Protein AF-A0A8C3IL46-F1 (afdb_monomer)

Solvent-accessible surface area (backbone atoms only — not comparable to full-atom values): 24006 Å² total; per-residue (Å²): 134,81,81,81,71,77,83,77,77,83,71,60,92,87,66,52,64,90,82,43,74,43,73,40,61,67,65,78,42,60,92,63,45,81,37,46,73,45,44,93,78,60,29,40,52,40,82,42,57,35,90,50,40,28,32,31,68,77,74,66,49,78,43,56,52,63,50,75,38,73,19,42,37,32,76,78,51,59,61,86,90,47,74,26,40,36,35,42,33,66,48,94,89,48,91,44,53,34,32,36,30,53,37,80,89,78,74,43,74,44,71,77,39,47,50,44,77,63,79,84,83,85,69,84,77,81,68,80,66,80,65,82,66,57,75,65,58,57,49,42,50,73,72,34,73,66,60,34,51,54,50,51,54,51,50,52,52,49,48,62,64,43,49,64,55,52,51,50,51,52,50,56,50,57,76,66,54,61,60,63,62,55,50,50,53,50,57,46,50,53,50,52,52,52,49,52,51,49,59,48,54,55,52,52,51,53,49,28,64,75,67,74,49,96,68,91,85,75,85,86,49,75,64,57,52,50,51,51,53,52,62,72,54,46,51,49,64,48,52,56,50,50,33,47,76,70,69,72,55,84,70,42,80,43,41,25,43,71,65,81,31,48,30,55,62,48,53,49,46,52,35,59,75,70,68,47,60,67,44,83,39,54,70,85,44,50,63,55,40,48,72,73,67,68,55,72,64,46,80,39,57,48,71,33,27,26,35,52,33,16,32,32,23,58,40,58,50,36,59,51,30,54,45,28,56,75,71,73,28,36,23,29,35,21,34,48,68,89,33,47,42,70,86,41,67,49,52,86,75,60,84,68,55,70,50,67,52,56,51,69,30,30,58,98,89,43,73,75,54,71,88,91,67,88,70,87,41,59,57,39,34,64,29,57,34,90,45,43,68,57,18,40,36,35,90,91,45,76,30,48,33,88,47,40,48,62,55,53,57,36,58,76,70,75,109

Sequence (415 aa):
MGERKGVNKYYPPDFDPAKHVSLNKYRNSHPLRERARKLSQGILIIRFEMPYNIWCDGCKNHIGMGVRYNAEKKKVGNYYTTPIYRFRMKCHLCVNYIEMQTDPANCDYVIVSGAQRKEERWDMQDNEQILTTEHEEKKKLETDAMYRLEHGTVDQSKLQRAIPTLSNIQEAQSAWKDDFAINSMLRRKFREEKKILQEEEEKDLALQTKANLSIPLVQETEEDRRLAALLKYHSLDCVIRSLHALGCLEHVYCTETRPYNQGARLTAYELVYEHIPATLIADSMVSVAMKEKGVSAVIVGADRVVANGDTANKVGTYQLAIAAKHHGIPFYVAAPSTSCDLSLAEGAEIVIEERPSQELTDVNGVRIAAPGIGVWNPAFDVTPHELITGGIITELGVFRPEELREALTRAEKGE

Structure (mmCIF, N/CA/C/O backbone):
data_AF-A0A8C3IL46-F1
#
_entry.id   AF-A0A8C3IL46-F1
#
loop_
_atom_site.group_PDB
_atom_site.id
_atom_site.type_symbol
_atom_site.label_atom_id
_atom_site.label_alt_id
_atom_site.label_comp_id
_atom_site.label_asym_id
_atom_site.label_entity_id
_atom_site.label_seq_id
_atom_site.pdbx_PDB_ins_code
_atom_site.Cartn_x
_atom_site.Cartn_y
_atom_site.Cartn_z
_atom_site.occupancy
_atom_site.B_iso_or_equiv
_atom_site.auth_seq_id
_atom_site.auth_comp_id
_atom_site.auth_asym_id
_atom_site.auth_atom_id
_atom_site.pdbx_PDB_model_num
ATOM 1 N N . MET A 1 1 ? 50.243 -9.366 25.154 1.00 36.62 1 MET A N 1
ATOM 2 C CA . MET A 1 1 ? 50.012 -10.807 25.393 1.00 36.62 1 MET A CA 1
ATOM 3 C C . MET A 1 1 ? 50.858 -11.243 26.577 1.00 36.62 1 MET A C 1
ATOM 5 O O . MET A 1 1 ? 52.073 -11.313 26.454 1.00 36.62 1 MET A O 1
ATOM 9 N N . GLY A 1 2 ? 50.233 -11.404 27.744 1.00 37.56 2 GLY A N 1
ATOM 10 C CA . GLY A 1 2 ? 50.922 -11.778 28.977 1.00 37.56 2 GLY A CA 1
ATOM 11 C C . GLY A 1 2 ? 51.478 -13.195 28.896 1.00 37.56 2 GLY A C 1
ATOM 12 O O . GLY A 1 2 ? 50.775 -14.120 28.490 1.00 37.56 2 GLY A O 1
ATOM 13 N N . GLU A 1 3 ? 52.745 -13.339 29.281 1.00 39.53 3 GLU A N 1
ATOM 14 C CA . GLU A 1 3 ? 53.438 -14.610 29.464 1.00 39.53 3 GLU A CA 1
ATOM 15 C C . GLU A 1 3 ? 52.570 -15.568 30.298 1.00 39.53 3 GLU A C 1
ATOM 17 O O . GLU A 1 3 ? 52.474 -15.441 31.521 1.00 39.53 3 GLU A O 1
ATOM 22 N N . ARG A 1 4 ? 51.970 -16.577 29.657 1.00 38.94 4 ARG A N 1
ATOM 23 C CA . ARG A 1 4 ? 51.531 -17.791 30.351 1.00 38.94 4 ARG A CA 1
ATOM 24 C C . ARG A 1 4 ? 52.788 -18.522 30.827 1.00 38.94 4 ARG A C 1
ATOM 26 O O . ARG A 1 4 ? 53.271 -19.443 30.177 1.00 38.94 4 ARG A O 1
ATOM 33 N N . LYS A 1 5 ? 53.355 -18.087 31.954 1.00 45.53 5 LYS A N 1
ATOM 34 C CA . LYS A 1 5 ? 54.352 -18.868 32.691 1.00 45.53 5 LYS A CA 1
ATOM 35 C C . LYS A 1 5 ? 53.656 -20.138 33.162 1.00 45.53 5 LYS A C 1
ATOM 37 O O . LYS A 1 5 ? 52.774 -20.078 34.013 1.00 45.53 5 LYS A O 1
ATOM 42 N N . GLY A 1 6 ? 54.013 -21.260 32.540 1.00 42.97 6 GLY A N 1
ATOM 43 C CA . GLY A 1 6 ? 53.435 -22.569 32.814 1.00 42.97 6 GLY A CA 1
ATOM 44 C C . GLY A 1 6 ? 53.390 -22.860 34.312 1.00 42.97 6 GLY A C 1
ATOM 45 O O . GLY A 1 6 ? 54.407 -22.828 35.002 1.00 42.97 6 GLY A O 1
ATOM 46 N N . VAL A 1 7 ? 52.191 -23.159 34.802 1.00 49.72 7 VAL A N 1
ATOM 47 C CA . VAL A 1 7 ? 51.884 -23.547 36.187 1.00 49.72 7 VAL A CA 1
ATOM 48 C C . VAL A 1 7 ? 52.268 -24.998 36.503 1.00 49.72 7 VAL A C 1
ATOM 50 O O . VAL A 1 7 ? 51.846 -25.536 37.522 1.00 49.72 7 VAL A O 1
ATOM 53 N N . ASN A 1 8 ? 53.112 -25.634 35.685 1.00 51.38 8 ASN A N 1
ATOM 54 C CA . ASN A 1 8 ? 53.623 -26.974 35.964 1.00 51.38 8 ASN A CA 1
ATOM 55 C C . ASN A 1 8 ? 54.713 -26.902 37.037 1.00 51.38 8 ASN A C 1
ATOM 57 O O . ASN A 1 8 ? 55.913 -26.955 36.765 1.00 51.38 8 ASN A O 1
ATOM 61 N N . LYS A 1 9 ? 54.285 -26.760 38.293 1.00 60.31 9 LYS A N 1
ATOM 62 C CA . LYS A 1 9 ? 55.141 -26.975 39.457 1.00 60.31 9 LYS A CA 1
ATOM 63 C C . LYS A 1 9 ? 55.337 -28.483 39.608 1.00 60.31 9 LYS A C 1
ATOM 65 O O . LYS A 1 9 ? 54.533 -29.157 40.236 1.00 60.31 9 LYS A O 1
ATOM 70 N N . TYR A 1 10 ? 56.392 -29.011 38.993 1.00 68.31 10 TYR A N 1
ATOM 71 C CA . TYR A 1 10 ? 56.849 -30.372 39.259 1.00 68.31 10 TYR A CA 1
ATOM 72 C C . TYR A 1 10 ? 57.355 -30.451 40.705 1.00 68.31 10 TYR A C 1
ATOM 74 O O . TYR A 1 10 ? 58.375 -29.840 41.050 1.00 68.31 10 TYR A O 1
ATOM 82 N N . TYR A 1 11 ? 56.625 -31.178 41.546 1.00 71.31 11 TYR A N 1
ATOM 83 C CA . TYR A 1 11 ? 57.067 -31.555 42.881 1.00 71.31 11 TYR A CA 1
ATOM 84 C C . TYR A 1 11 ? 57.743 -32.927 42.773 1.00 71.31 11 TYR A C 1
ATOM 86 O O . TYR A 1 11 ? 57.111 -33.857 42.274 1.00 71.31 11 TYR A O 1
ATOM 94 N N . PRO A 1 12 ? 59.023 -33.060 43.169 1.00 73.81 12 PRO A N 1
ATOM 95 C CA . PRO A 1 12 ? 59.682 -34.359 43.216 1.00 73.81 12 PRO A CA 1
ATOM 96 C C . PRO A 1 12 ? 58.872 -35.338 44.083 1.00 73.81 12 PRO A C 1
ATOM 98 O O . PRO A 1 12 ? 58.338 -34.893 45.099 1.00 73.81 12 PRO A O 1
ATOM 101 N N . PRO A 1 13 ? 58.800 -36.634 43.734 1.00 77.31 13 PRO A N 1
ATOM 102 C CA . PRO A 1 13 ? 58.027 -37.627 44.490 1.00 77.31 13 PRO A CA 1
ATOM 103 C C . PRO A 1 13 ? 58.381 -37.694 45.984 1.00 77.31 13 PRO A C 1
ATOM 105 O O . PRO A 1 13 ? 57.510 -37.951 46.805 1.00 77.31 13 PRO A O 1
ATOM 108 N N . ASP A 1 14 ? 59.631 -37.383 46.340 1.00 80.56 14 ASP A N 1
ATOM 109 C CA . ASP A 1 14 ? 60.131 -37.403 47.722 1.00 80.56 14 ASP A CA 1
ATOM 110 C C . ASP A 1 14 ? 59.809 -36.121 48.521 1.00 80.56 14 ASP A C 1
ATOM 112 O O . ASP A 1 14 ? 60.221 -35.970 49.673 1.00 80.56 14 ASP A O 1
ATOM 116 N N . PHE A 1 15 ? 59.135 -35.137 47.912 1.00 77.94 15 PHE A N 1
ATOM 117 C CA . PHE A 1 15 ? 58.811 -33.872 48.567 1.00 77.94 15 PHE A CA 1
ATOM 118 C C . PHE A 1 15 ? 57.530 -33.993 49.403 1.00 77.94 15 PHE A C 1
ATOM 120 O O . PHE A 1 15 ? 56.426 -33.833 48.890 1.00 77.94 15 PHE A O 1
ATOM 127 N N . ASP A 1 16 ? 57.693 -34.167 50.716 1.00 76.25 16 ASP A N 1
ATOM 128 C CA . ASP A 1 16 ? 56.608 -34.054 51.699 1.00 76.25 16 ASP A CA 1
ATOM 129 C C . ASP A 1 16 ? 56.337 -32.578 52.079 1.00 76.25 16 ASP A C 1
ATOM 131 O O . ASP A 1 16 ? 57.178 -31.949 52.744 1.00 76.25 16 ASP A O 1
ATOM 135 N N . PRO A 1 17 ? 55.152 -32.005 51.768 1.00 74.88 17 PRO A N 1
ATOM 136 C CA . PRO A 1 17 ? 54.828 -30.613 52.101 1.00 74.88 17 PRO A CA 1
ATOM 137 C C . PRO A 1 17 ? 54.842 -30.324 53.609 1.00 74.88 17 PRO A C 1
ATOM 139 O O . PRO A 1 17 ? 55.243 -29.234 54.021 1.00 74.88 17 PRO A O 1
ATOM 142 N N . ALA A 1 18 ? 54.464 -31.308 54.434 1.00 75.25 18 ALA A N 1
ATOM 143 C CA . ALA A 1 18 ? 54.386 -31.176 55.890 1.00 75.25 18 ALA A CA 1
ATOM 144 C C . ALA A 1 18 ? 55.765 -31.100 56.573 1.00 75.25 18 ALA A C 1
ATOM 146 O O . ALA A 1 18 ? 55.910 -30.421 57.586 1.00 75.25 18 ALA A O 1
ATOM 147 N N . LYS A 1 19 ? 56.794 -31.755 56.012 1.00 75.00 19 LYS A N 1
ATOM 148 C CA . LYS A 1 19 ? 58.163 -31.744 56.562 1.00 75.00 19 LYS A CA 1
ATOM 149 C C . LYS A 1 19 ? 59.012 -30.616 55.985 1.00 75.00 19 LYS A C 1
ATOM 151 O O . LYS A 1 19 ? 59.780 -29.979 56.705 1.00 75.00 19 LYS A O 1
ATOM 156 N N . HIS A 1 20 ? 58.893 -30.357 54.683 1.00 68.69 20 HIS A N 1
ATOM 157 C CA . HIS A 1 20 ? 59.810 -29.457 53.984 1.00 68.69 20 HIS A CA 1
ATOM 158 C C . HIS A 1 20 ? 59.307 -28.016 53.852 1.00 68.69 20 HIS A C 1
ATOM 160 O O . HIS A 1 20 ? 60.130 -27.131 53.618 1.00 68.69 20 HIS A O 1
ATOM 166 N N . VAL A 1 21 ? 58.009 -27.751 54.061 1.00 71.19 21 VAL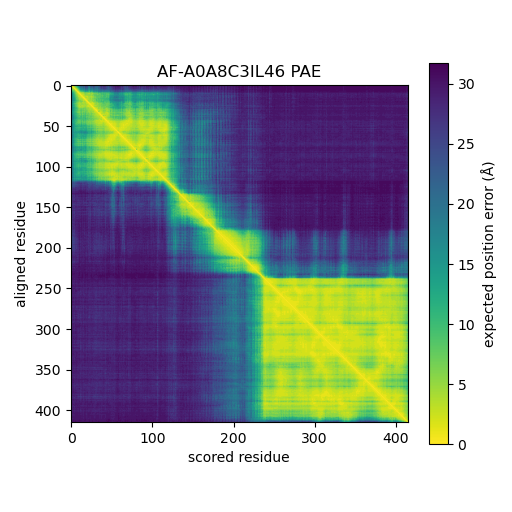 A N 1
ATOM 167 C CA . VAL A 1 21 ? 57.327 -26.435 54.034 1.00 71.19 21 VAL A CA 1
ATOM 168 C C . VAL A 1 21 ? 57.394 -25.698 52.682 1.00 71.19 21 VAL A C 1
ATOM 170 O O . VAL A 1 21 ? 56.387 -25.186 52.206 1.00 71.19 21 VAL A O 1
ATOM 173 N N . SER A 1 22 ? 58.549 -25.642 52.012 1.00 73.06 22 SER A N 1
ATOM 174 C CA . SER A 1 22 ? 58.715 -25.084 50.668 1.00 73.06 22 SER A CA 1
ATOM 175 C C . SER A 1 22 ? 59.772 -25.836 49.854 1.00 73.06 22 SER A C 1
ATOM 177 O O . SER A 1 22 ? 60.758 -26.347 50.389 1.00 73.06 22 SER A O 1
ATOM 179 N N . LEU A 1 23 ? 59.611 -25.832 48.528 1.00 73.00 23 LEU A N 1
ATOM 180 C CA . LEU A 1 23 ? 60.546 -26.471 47.593 1.00 73.00 23 LEU A CA 1
ATOM 181 C C . LEU A 1 23 ? 61.968 -25.883 47.683 1.00 73.00 23 LEU A C 1
ATOM 183 O O . LEU A 1 23 ? 62.956 -26.582 47.480 1.00 73.00 23 LEU A O 1
ATOM 187 N N . ASN A 1 24 ? 62.076 -24.592 48.009 1.00 72.88 24 ASN A N 1
ATOM 188 C CA . ASN A 1 24 ? 63.358 -23.909 48.179 1.00 72.88 24 ASN A CA 1
ATOM 189 C C . ASN A 1 24 ? 64.125 -24.448 49.394 1.00 72.88 24 ASN A C 1
ATOM 191 O O . ASN A 1 24 ? 65.330 -24.666 49.292 1.00 72.88 24 ASN A O 1
ATOM 195 N N . LYS A 1 25 ? 63.416 -24.726 50.500 1.00 73.69 25 LYS A N 1
ATOM 196 C CA . LYS A 1 25 ? 63.976 -25.323 51.720 1.00 73.69 25 LYS A CA 1
ATOM 197 C C . LYS A 1 25 ? 64.367 -26.788 51.504 1.00 73.69 25 LYS A C 1
ATOM 199 O O . LYS A 1 25 ? 65.435 -27.183 51.942 1.00 73.69 25 LYS A O 1
ATOM 204 N N . TYR A 1 26 ? 63.569 -27.549 50.749 1.00 78.06 26 TYR A N 1
ATOM 205 C CA . TYR A 1 26 ? 63.935 -28.904 50.304 1.00 78.06 26 TYR A CA 1
ATOM 206 C C . TYR A 1 26 ? 65.228 -28.920 49.468 1.00 78.06 26 TYR A C 1
ATOM 208 O O . TYR A 1 26 ? 66.063 -29.799 49.631 1.00 78.06 26 TYR A O 1
ATOM 216 N N . ARG A 1 27 ? 65.433 -27.912 48.608 1.00 75.19 27 ARG A N 1
ATOM 217 C CA . ARG A 1 27 ? 66.620 -27.788 47.741 1.00 75.19 27 ARG A CA 1
ATOM 218 C C . ARG A 1 27 ? 67.785 -27.000 48.359 1.00 75.19 27 ARG A C 1
ATOM 220 O O . ARG A 1 27 ? 68.710 -26.659 47.629 1.00 75.19 27 ARG A O 1
ATOM 227 N N . ASN A 1 28 ? 67.729 -26.646 49.649 1.00 74.69 28 ASN A N 1
ATOM 228 C CA . ASN A 1 28 ? 68.712 -25.779 50.326 1.00 74.69 28 ASN A CA 1
ATOM 229 C C . ASN A 1 28 ? 69.074 -24.508 49.529 1.00 74.69 28 ASN A C 1
ATOM 231 O O . ASN A 1 28 ? 70.222 -24.070 49.486 1.00 74.69 28 ASN A O 1
ATOM 235 N N . SER A 1 29 ? 68.083 -23.910 48.869 1.00 75.56 29 SER A N 1
ATOM 236 C CA . SER A 1 29 ? 68.267 -22.755 47.990 1.00 75.56 29 SER A CA 1
ATOM 237 C C . SER A 1 29 ? 67.532 -21.540 48.544 1.00 75.56 29 SER A C 1
ATOM 239 O O . SER A 1 29 ? 66.395 -21.638 49.005 1.00 75.56 29 SER A O 1
ATOM 241 N N . HIS A 1 30 ? 68.168 -20.367 48.502 1.00 76.00 30 HIS A N 1
ATOM 242 C CA . HIS A 1 30 ? 67.502 -19.132 48.908 1.00 76.00 30 HIS A CA 1
ATOM 243 C C . HIS A 1 30 ? 66.380 -18.790 47.905 1.00 76.00 30 HIS A C 1
ATOM 245 O O . HIS A 1 30 ? 66.598 -18.936 46.699 1.00 76.00 30 HIS A O 1
ATOM 251 N N . PRO A 1 31 ? 65.212 -18.271 48.336 1.00 76.06 31 PRO A N 1
ATOM 252 C CA . PRO A 1 31 ? 64.118 -17.921 47.422 1.00 76.06 31 PRO A CA 1
ATOM 253 C C . PRO A 1 31 ? 64.513 -16.958 46.293 1.00 76.06 31 PRO A C 1
ATOM 255 O O . PRO A 1 31 ? 64.021 -17.066 45.175 1.00 76.06 31 PRO A O 1
ATOM 258 N N . LEU A 1 32 ? 65.452 -16.051 46.569 1.00 73.25 32 LEU A N 1
ATOM 259 C CA . LEU A 1 32 ? 66.004 -15.099 45.591 1.00 73.25 32 LEU A CA 1
ATOM 260 C C . LEU A 1 32 ? 67.199 -15.655 44.782 1.00 73.25 32 LEU A C 1
ATOM 262 O O . LEU A 1 32 ? 67.762 -14.938 43.955 1.00 73.25 32 LEU A O 1
ATOM 266 N N . ARG A 1 33 ? 67.580 -16.922 45.003 1.00 80.06 33 ARG A N 1
ATOM 267 C CA . ARG A 1 33 ? 68.678 -17.651 44.339 1.00 80.06 33 ARG A CA 1
ATOM 268 C C . ARG A 1 33 ? 69.957 -16.806 44.228 1.00 80.06 33 ARG A C 1
ATOM 270 O O . ARG A 1 33 ? 70.396 -16.224 45.218 1.00 80.06 33 ARG A O 1
ATOM 277 N N . GLU A 1 34 ? 70.537 -16.704 43.032 1.00 75.94 34 GLU A N 1
ATOM 278 C CA . GLU A 1 34 ? 71.796 -15.999 42.751 1.00 75.94 34 GLU A CA 1
ATOM 279 C C . GLU A 1 34 ? 71.785 -14.520 43.159 1.00 75.94 34 GLU A C 1
ATOM 281 O O . GLU A 1 34 ? 72.829 -13.968 43.511 1.00 75.94 34 GLU A O 1
ATOM 286 N N . ARG A 1 35 ? 70.611 -13.875 43.192 1.00 78.12 35 ARG A N 1
ATOM 287 C CA . ARG A 1 35 ? 70.491 -12.463 43.587 1.00 78.12 35 ARG A CA 1
ATOM 288 C C . ARG A 1 35 ? 70.805 -12.221 45.062 1.00 78.12 35 ARG A C 1
ATOM 290 O O . ARG A 1 35 ? 71.209 -11.119 45.423 1.00 78.12 35 ARG A O 1
ATOM 297 N N . ALA A 1 36 ? 70.649 -13.250 45.895 1.00 79.12 36 ALA A N 1
ATOM 298 C CA . ALA A 1 36 ? 70.969 -13.220 47.320 1.00 79.12 36 ALA A CA 1
ATOM 299 C C . ALA A 1 36 ? 72.384 -13.733 47.640 1.00 79.12 36 ALA A C 1
ATOM 301 O O . ALA A 1 36 ? 72.733 -13.856 48.810 1.00 79.12 36 ALA A O 1
ATOM 302 N N . ARG A 1 37 ? 73.236 -13.996 46.638 1.00 81.00 37 ARG A N 1
ATOM 303 C CA . ARG A 1 37 ? 74.594 -14.522 46.872 1.00 81.00 37 ARG A CA 1
ATOM 304 C C . ARG A 1 37 ? 75.450 -13.622 47.777 1.00 81.00 37 ARG A C 1
ATOM 306 O O . ARG A 1 37 ? 76.288 -14.129 48.509 1.00 81.00 37 ARG A O 1
ATOM 313 N N . LYS A 1 38 ? 75.238 -12.301 47.737 1.00 82.31 38 LYS A N 1
ATOM 314 C CA . LYS A 1 38 ? 75.950 -11.307 48.566 1.00 82.31 38 LYS A CA 1
ATOM 315 C C . LYS A 1 38 ? 75.130 -10.806 49.767 1.00 82.31 38 LYS A C 1
ATOM 317 O O . LYS A 1 38 ? 75.478 -9.792 50.369 1.00 82.31 38 LYS A O 1
ATOM 322 N N . LEU A 1 39 ? 74.058 -11.511 50.141 1.00 79.69 39 LEU A N 1
ATOM 323 C CA . LEU A 1 39 ? 73.146 -11.061 51.197 1.00 79.69 39 LEU A CA 1
ATOM 324 C C . LEU A 1 39 ? 73.830 -10.969 52.571 1.00 79.69 39 LEU A C 1
ATOM 326 O O . LEU A 1 39 ? 73.503 -10.075 53.344 1.00 79.69 39 LEU A O 1
ATOM 330 N N . SER A 1 40 ? 74.833 -11.814 52.842 1.00 78.94 40 SER A N 1
ATOM 331 C CA . SER A 1 40 ? 75.661 -11.741 54.059 1.00 78.94 40 SER A CA 1
ATOM 332 C C . SER A 1 40 ? 76.432 -10.422 54.199 1.00 78.94 40 SER A C 1
ATOM 334 O O . SER A 1 40 ? 76.748 -10.015 55.310 1.00 78.94 40 SER A O 1
ATOM 336 N N . GLN A 1 41 ? 76.693 -9.723 53.089 1.00 80.88 41 GLN A N 1
ATOM 337 C CA . GLN A 1 41 ? 77.339 -8.405 53.053 1.00 80.88 41 GLN A CA 1
ATOM 338 C C . GLN A 1 41 ? 76.317 -7.250 53.052 1.00 80.88 41 GLN A C 1
ATOM 340 O O . GLN A 1 41 ? 76.689 -6.091 52.867 1.00 80.88 41 GLN A O 1
ATOM 345 N N . GLY A 1 42 ? 75.020 -7.549 53.206 1.00 80.62 42 GLY A N 1
ATOM 346 C CA . GLY A 1 42 ? 73.931 -6.570 53.131 1.00 80.62 42 GLY A CA 1
ATOM 347 C C . GLY A 1 42 ? 73.669 -6.029 51.720 1.00 80.62 42 GLY A C 1
ATOM 348 O O . GLY A 1 42 ? 72.986 -5.013 51.575 1.00 80.62 42 GLY A O 1
ATOM 349 N N . ILE A 1 43 ? 74.214 -6.680 50.684 1.00 86.38 43 ILE A N 1
ATOM 350 C CA . ILE A 1 43 ? 74.069 -6.283 49.279 1.00 86.38 43 ILE A CA 1
ATOM 351 C C . ILE A 1 43 ? 73.078 -7.224 48.595 1.00 86.38 43 ILE A C 1
ATOM 353 O O . ILE A 1 43 ? 73.272 -8.441 48.569 1.00 86.38 43 ILE A O 1
ATOM 357 N N . LEU A 1 44 ? 72.035 -6.653 47.993 1.00 87.31 44 LEU A N 1
ATOM 358 C CA . LEU A 1 44 ? 71.061 -7.395 47.197 1.00 87.31 44 LEU A CA 1
ATOM 359 C C . LEU A 1 44 ? 71.195 -7.019 45.721 1.00 87.31 44 LEU A C 1
ATOM 361 O O . LEU A 1 44 ? 71.130 -5.843 45.373 1.00 87.31 44 LEU A O 1
ATOM 365 N N . ILE A 1 45 ? 71.345 -8.011 44.844 1.00 88.81 45 ILE A N 1
ATOM 366 C CA . ILE A 1 45 ? 71.400 -7.762 43.400 1.00 88.81 45 ILE A CA 1
ATOM 367 C C . ILE A 1 45 ? 69.968 -7.656 42.874 1.00 88.81 45 ILE A C 1
ATOM 369 O O . ILE A 1 45 ? 69.204 -8.622 42.918 1.00 88.81 45 ILE A O 1
ATOM 373 N N . ILE A 1 46 ? 69.592 -6.490 42.362 1.00 89.38 46 ILE A N 1
ATOM 374 C CA . ILE A 1 46 ? 68.264 -6.238 41.796 1.00 89.38 46 ILE A CA 1
ATOM 375 C C . ILE A 1 46 ? 68.368 -5.840 40.326 1.00 89.38 46 ILE A C 1
ATOM 377 O O . ILE A 1 46 ? 69.436 -5.452 39.859 1.00 89.38 46 ILE A O 1
ATOM 381 N N . ARG A 1 47 ? 67.253 -5.917 39.593 1.00 89.25 47 ARG A N 1
ATOM 382 C CA . ARG A 1 47 ? 67.166 -5.236 38.300 1.00 89.25 47 ARG A CA 1
ATOM 383 C C . ARG A 1 47 ? 66.722 -3.802 38.535 1.00 89.25 47 ARG A C 1
ATOM 385 O O . ARG A 1 47 ? 65.640 -3.599 39.074 1.00 89.25 47 ARG A O 1
ATOM 392 N N . PHE A 1 48 ? 67.574 -2.860 38.167 1.00 90.00 48 PHE A N 1
ATOM 393 C CA . PHE A 1 48 ? 67.325 -1.430 38.258 1.00 90.00 48 PHE A CA 1
ATOM 394 C C . PHE A 1 48 ? 67.122 -0.881 36.848 1.00 90.00 48 PHE A C 1
ATOM 396 O O . PHE A 1 48 ? 67.915 -1.184 35.956 1.00 90.00 48 PHE A O 1
ATOM 403 N N . GLU A 1 49 ? 66.043 -0.137 36.638 1.00 90.81 49 GLU A N 1
ATOM 404 C CA . GLU A 1 49 ? 65.756 0.532 35.368 1.00 90.81 49 GLU A CA 1
ATOM 405 C C . GLU A 1 49 ? 66.236 1.978 35.467 1.00 90.81 49 GLU A C 1
ATOM 407 O O . GLU A 1 49 ? 66.012 2.623 36.491 1.00 90.81 49 GLU A O 1
ATOM 412 N N . MET A 1 50 ? 66.918 2.479 34.435 1.00 90.06 50 MET A N 1
ATOM 413 C CA . MET A 1 50 ? 67.438 3.847 34.455 1.00 90.06 50 MET A CA 1
ATOM 414 C C . MET A 1 50 ? 66.286 4.865 34.508 1.00 90.06 50 MET A C 1
ATOM 416 O O . MET A 1 50 ? 65.437 4.840 33.615 1.00 90.06 50 MET A O 1
ATOM 420 N N . PRO A 1 51 ? 66.237 5.759 35.515 1.00 87.69 51 PRO A N 1
ATOM 421 C CA . PRO A 1 51 ? 65.097 6.654 35.728 1.00 87.69 51 PRO A CA 1
ATOM 422 C C . PRO A 1 51 ? 65.031 7.807 34.723 1.00 87.69 51 PRO A C 1
ATOM 424 O O . PRO A 1 51 ? 63.965 8.359 34.495 1.00 87.69 51 PRO A O 1
ATOM 427 N N . TYR A 1 52 ? 66.159 8.171 34.119 1.00 89.31 52 TYR A N 1
ATOM 428 C CA . TYR A 1 52 ? 66.257 9.226 33.118 1.00 89.31 52 TYR A CA 1
ATOM 429 C C . TYR A 1 52 ? 67.454 8.965 32.202 1.00 89.31 52 TYR A C 1
ATOM 431 O O . TYR A 1 52 ? 68.289 8.097 32.472 1.00 89.31 52 TYR A O 1
ATOM 439 N N . ASN A 1 53 ? 67.526 9.719 31.108 1.00 89.81 53 ASN A N 1
ATOM 440 C CA . ASN A 1 53 ? 68.624 9.651 30.153 1.00 89.81 53 ASN A CA 1
ATOM 441 C C . ASN A 1 53 ? 69.931 10.128 30.802 1.00 89.81 53 ASN A C 1
ATOM 443 O O . ASN A 1 53 ? 69.992 11.216 31.382 1.00 89.81 53 ASN A O 1
ATOM 447 N N . ILE A 1 54 ? 70.986 9.323 30.691 1.00 89.69 54 ILE A N 1
ATOM 448 C CA . ILE A 1 54 ? 72.309 9.643 31.236 1.00 89.69 54 ILE A CA 1
ATOM 449 C C . ILE A 1 54 ? 73.401 9.414 30.196 1.00 89.69 54 ILE A C 1
ATOM 451 O O . ILE A 1 54 ? 73.291 8.551 29.326 1.00 89.69 54 ILE A O 1
ATOM 455 N N . TRP A 1 55 ? 74.494 10.152 30.324 1.00 90.31 55 TRP A N 1
ATOM 456 C CA . TRP A 1 55 ? 75.735 9.919 29.600 1.00 90.31 55 TRP A CA 1
ATOM 457 C C . TRP A 1 55 ? 76.730 9.246 30.535 1.00 90.31 55 TRP A C 1
ATOM 459 O O . TRP A 1 55 ? 76.955 9.717 31.646 1.00 90.31 55 TRP A O 1
ATOM 469 N N . CYS A 1 56 ? 77.315 8.124 30.118 1.00 89.88 56 CYS A N 1
ATOM 470 C CA . CYS A 1 56 ? 78.348 7.478 30.923 1.00 89.88 56 CYS A CA 1
ATOM 471 C C . CYS A 1 56 ? 79.679 8.226 30.780 1.00 89.88 56 CYS A C 1
ATOM 473 O O . CYS A 1 56 ? 80.173 8.356 29.663 1.00 89.88 56 CYS A O 1
ATOM 475 N N . ASP A 1 57 ? 80.319 8.613 31.885 1.00 87.19 57 ASP A N 1
ATOM 476 C CA . ASP A 1 57 ? 81.577 9.381 31.834 1.00 87.19 57 ASP A CA 1
ATOM 477 C C . ASP A 1 57 ? 82.724 8.608 31.165 1.00 87.19 57 ASP A C 1
ATOM 479 O O . ASP A 1 57 ? 83.597 9.194 30.529 1.00 87.19 57 ASP A O 1
ATOM 483 N N . GLY A 1 58 ? 82.715 7.275 31.273 1.00 85.50 58 GLY A N 1
ATOM 484 C CA . GLY A 1 58 ? 83.784 6.428 30.745 1.00 85.50 58 GLY A CA 1
ATOM 485 C C . GLY A 1 58 ? 83.773 6.283 29.221 1.00 85.50 58 GLY A C 1
ATOM 486 O O . GLY A 1 58 ? 84.815 6.400 28.589 1.00 85.50 58 GLY A O 1
ATOM 487 N N . CYS A 1 59 ? 82.613 5.994 28.620 1.00 86.06 59 CYS A N 1
ATOM 488 C CA . CYS A 1 59 ? 82.501 5.761 27.170 1.00 86.06 59 CYS A CA 1
ATOM 489 C C . CYS A 1 59 ? 81.739 6.854 26.414 1.00 86.06 59 CYS A C 1
ATOM 491 O O . CYS A 1 59 ? 81.613 6.749 25.199 1.00 86.06 59 CYS A O 1
ATOM 493 N N . LYS A 1 60 ? 81.207 7.864 27.114 1.00 84.00 60 LYS A N 1
ATOM 494 C CA . LYS A 1 60 ? 80.376 8.953 26.572 1.00 84.00 60 LYS A CA 1
ATOM 495 C C . LYS A 1 60 ? 79.196 8.488 25.716 1.00 84.00 60 LYS A C 1
ATOM 497 O O . LYS A 1 60 ? 78.649 9.266 24.947 1.00 84.00 60 LYS A O 1
ATOM 502 N N . ASN A 1 61 ? 78.775 7.236 25.871 1.00 85.38 61 ASN A N 1
ATOM 503 C CA . ASN A 1 61 ? 77.587 6.728 25.208 1.00 85.38 61 ASN A CA 1
ATOM 504 C C . ASN A 1 61 ? 76.343 7.068 26.022 1.00 85.38 61 ASN A C 1
ATOM 506 O O . ASN A 1 61 ? 76.350 7.027 27.258 1.00 85.38 61 ASN A O 1
ATOM 510 N N . HIS A 1 62 ? 75.279 7.381 25.291 1.00 87.69 62 HIS A N 1
ATOM 511 C CA . HIS A 1 62 ? 73.965 7.644 25.843 1.00 87.69 62 HIS A CA 1
ATOM 512 C C . HIS A 1 62 ? 73.343 6.347 26.360 1.00 87.69 62 HIS A C 1
ATOM 514 O O . HIS A 1 62 ? 73.240 5.356 25.634 1.00 87.69 62 HIS A O 1
ATOM 520 N N . ILE A 1 63 ? 72.897 6.368 27.610 1.00 88.19 63 ILE A N 1
ATOM 521 C CA . ILE A 1 63 ? 72.076 5.323 28.206 1.00 88.19 63 ILE A CA 1
ATOM 522 C C . ILE A 1 63 ? 70.678 5.910 28.362 1.00 88.19 63 ILE A C 1
ATOM 524 O O . ILE A 1 63 ? 70.465 6.854 29.124 1.00 88.19 63 ILE A O 1
ATOM 528 N N . GLY A 1 64 ? 69.734 5.344 27.615 1.00 87.06 64 GLY A N 1
ATOM 529 C CA . GLY A 1 64 ? 68.346 5.778 27.647 1.00 87.06 64 GLY A CA 1
ATOM 530 C C . GLY A 1 64 ? 67.639 5.424 28.955 1.00 87.06 64 GLY A C 1
ATOM 531 O O . GLY A 1 64 ? 67.969 4.443 29.629 1.00 87.06 64 GLY A O 1
ATOM 532 N N . MET A 1 65 ? 66.613 6.205 29.274 1.00 88.81 65 MET A N 1
ATOM 533 C CA . MET A 1 65 ? 65.631 5.894 30.304 1.00 88.81 65 MET A CA 1
ATOM 534 C C . MET A 1 65 ? 65.002 4.512 30.047 1.00 88.81 65 MET A C 1
ATOM 536 O O . MET A 1 65 ? 64.721 4.140 28.908 1.00 88.81 65 MET A O 1
ATOM 540 N N . GLY A 1 66 ? 64.803 3.729 31.108 1.00 87.00 66 GLY A N 1
ATOM 541 C CA . GLY A 1 66 ? 64.215 2.386 31.058 1.00 87.00 66 GLY A CA 1
ATOM 542 C C . GLY A 1 66 ? 65.199 1.241 30.781 1.00 87.00 66 GLY A C 1
ATOM 543 O O . GLY A 1 66 ? 64.829 0.071 30.915 1.00 87.00 66 GLY A O 1
ATOM 544 N N . VAL A 1 67 ? 66.467 1.523 30.451 1.00 88.50 67 VAL A N 1
ATOM 545 C CA . VAL A 1 67 ? 67.482 0.468 30.273 1.00 88.50 67 VAL A CA 1
ATOM 546 C C . VAL A 1 67 ? 67.727 -0.257 31.602 1.00 88.50 67 VAL A C 1
ATOM 548 O O . VAL A 1 67 ? 67.887 0.366 32.652 1.00 88.50 67 VAL A O 1
ATOM 551 N N . ARG A 1 68 ? 67.743 -1.596 31.562 1.00 90.50 68 ARG A N 1
ATOM 552 C CA . ARG A 1 68 ? 67.752 -2.463 32.751 1.00 90.50 68 ARG A CA 1
ATOM 553 C C . ARG A 1 68 ? 69.149 -2.979 33.086 1.00 90.50 68 ARG A C 1
ATOM 555 O O . ARG A 1 68 ? 69.714 -3.762 32.327 1.00 90.50 68 ARG A O 1
ATOM 562 N N . TYR A 1 69 ? 69.630 -2.688 34.291 1.00 89.75 69 TYR A N 1
ATOM 563 C CA . TYR A 1 69 ? 70.905 -3.177 34.816 1.00 89.75 69 TYR A CA 1
ATOM 564 C C . TYR A 1 69 ? 70.720 -4.135 35.988 1.00 89.75 69 TYR A C 1
ATOM 566 O O . TYR A 1 69 ? 69.795 -3.997 36.785 1.00 89.75 69 TYR A O 1
ATOM 574 N N . ASN A 1 70 ? 71.642 -5.088 36.140 1.00 89.31 70 ASN A N 1
ATOM 575 C CA . ASN A 1 70 ? 71.810 -5.787 37.412 1.00 89.31 70 ASN A CA 1
ATOM 576 C C . ASN A 1 70 ? 72.611 -4.867 38.343 1.00 89.31 70 ASN A C 1
ATOM 578 O O . ASN A 1 70 ? 73.818 -4.710 38.164 1.00 89.31 70 ASN A O 1
ATOM 582 N N . ALA A 1 71 ? 71.930 -4.244 39.301 1.00 91.44 71 ALA A N 1
ATOM 583 C CA . ALA A 1 71 ? 72.513 -3.291 40.233 1.00 91.44 71 ALA A CA 1
ATOM 584 C C . ALA A 1 71 ? 72.659 -3.900 41.629 1.00 91.44 71 ALA A C 1
ATOM 586 O O . ALA A 1 71 ? 71.770 -4.593 42.131 1.00 91.44 71 ALA A O 1
ATOM 587 N N . GLU A 1 72 ? 73.780 -3.606 42.273 1.00 92.44 72 GLU A N 1
ATOM 588 C CA . GLU A 1 72 ? 74.027 -3.925 43.671 1.00 92.44 72 GLU A CA 1
ATOM 589 C C . GLU A 1 72 ? 73.358 -2.862 44.547 1.00 92.44 72 GLU A C 1
ATOM 591 O O . GLU A 1 72 ? 73.806 -1.716 44.600 1.00 92.44 72 GLU A O 1
ATOM 596 N N . LYS A 1 73 ? 72.259 -3.237 45.213 1.00 92.62 73 LYS A N 1
ATOM 597 C CA . LYS A 1 73 ? 71.530 -2.391 46.162 1.00 92.62 73 LYS A CA 1
ATOM 598 C C . LYS A 1 73 ? 72.144 -2.537 47.548 1.00 92.62 73 LYS A C 1
ATOM 600 O O . LYS A 1 73 ? 72.119 -3.628 48.121 1.00 92.62 73 LYS A O 1
ATOM 605 N N . LYS A 1 74 ? 72.618 -1.426 48.111 1.00 92.19 74 LYS A N 1
ATOM 606 C CA . LYS A 1 74 ? 73.106 -1.325 49.492 1.00 92.19 74 LYS A CA 1
ATOM 607 C C . LYS A 1 74 ? 72.360 -0.213 50.227 1.00 92.19 74 LYS A C 1
ATOM 609 O O . LYS A 1 74 ? 72.150 0.865 49.676 1.00 92.19 74 LYS A O 1
ATOM 614 N N . LYS A 1 75 ? 71.952 -0.457 51.474 1.00 91.50 75 LYS A N 1
ATOM 615 C CA . LYS A 1 75 ? 71.401 0.589 52.350 1.00 91.50 75 LYS A CA 1
ATOM 616 C C . LYS A 1 75 ? 72.559 1.392 52.945 1.00 91.50 75 LYS A C 1
ATOM 618 O O . LYS A 1 75 ? 73.434 0.796 53.565 1.00 91.50 75 LYS A O 1
ATOM 623 N N . VAL A 1 76 ? 72.583 2.705 52.721 1.00 89.12 76 VAL A N 1
ATOM 624 C CA . VAL A 1 76 ? 73.692 3.581 53.156 1.00 89.12 76 VAL A CA 1
ATOM 625 C C . VAL A 1 76 ? 73.282 4.484 54.318 1.00 89.12 76 VAL A C 1
ATOM 627 O O . VAL A 1 76 ? 74.108 4.776 55.174 1.00 89.12 76 VAL A O 1
ATOM 630 N N . GLY A 1 77 ? 72.006 4.861 54.408 1.00 89.62 77 GLY A N 1
ATOM 631 C CA . GLY A 1 77 ? 71.492 5.686 55.501 1.00 89.62 77 GLY A CA 1
ATOM 632 C C . GLY A 1 77 ? 69.969 5.688 55.553 1.00 89.62 77 GLY A C 1
ATOM 633 O O . GLY A 1 77 ? 69.322 4.893 54.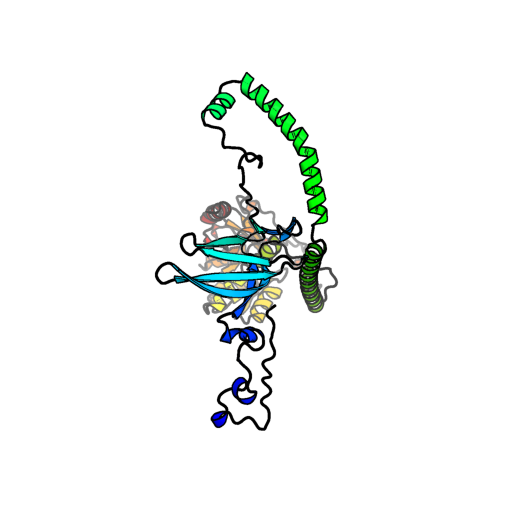868 1.00 89.62 77 GLY A O 1
ATOM 634 N N . ASN A 1 78 ? 69.402 6.591 56.351 1.00 89.81 78 ASN A N 1
ATOM 635 C CA . ASN A 1 78 ? 67.974 6.902 56.362 1.00 89.81 78 ASN A CA 1
ATOM 636 C C . ASN A 1 78 ? 67.791 8.422 56.248 1.00 89.81 78 ASN A C 1
ATOM 638 O O . ASN A 1 78 ? 68.537 9.176 56.867 1.00 89.81 78 ASN A O 1
ATOM 642 N N . TYR A 1 79 ? 66.779 8.849 55.499 1.00 86.88 79 TYR A N 1
ATOM 643 C CA . TYR A 1 79 ? 66.207 10.188 55.562 1.00 86.88 79 TYR A CA 1
ATOM 644 C C . TYR A 1 79 ? 64.962 10.119 56.454 1.00 86.88 79 TYR A C 1
ATOM 646 O O . TYR A 1 79 ? 63.953 9.526 56.063 1.00 86.88 79 TYR A O 1
ATOM 654 N N . TYR A 1 80 ? 65.060 10.635 57.682 1.00 88.75 80 TYR A N 1
ATOM 655 C CA . TYR A 1 80 ? 64.098 10.374 58.762 1.00 88.75 80 TYR A CA 1
ATOM 656 C C . TYR A 1 80 ? 63.813 8.865 58.913 1.00 88.75 80 TYR A C 1
ATOM 658 O O . TYR A 1 80 ? 64.694 8.105 59.317 1.00 88.75 80 TYR A O 1
ATOM 666 N N . THR A 1 81 ? 62.611 8.405 58.558 1.00 87.50 81 THR A N 1
ATOM 667 C CA . THR A 1 81 ? 62.203 6.991 58.595 1.00 87.50 81 THR A CA 1
ATOM 668 C C . THR A 1 81 ? 62.473 6.235 57.287 1.00 87.50 81 THR A C 1
ATOM 670 O O . THR A 1 81 ? 62.500 5.003 57.288 1.00 87.50 81 THR A O 1
ATOM 673 N N . THR A 1 82 ? 62.715 6.934 56.172 1.00 87.88 82 THR A N 1
ATOM 674 C CA . THR A 1 82 ? 62.834 6.329 54.835 1.00 87.88 82 THR A CA 1
ATOM 675 C C . THR A 1 82 ? 64.280 5.918 54.535 1.00 87.88 82 THR A C 1
ATOM 677 O O . THR A 1 82 ? 65.182 6.752 54.608 1.00 87.88 82 THR A O 1
ATOM 680 N N . PRO A 1 83 ? 64.560 4.651 54.178 1.00 89.62 83 PRO A N 1
ATOM 681 C CA . PRO A 1 83 ? 65.917 4.197 53.891 1.00 89.62 83 PRO A CA 1
ATOM 682 C C . PRO A 1 83 ? 66.459 4.775 52.580 1.00 89.62 83 PRO A C 1
ATOM 684 O O . PRO A 1 83 ? 65.836 4.651 51.529 1.00 89.62 83 PRO A O 1
ATOM 687 N N . ILE A 1 84 ? 67.674 5.317 52.635 1.00 91.69 84 ILE A N 1
ATOM 688 C CA . ILE A 1 84 ? 68.430 5.743 51.460 1.00 91.69 84 ILE A CA 1
ATOM 689 C C . ILE A 1 84 ? 69.214 4.547 50.919 1.00 91.69 84 ILE A C 1
ATOM 691 O O . ILE A 1 84 ? 70.063 3.957 51.607 1.00 91.69 84 ILE A O 1
ATOM 695 N N . TYR A 1 85 ? 68.949 4.209 49.661 1.00 93.38 85 TYR A N 1
ATOM 696 C CA . TYR A 1 85 ? 69.629 3.135 48.955 1.00 93.38 85 TYR A CA 1
ATOM 697 C C . TYR A 1 85 ? 70.619 3.686 47.937 1.00 93.38 85 TYR A C 1
ATOM 699 O O . TYR A 1 85 ? 70.324 4.624 47.199 1.00 93.38 85 TYR A O 1
ATOM 707 N N . ARG A 1 86 ? 71.788 3.049 47.885 1.00 93.94 86 ARG A N 1
ATOM 708 C CA . ARG A 1 86 ? 72.790 3.241 46.842 1.00 93.94 86 ARG A CA 1
ATOM 709 C C . ARG A 1 86 ? 72.769 2.045 45.903 1.00 93.94 86 ARG A C 1
ATOM 711 O O . ARG A 1 86 ? 72.781 0.897 46.357 1.00 93.94 86 ARG A O 1
ATOM 718 N N . PHE A 1 87 ? 72.748 2.334 44.611 1.00 94.25 87 PHE A N 1
ATOM 719 C CA . PHE A 1 87 ? 72.768 1.368 43.525 1.00 94.25 87 PHE A CA 1
ATOM 720 C C . PHE A 1 87 ? 74.070 1.516 42.762 1.00 94.25 87 PHE A C 1
ATOM 722 O O . PHE A 1 87 ? 74.347 2.574 42.203 1.00 94.25 87 PHE A O 1
ATOM 729 N N . ARG A 1 88 ? 74.858 0.443 42.732 1.00 93.19 88 ARG A N 1
ATOM 730 C CA . ARG A 1 88 ? 76.087 0.373 41.945 1.00 93.19 88 ARG A CA 1
ATOM 731 C C . ARG A 1 88 ? 75.897 -0.601 40.794 1.00 93.19 88 ARG A C 1
ATOM 733 O O . ARG A 1 88 ? 75.515 -1.750 41.013 1.00 93.19 88 ARG A O 1
ATOM 740 N N . MET A 1 89 ? 76.177 -0.161 39.574 1.00 91.75 89 MET A N 1
ATOM 741 C CA . MET A 1 89 ? 76.041 -0.989 38.374 1.00 91.75 89 MET A CA 1
ATOM 742 C C . MET A 1 89 ? 77.161 -0.721 37.373 1.00 91.75 89 MET A C 1
ATOM 744 O O . MET A 1 89 ? 77.775 0.340 37.388 1.00 91.75 89 MET A O 1
ATOM 748 N N . LYS A 1 90 ? 77.454 -1.701 36.518 1.00 91.44 90 LYS A N 1
ATOM 749 C CA . LYS A 1 90 ? 78.492 -1.591 35.488 1.00 91.44 90 LYS A CA 1
ATOM 750 C C . LYS A 1 90 ? 77.863 -1.161 34.166 1.00 91.44 90 LYS A C 1
ATOM 752 O O . LYS A 1 90 ? 76.829 -1.709 33.787 1.00 91.44 90 LYS A O 1
ATOM 757 N N . CYS A 1 91 ? 78.498 -0.235 33.453 1.00 87.25 91 CYS A N 1
ATOM 758 C CA . CYS A 1 91 ? 78.082 0.108 32.096 1.00 87.25 91 CYS A CA 1
ATOM 759 C C . CYS A 1 91 ? 78.168 -1.124 31.170 1.00 87.25 91 CYS A C 1
ATOM 761 O O . CYS A 1 91 ? 79.045 -1.974 31.325 1.00 87.25 91 CYS A O 1
ATOM 763 N N . HIS A 1 92 ? 77.259 -1.238 30.196 1.00 82.81 92 HIS A N 1
ATOM 764 C CA . HIS A 1 92 ? 77.243 -2.369 29.258 1.00 82.81 92 HIS A CA 1
ATOM 765 C C . HIS A 1 92 ? 78.433 -2.354 28.294 1.00 82.81 92 HIS A C 1
ATOM 767 O O . HIS A 1 92 ? 78.886 -3.411 27.868 1.00 82.81 92 HIS A O 1
ATOM 773 N N . LEU A 1 93 ? 78.930 -1.161 27.962 1.00 84.38 93 LEU A N 1
ATOM 774 C CA . LEU A 1 93 ? 79.933 -0.962 26.916 1.00 84.38 93 LEU A CA 1
ATOM 775 C C . LEU A 1 93 ? 81.341 -0.708 27.466 1.00 84.38 93 LEU A C 1
ATOM 777 O O . LEU A 1 93 ? 82.304 -0.771 26.712 1.00 84.38 93 LEU A O 1
ATOM 781 N N . CYS A 1 94 ? 81.493 -0.418 28.762 1.00 84.69 94 CYS A N 1
ATOM 782 C CA . CYS A 1 94 ? 82.802 -0.138 29.352 1.00 84.69 94 CYS A CA 1
ATOM 783 C C . CYS A 1 94 ? 82.951 -0.714 30.764 1.00 84.69 94 CYS A C 1
ATOM 785 O O . CYS A 1 94 ? 82.018 -1.251 31.359 1.00 84.69 94 CYS A O 1
ATOM 787 N N . VAL A 1 95 ? 84.165 -0.623 31.310 1.00 87.50 95 VAL A N 1
ATOM 788 C CA . VAL A 1 95 ? 84.488 -1.140 32.650 1.00 87.50 95 VAL A CA 1
ATOM 789 C C . VAL A 1 95 ? 84.031 -0.186 33.768 1.00 87.50 95 VAL A C 1
ATOM 791 O O . VAL A 1 95 ? 84.095 -0.545 34.942 1.00 87.50 95 VAL A O 1
ATOM 794 N N . ASN A 1 96 ? 83.521 0.999 33.413 1.00 89.06 96 ASN A N 1
ATOM 795 C CA . ASN A 1 96 ? 83.107 2.026 34.363 1.00 89.06 96 ASN A CA 1
ATOM 796 C C . ASN A 1 96 ? 81.893 1.596 35.207 1.00 89.06 96 ASN A C 1
ATOM 798 O O . ASN A 1 96 ? 80.969 0.938 34.710 1.00 89.06 96 ASN A O 1
ATOM 802 N N . TYR A 1 97 ? 81.889 2.013 36.474 1.00 90.94 97 TYR A N 1
ATOM 803 C CA . TYR A 1 97 ? 80.771 1.817 37.394 1.00 90.94 97 TYR A CA 1
ATOM 804 C C . TYR A 1 97 ? 79.987 3.115 37.551 1.00 90.94 97 TYR A C 1
ATOM 806 O O . TYR A 1 97 ? 80.567 4.175 37.750 1.00 90.94 97 TYR A O 1
ATOM 814 N N . ILE A 1 98 ? 78.666 3.000 37.482 1.00 91.81 98 ILE A N 1
ATOM 815 C CA . ILE A 1 98 ? 77.721 4.085 37.718 1.00 91.81 98 ILE A CA 1
ATOM 816 C C . ILE A 1 98 ? 77.136 3.872 39.112 1.00 91.81 98 ILE A C 1
ATOM 818 O O . ILE A 1 98 ? 76.627 2.784 39.417 1.00 91.81 98 ILE A O 1
ATOM 822 N N . GLU A 1 99 ? 77.226 4.898 39.955 1.00 92.50 99 GLU A N 1
ATOM 823 C CA . GLU A 1 99 ? 76.635 4.910 41.291 1.00 92.50 99 GLU A CA 1
ATOM 824 C C . GLU A 1 99 ? 75.526 5.956 41.382 1.00 92.50 99 GLU A C 1
ATOM 826 O O . GLU A 1 99 ? 75.746 7.146 41.162 1.00 92.50 99 GLU A O 1
ATOM 831 N N . MET A 1 100 ? 74.332 5.500 41.754 1.00 92.06 100 MET A N 1
ATOM 832 C CA . MET A 1 100 ? 73.149 6.334 41.958 1.00 92.06 100 MET A CA 1
ATOM 833 C C . MET A 1 100 ? 72.601 6.143 43.368 1.00 92.06 100 MET A C 1
ATOM 835 O O . MET A 1 100 ? 72.669 5.050 43.936 1.00 92.06 100 MET A O 1
ATOM 839 N N . GLN A 1 101 ? 72.036 7.201 43.935 1.00 92.88 101 GLN A N 1
ATOM 840 C CA . GLN A 1 101 ? 71.464 7.212 45.274 1.00 92.88 101 GLN A CA 1
ATOM 841 C C . GLN A 1 101 ? 70.035 7.751 45.228 1.00 92.88 101 GLN A C 1
ATOM 843 O O . GLN A 1 101 ? 69.751 8.696 44.501 1.00 92.88 101 GLN A O 1
ATOM 848 N N . THR A 1 102 ? 69.129 7.152 45.999 1.00 92.19 102 THR A N 1
ATOM 849 C CA . THR A 1 102 ? 67.782 7.713 46.192 1.00 92.19 102 THR A CA 1
ATOM 850 C C . THR A 1 102 ? 67.868 9.000 47.000 1.00 92.19 102 THR A C 1
ATOM 852 O O . THR A 1 102 ? 68.464 8.975 48.081 1.00 92.19 102 THR A O 1
ATOM 855 N N . ASP A 1 103 ? 67.212 10.058 46.544 1.00 89.19 103 ASP A N 1
ATOM 856 C CA . ASP A 1 103 ? 66.950 11.265 47.321 1.00 89.19 103 ASP A CA 1
ATOM 857 C C . ASP A 1 103 ? 65.445 11.359 47.641 1.00 89.19 103 ASP A C 1
ATOM 859 O O . ASP A 1 103 ? 64.652 11.812 46.809 1.00 89.19 103 ASP A O 1
ATOM 863 N N . PRO A 1 104 ? 65.016 10.898 48.836 1.00 89.12 104 PRO A N 1
ATOM 864 C CA . PRO A 1 104 ? 63.608 10.918 49.215 1.00 89.12 104 PRO A CA 1
ATOM 865 C C . PRO A 1 104 ? 62.997 12.321 49.310 1.00 89.12 104 PRO A C 1
ATOM 867 O O . PRO A 1 104 ? 61.779 12.423 49.220 1.00 89.12 104 PRO A O 1
ATOM 870 N N . ALA A 1 105 ? 63.793 13.384 49.489 1.00 87.81 105 ALA A N 1
ATOM 871 C CA . ALA A 1 105 ? 63.262 14.740 49.643 1.00 87.81 105 ALA A CA 1
ATOM 872 C C . ALA A 1 105 ? 62.647 15.268 48.337 1.00 87.81 105 ALA A C 1
ATOM 874 O O . ALA A 1 105 ? 61.553 15.824 48.348 1.00 87.81 105 ALA A O 1
ATOM 875 N N . ASN A 1 106 ? 63.323 15.030 47.210 1.00 83.62 106 ASN A N 1
ATOM 876 C CA . ASN A 1 106 ? 62.892 15.474 45.881 1.00 83.62 106 ASN A CA 1
ATOM 877 C C . ASN A 1 106 ? 62.189 14.371 45.075 1.00 83.62 106 ASN A C 1
ATOM 879 O O . ASN A 1 106 ? 61.855 14.575 43.911 1.00 83.62 106 ASN A O 1
ATOM 883 N N . CYS A 1 107 ? 61.981 13.195 45.683 1.00 83.19 107 CYS A N 1
ATOM 884 C CA . CYS A 1 107 ? 61.470 11.997 45.011 1.00 83.19 107 CYS A CA 1
ATOM 885 C C . CYS A 1 107 ? 62.266 11.630 43.741 1.00 83.19 107 CYS A C 1
ATOM 887 O O . CYS A 1 107 ? 61.694 11.120 42.778 1.00 83.19 107 CYS A O 1
ATOM 889 N N . ASP A 1 108 ? 63.581 11.867 43.747 1.00 86.25 108 ASP A N 1
ATOM 890 C CA . ASP A 1 108 ? 64.451 11.681 42.582 1.00 86.25 108 ASP A CA 1
ATOM 891 C C . ASP A 1 108 ? 65.634 10.748 42.900 1.00 86.25 108 ASP A C 1
ATOM 893 O O . ASP A 1 108 ? 65.910 10.388 44.050 1.00 86.25 108 ASP A O 1
ATOM 897 N N . TYR A 1 109 ? 66.343 10.324 41.861 1.00 90.12 109 TYR A N 1
ATOM 898 C CA . TYR A 1 109 ? 67.621 9.640 41.968 1.00 90.12 109 TYR A CA 1
ATOM 899 C C . TYR A 1 109 ? 68.737 10.620 41.637 1.00 90.12 109 TYR A C 1
ATOM 901 O O . TYR A 1 109 ? 68.724 11.256 40.588 1.00 90.12 109 TYR A O 1
ATOM 909 N N . VAL A 1 110 ? 69.746 10.695 42.496 1.00 90.75 110 VAL A N 1
ATOM 910 C CA . VAL A 1 110 ? 70.926 11.535 42.287 1.00 90.75 110 VAL A CA 1
ATOM 911 C C . VAL A 1 110 ? 72.086 10.653 41.844 1.00 90.75 110 VAL A C 1
ATOM 913 O O . VAL A 1 110 ? 72.369 9.620 42.460 1.00 90.75 110 VAL A O 1
ATOM 916 N N . ILE A 1 111 ? 72.768 11.047 40.768 1.00 90.00 111 ILE A N 1
ATOM 917 C CA . ILE A 1 111 ? 74.009 10.389 40.357 1.00 90.00 111 ILE A CA 1
ATOM 918 C C . ILE A 1 111 ? 75.118 10.835 41.306 1.00 90.00 111 ILE A C 1
ATOM 920 O O . ILE A 1 111 ? 75.403 12.022 41.423 1.00 90.00 111 ILE A O 1
ATOM 924 N N . VAL A 1 112 ? 75.743 9.873 41.981 1.00 89.81 112 VAL A N 1
ATOM 925 C CA . VAL A 1 112 ? 76.880 10.127 42.873 1.00 89.81 112 VAL A CA 1
ATOM 926 C C . VAL A 1 112 ? 78.183 10.111 42.078 1.00 89.81 112 VAL A C 1
ATOM 928 O O . VAL A 1 112 ? 79.060 10.931 42.325 1.00 89.81 112 VAL A O 1
ATOM 931 N N . SER A 1 113 ? 78.331 9.172 41.137 1.00 90.19 113 SER A N 1
ATOM 932 C CA . SER A 1 113 ? 79.517 9.092 40.277 1.00 90.19 113 SER A CA 1
ATOM 933 C C . SER A 1 113 ? 79.294 8.249 39.017 1.00 90.19 113 SER A C 1
ATOM 935 O O . SER A 1 113 ? 78.430 7.367 38.980 1.00 90.19 113 SER A O 1
ATOM 937 N N . GLY A 1 114 ? 80.115 8.501 37.993 1.00 84.94 114 GLY A N 1
ATOM 938 C CA . GLY A 1 114 ? 80.263 7.647 36.811 1.00 84.94 114 GLY A CA 1
ATOM 939 C C . GLY A 1 114 ? 79.288 7.923 35.664 1.00 84.94 114 GLY A C 1
ATOM 940 O O . GLY A 1 114 ? 79.348 7.227 34.641 1.00 84.94 114 GLY A O 1
ATOM 941 N N . ALA A 1 115 ? 78.408 8.912 35.815 1.00 88.19 115 ALA A N 1
ATOM 942 C CA . ALA A 1 115 ? 77.527 9.383 34.760 1.00 88.19 115 ALA A CA 1
ATOM 943 C C . ALA A 1 115 ? 77.106 10.844 34.977 1.00 88.19 115 ALA A C 1
ATOM 945 O O . ALA A 1 115 ? 77.111 11.354 36.097 1.00 88.19 115 ALA A O 1
ATOM 946 N N . GLN A 1 116 ? 76.645 11.474 33.902 1.00 88.75 116 GLN A N 1
ATOM 947 C CA . GLN A 1 116 ? 76.025 12.795 33.908 1.00 88.75 116 GLN A CA 1
ATOM 948 C C . GLN A 1 116 ? 74.584 12.700 33.407 1.00 88.75 116 GLN A C 1
ATOM 950 O O . GLN A 1 116 ? 74.293 11.987 32.444 1.00 88.75 116 GLN A O 1
ATOM 955 N N . ARG A 1 117 ? 73.661 13.408 34.065 1.00 86.81 117 ARG A N 1
ATOM 956 C CA . ARG A 1 117 ? 72.255 13.464 33.648 1.00 86.81 117 ARG A CA 1
ATOM 957 C C . ARG A 1 117 ? 72.135 14.299 32.377 1.00 86.81 117 ARG A C 1
ATOM 959 O O . ARG A 1 117 ? 72.695 15.387 32.301 1.00 86.81 117 ARG A O 1
ATOM 966 N N . LYS A 1 118 ? 71.390 13.799 31.390 1.00 80.00 118 LYS A N 1
ATOM 967 C CA . LYS A 1 118 ? 70.976 14.602 30.238 1.00 80.00 118 LYS A CA 1
ATOM 968 C C . LYS A 1 118 ? 69.780 15.450 30.675 1.00 80.00 118 LYS A C 1
ATOM 970 O O . LYS A 1 118 ? 68.717 14.903 30.955 1.00 80.00 118 LYS A O 1
ATOM 975 N N . GLU A 1 119 ? 69.968 16.758 30.781 1.00 72.38 119 GLU A N 1
ATOM 976 C CA . GLU A 1 119 ? 68.901 17.702 31.113 1.00 72.38 119 GLU A CA 1
ATOM 977 C C . GLU A 1 119 ? 68.395 18.332 29.807 1.00 72.38 119 GLU A C 1
ATOM 979 O O . GLU A 1 119 ? 69.138 19.029 29.123 1.00 72.38 119 GLU A O 1
ATOM 984 N N . GLU A 1 120 ? 67.160 18.024 29.407 1.00 59.19 120 GLU A N 1
ATOM 985 C CA . GLU A 1 120 ? 66.490 18.690 28.283 1.00 59.19 120 GLU A CA 1
ATOM 986 C C . GLU A 1 120 ? 65.589 19.781 28.872 1.00 59.19 120 GLU A C 1
ATOM 988 O O . GLU A 1 120 ? 64.516 19.488 29.397 1.00 59.19 120 GLU A O 1
ATOM 993 N N . ARG A 1 121 ? 66.044 21.041 28.847 1.00 46.12 121 ARG A N 1
ATOM 994 C CA . ARG A 1 121 ? 65.159 22.189 29.084 1.00 46.12 121 ARG A CA 1
ATOM 995 C C . ARG A 1 121 ? 64.462 22.523 27.774 1.00 46.12 121 ARG A C 1
ATOM 997 O O . ARG A 1 121 ? 65.117 22.692 26.752 1.00 46.12 121 ARG A O 1
ATOM 1004 N N . TRP A 1 122 ? 63.140 22.556 27.821 1.00 51.25 122 TRP A N 1
ATOM 1005 C CA . TRP A 1 122 ? 62.285 22.787 26.666 1.00 51.25 122 TRP A CA 1
ATOM 1006 C C . TRP A 1 122 ? 61.968 24.282 26.581 1.00 51.25 122 TRP A C 1
ATOM 1008 O O . TRP A 1 122 ? 61.364 24.815 27.512 1.00 51.25 122 TRP A O 1
ATOM 1018 N N . ASP A 1 123 ? 62.396 24.953 25.509 1.00 49.44 123 ASP A N 1
ATOM 1019 C CA . ASP A 1 123 ? 62.082 26.363 25.262 1.00 49.44 123 ASP A CA 1
ATOM 1020 C C . ASP A 1 123 ? 60.870 26.475 24.330 1.00 49.44 123 ASP A C 1
ATOM 1022 O O . ASP A 1 123 ? 60.831 25.907 23.240 1.00 49.44 123 ASP A O 1
ATOM 1026 N N . MET A 1 124 ? 59.848 27.205 24.777 1.00 48.59 124 MET A N 1
ATOM 1027 C CA . MET A 1 124 ? 58.546 27.300 24.099 1.00 48.59 124 MET A CA 1
ATOM 1028 C C . MET A 1 124 ? 58.580 28.095 22.781 1.00 48.59 124 MET A C 1
ATOM 1030 O O . MET A 1 124 ? 57.585 28.109 22.061 1.00 48.59 124 MET A O 1
ATOM 1034 N N . GLN A 1 125 ? 59.691 28.758 22.455 1.00 55.09 125 GLN A N 1
ATOM 1035 C CA . GLN A 1 125 ? 59.820 29.604 21.261 1.00 55.09 125 GLN A CA 1
ATOM 1036 C C . GLN A 1 125 ? 60.112 28.809 19.978 1.00 55.09 125 GLN A C 1
ATOM 1038 O O . GLN A 1 125 ? 59.769 29.273 18.894 1.00 55.09 125 GLN A O 1
ATOM 1043 N N . ASP A 1 126 ? 60.658 27.596 20.088 1.00 51.69 126 ASP A N 1
ATOM 1044 C CA . ASP A 1 126 ? 61.111 26.810 18.930 1.00 51.69 126 ASP A CA 1
ATOM 1045 C C . ASP A 1 126 ? 59.990 26.050 18.201 1.00 51.69 126 ASP A C 1
ATOM 1047 O O . ASP A 1 126 ? 60.230 25.446 17.159 1.00 51.69 126 ASP A O 1
ATOM 1051 N N . ASN A 1 127 ? 58.757 26.066 18.721 1.00 49.66 127 ASN A N 1
ATOM 1052 C CA . ASN A 1 127 ? 57.667 25.225 18.213 1.00 49.66 127 ASN A CA 1
ATOM 1053 C C . ASN A 1 127 ? 56.640 25.948 17.329 1.00 49.66 127 ASN A C 1
ATOM 1055 O O . ASN A 1 127 ? 55.572 25.392 17.082 1.00 49.66 127 ASN A O 1
ATOM 1059 N N . GLU A 1 128 ? 56.937 27.173 16.872 1.00 52.66 128 GLU A N 1
ATOM 1060 C CA . GLU A 1 128 ? 56.112 27.938 15.912 1.00 52.66 128 GLU A CA 1
ATOM 1061 C C . GLU A 1 128 ? 54.608 27.990 16.260 1.00 52.66 128 GLU A C 1
ATOM 1063 O O . GLU A 1 128 ? 53.744 28.185 15.402 1.00 52.66 128 GLU A O 1
ATOM 1068 N N . GLN A 1 129 ? 54.264 27.828 17.539 1.00 43.44 129 GLN A N 1
ATOM 1069 C CA . GLN A 1 129 ? 52.893 27.933 17.992 1.00 43.44 129 GLN A CA 1
ATOM 1070 C C . GLN A 1 129 ? 52.571 29.418 18.089 1.00 43.44 129 GLN A C 1
ATOM 1072 O O . GLN A 1 129 ? 53.229 30.159 18.820 1.00 43.44 129 GLN A O 1
ATOM 1077 N N . ILE A 1 130 ? 51.583 29.854 17.308 1.00 46.75 130 ILE A N 1
ATOM 1078 C CA . ILE A 1 130 ? 51.113 31.237 17.287 1.00 46.75 130 ILE A CA 1
ATOM 1079 C C . ILE A 1 130 ? 50.700 31.595 18.715 1.00 46.75 130 ILE A C 1
ATOM 1081 O O . ILE A 1 130 ? 49.654 31.157 19.199 1.00 46.75 130 ILE A O 1
ATOM 1085 N N . LEU A 1 131 ? 51.536 32.382 19.397 1.00 48.06 131 LEU A N 1
ATOM 1086 C CA . LEU A 1 131 ? 51.115 33.129 20.571 1.00 48.06 131 LEU A CA 1
ATOM 1087 C C . LEU A 1 131 ? 49.855 33.873 20.149 1.00 48.06 131 LEU A C 1
ATOM 1089 O O . LEU A 1 131 ? 49.861 34.544 19.117 1.00 48.06 131 LEU A O 1
ATOM 1093 N N . THR A 1 132 ? 48.761 33.721 20.894 1.00 43.56 132 THR A N 1
ATOM 1094 C CA . THR A 1 132 ? 47.605 34.598 20.723 1.00 43.56 132 THR A CA 1
ATOM 1095 C C . THR A 1 132 ? 48.121 36.015 20.903 1.00 43.56 132 THR A C 1
ATOM 1097 O O . THR A 1 132 ? 48.384 36.429 22.031 1.00 43.56 132 THR A O 1
ATOM 1100 N N . THR A 1 133 ? 48.357 36.689 19.780 1.00 52.34 133 THR A N 1
ATOM 1101 C CA . THR A 1 133 ? 48.946 38.020 19.696 1.00 52.34 133 THR A CA 1
ATOM 1102 C C . THR A 1 133 ? 48.230 38.914 20.688 1.00 52.34 133 THR A C 1
ATOM 1104 O O . THR A 1 133 ? 46.990 38.899 20.737 1.00 52.34 133 THR A O 1
ATOM 1107 N N . GLU A 1 134 ? 48.999 39.633 21.502 1.00 59.88 134 GLU A N 1
ATOM 1108 C CA . GLU A 1 134 ? 48.462 40.533 22.512 1.00 59.88 134 GLU A CA 1
ATOM 1109 C C . GLU A 1 134 ? 47.386 41.431 21.888 1.00 59.88 134 GLU A C 1
ATOM 1111 O O . GLU A 1 134 ? 47.453 41.803 20.713 1.00 59.88 134 GLU A O 1
ATOM 1116 N N . HIS A 1 135 ? 46.346 41.747 22.660 1.00 56.56 135 HIS A N 1
ATOM 1117 C CA . HIS A 1 135 ? 45.120 42.401 22.185 1.00 56.56 135 HIS A CA 1
ATOM 1118 C C . HIS A 1 135 ? 45.383 43.685 21.356 1.00 56.56 135 HIS A C 1
ATOM 1120 O O . HIS A 1 135 ? 44.554 44.089 20.533 1.00 56.56 135 HIS A O 1
ATOM 1126 N N . GLU A 1 136 ? 46.540 44.317 21.547 1.00 60.97 136 GLU A N 1
ATOM 1127 C CA . GLU A 1 136 ? 47.003 45.487 20.804 1.00 60.97 136 GLU A CA 1
ATOM 1128 C C . GLU A 1 136 ? 47.340 45.206 19.332 1.00 60.97 136 GLU A C 1
ATOM 1130 O O . GLU A 1 136 ? 46.989 46.013 18.470 1.00 60.97 136 GLU A O 1
ATOM 1135 N N . GLU A 1 137 ? 47.966 44.072 19.011 1.00 60.81 137 GLU A N 1
ATOM 1136 C CA . GLU A 1 137 ? 48.337 43.724 17.630 1.00 60.81 137 GLU A CA 1
ATOM 1137 C C . GLU A 1 137 ? 47.099 43.412 16.785 1.00 60.81 137 GLU A C 1
ATOM 1139 O O . GLU A 1 137 ? 46.987 43.878 15.650 1.00 60.81 137 GLU A O 1
ATOM 1144 N N . LYS A 1 138 ? 46.105 42.731 17.372 1.00 63.78 138 LYS A N 1
ATOM 1145 C CA . LYS A 1 138 ? 44.798 42.501 16.734 1.0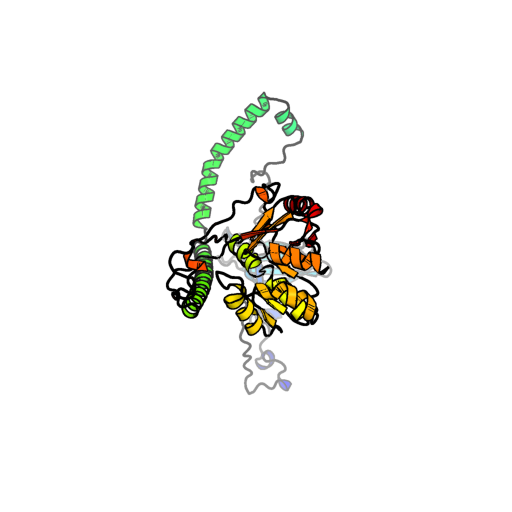0 63.78 138 LYS A CA 1
ATOM 1146 C C . LYS A 1 138 ? 44.076 43.805 16.404 1.00 63.78 138 LYS A C 1
ATOM 1148 O O . LYS A 1 138 ? 43.569 43.955 15.297 1.00 63.78 138 LYS A O 1
ATOM 1153 N N . LYS A 1 139 ? 44.077 44.769 17.335 1.00 68.06 139 LYS A N 1
ATOM 1154 C CA . LYS A 1 139 ? 43.498 46.098 17.086 1.00 68.06 139 LYS A CA 1
ATOM 1155 C C . LYS A 1 139 ? 44.200 46.802 15.927 1.00 68.06 139 LYS A C 1
ATOM 1157 O O . LYS A 1 139 ? 43.516 47.330 15.061 1.00 68.06 139 LYS A O 1
ATOM 1162 N N . LYS A 1 140 ? 45.537 46.773 15.872 1.00 70.81 140 LYS A N 1
ATOM 1163 C CA . LYS A 1 140 ? 46.313 47.409 14.789 1.00 70.81 140 LYS A CA 1
ATOM 1164 C C . LYS A 1 140 ? 46.046 46.775 13.422 1.00 70.81 140 LYS A C 1
ATOM 1166 O O . LYS A 1 140 ? 45.908 47.504 12.446 1.00 70.81 140 LYS A O 1
ATOM 1171 N N . LEU A 1 141 ? 45.907 45.450 13.365 1.00 70.06 141 LEU A N 1
ATOM 1172 C CA . LEU A 1 141 ? 45.512 44.709 12.159 1.00 70.06 141 LEU A CA 1
ATOM 1173 C C . LEU A 1 141 ? 44.113 45.088 11.645 1.00 70.06 141 LEU A C 1
ATOM 1175 O O . LEU A 1 141 ? 43.876 45.043 10.438 1.00 70.06 141 LEU A O 1
ATOM 1179 N N . GLU A 1 142 ? 43.190 45.463 12.532 1.00 70.38 142 GLU A N 1
ATOM 1180 C CA . GLU A 1 142 ? 41.835 45.888 12.161 1.00 70.38 142 GLU A CA 1
ATOM 1181 C C . GLU A 1 142 ? 41.756 47.376 11.798 1.00 70.38 142 GLU A C 1
ATOM 1183 O O . GLU A 1 142 ? 41.037 47.740 10.865 1.00 70.38 142 G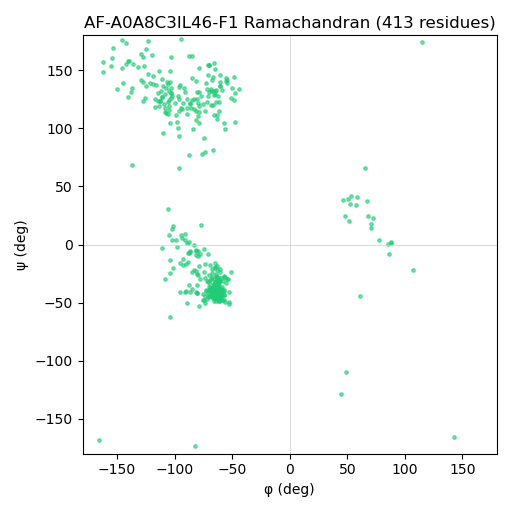LU A O 1
ATOM 1188 N N . THR A 1 143 ? 42.485 48.240 12.512 1.00 76.25 143 THR A N 1
ATOM 1189 C CA . THR A 1 143 ? 42.370 49.697 12.357 1.00 76.25 143 THR A CA 1
ATOM 1190 C C . THR A 1 143 ? 43.273 50.278 11.276 1.00 76.25 143 THR A C 1
ATOM 1192 O O . THR A 1 143 ? 42.883 51.252 10.636 1.00 76.25 143 THR A O 1
ATOM 1195 N N . ASP A 1 144 ? 44.478 49.732 11.081 1.00 77.75 144 ASP A N 1
ATOM 1196 C CA . ASP A 1 144 ? 45.462 50.291 10.152 1.00 77.75 144 ASP A CA 1
ATOM 1197 C C . ASP A 1 144 ? 45.563 49.450 8.871 1.00 77.75 144 ASP A C 1
ATOM 1199 O O . ASP A 1 144 ? 46.025 48.304 8.856 1.00 77.75 144 ASP A O 1
ATOM 1203 N N . ALA A 1 145 ? 45.118 50.045 7.762 1.00 75.88 145 ALA A N 1
ATOM 1204 C CA . ALA A 1 145 ? 45.106 49.395 6.461 1.00 75.88 145 ALA A CA 1
ATOM 1205 C C . ALA A 1 145 ? 46.519 49.090 5.934 1.00 75.88 145 ALA A C 1
ATOM 1207 O O . ALA A 1 145 ? 46.682 48.075 5.253 1.00 75.88 145 ALA A O 1
ATOM 1208 N N . MET A 1 146 ? 47.521 49.917 6.259 1.00 80.88 146 MET A N 1
ATOM 1209 C CA . MET A 1 146 ? 48.905 49.711 5.811 1.00 80.88 146 MET A CA 1
ATOM 1210 C C . MET A 1 146 ? 49.551 48.553 6.571 1.00 80.88 146 MET A C 1
ATOM 1212 O O . MET A 1 146 ? 50.124 47.653 5.960 1.00 80.88 146 MET A O 1
ATOM 1216 N N . TYR A 1 147 ? 49.359 48.509 7.891 1.00 78.50 147 TYR A N 1
ATOM 1217 C CA . TYR A 1 147 ? 49.909 47.459 8.748 1.00 78.50 147 TYR A CA 1
ATOM 1218 C C . TYR A 1 147 ? 49.383 46.063 8.384 1.00 78.50 147 TYR A C 1
ATOM 1220 O O . TYR A 1 147 ? 50.147 45.098 8.307 1.00 78.50 147 TYR A O 1
ATOM 1228 N N . ARG A 1 148 ? 48.080 45.955 8.093 1.00 77.50 148 ARG A N 1
ATOM 1229 C CA . ARG A 1 148 ? 47.454 44.710 7.627 1.00 77.50 148 ARG A CA 1
ATOM 1230 C C . ARG A 1 148 ? 47.995 44.253 6.275 1.00 77.50 148 ARG A C 1
ATOM 1232 O O . ARG A 1 148 ? 48.151 43.053 6.060 1.00 77.50 148 ARG A O 1
ATOM 1239 N N . LEU A 1 149 ? 48.260 45.188 5.364 1.00 76.56 149 LEU A N 1
ATOM 1240 C CA . LEU A 1 149 ? 48.795 44.863 4.045 1.00 76.56 149 LEU A CA 1
ATOM 1241 C C . LEU A 1 149 ? 50.235 44.344 4.160 1.00 76.56 149 LEU A C 1
ATOM 1243 O O . LEU A 1 149 ? 50.551 43.306 3.583 1.00 76.56 149 LEU A O 1
ATOM 1247 N N . GLU A 1 150 ? 51.069 44.983 4.983 1.00 76.00 150 GLU A N 1
ATOM 1248 C CA . GLU A 1 150 ? 52.431 44.515 5.265 1.00 76.00 150 GLU A CA 1
ATOM 1249 C C . GLU A 1 150 ? 52.438 43.122 5.915 1.00 76.00 150 GLU A C 1
ATOM 1251 O O . GLU A 1 150 ? 53.104 42.216 5.412 1.00 76.00 150 GLU A O 1
ATOM 1256 N N . HIS A 1 151 ? 51.627 42.890 6.953 1.00 76.75 151 HIS A N 1
ATOM 1257 C CA . HIS A 1 151 ? 51.540 41.577 7.610 1.00 76.75 151 HIS A CA 1
ATOM 1258 C C . HIS A 1 151 ? 50.968 40.497 6.688 1.00 76.75 151 HIS A C 1
ATOM 1260 O O . HIS A 1 151 ? 51.478 39.380 6.668 1.00 76.75 151 HIS A O 1
ATOM 1266 N N . GLY A 1 152 ? 49.997 40.843 5.837 1.00 74.12 152 GLY A N 1
ATOM 1267 C CA . GLY A 1 152 ? 49.463 39.929 4.830 1.00 74.12 152 GLY A CA 1
ATOM 1268 C C . GLY A 1 152 ? 50.525 39.454 3.832 1.00 74.12 152 GLY A C 1
ATOM 1269 O O . GLY A 1 152 ? 50.560 38.272 3.494 1.00 74.12 152 GLY A O 1
ATOM 1270 N N . THR A 1 153 ? 51.436 40.335 3.398 1.00 76.94 153 THR A N 1
ATOM 1271 C CA . THR A 1 153 ? 52.553 39.936 2.517 1.00 76.94 153 THR A CA 1
ATOM 1272 C C . THR A 1 153 ? 53.561 39.034 3.232 1.00 76.94 153 THR A C 1
ATOM 1274 O O . THR A 1 153 ? 54.050 38.060 2.653 1.00 76.94 153 THR A O 1
ATOM 1277 N N . VAL A 1 154 ? 53.829 39.302 4.515 1.00 75.12 154 VAL A N 1
ATOM 1278 C CA . VAL A 1 154 ? 54.704 38.472 5.351 1.00 75.12 154 VAL A CA 1
ATOM 1279 C C . VAL A 1 154 ? 54.092 37.087 5.556 1.00 75.12 154 VAL A C 1
ATOM 1281 O O . VAL A 1 154 ? 54.796 36.092 5.385 1.00 75.12 154 VAL A O 1
ATOM 1284 N N . ASP A 1 155 ? 52.794 36.992 5.827 1.00 70.44 155 ASP A N 1
ATOM 1285 C CA . ASP A 1 155 ? 52.096 35.717 6.002 1.00 70.44 155 ASP A CA 1
ATOM 1286 C C . ASP A 1 155 ? 52.019 34.916 4.698 1.00 70.44 155 ASP A C 1
ATOM 1288 O O . ASP A 1 155 ? 52.267 33.710 4.710 1.00 70.44 155 ASP A O 1
ATOM 1292 N N . GLN A 1 156 ? 51.804 35.573 3.551 1.00 75.50 156 GLN A N 1
ATOM 1293 C CA . GLN A 1 156 ? 51.920 34.921 2.240 1.00 75.50 156 GLN A CA 1
ATOM 1294 C C . GLN A 1 156 ? 53.337 34.384 1.987 1.00 75.50 156 GLN A C 1
ATOM 1296 O O . GLN A 1 156 ? 53.494 33.274 1.475 1.00 75.50 156 GLN A O 1
ATOM 1301 N N . SER A 1 157 ? 54.376 35.124 2.386 1.00 75.69 157 SER A N 1
ATOM 1302 C CA . SER A 1 157 ? 55.765 34.671 2.246 1.00 75.69 157 SER A CA 1
ATOM 1303 C C . SER A 1 157 ? 56.105 33.503 3.184 1.00 75.69 157 SER A C 1
ATOM 1305 O O . SER A 1 157 ? 56.809 32.574 2.783 1.00 75.69 157 SER A O 1
ATOM 1307 N N . LYS A 1 158 ? 55.566 33.498 4.413 1.00 74.56 158 LYS A N 1
ATOM 1308 C CA . LYS A 1 158 ? 55.678 32.375 5.358 1.00 74.56 158 LYS A CA 1
ATOM 1309 C C . LYS A 1 158 ? 54.966 31.140 4.820 1.00 74.56 158 LYS A C 1
ATOM 1311 O O . LYS A 1 158 ? 55.552 30.063 4.823 1.00 74.56 158 LYS A O 1
ATOM 1316 N N . LEU A 1 159 ? 53.755 31.307 4.285 1.00 69.19 159 LEU A N 1
ATOM 1317 C CA . LEU A 1 159 ? 53.005 30.233 3.641 1.00 69.19 159 LEU A CA 1
ATOM 1318 C C . LEU A 1 159 ? 53.813 29.632 2.484 1.00 69.19 159 LEU A C 1
ATOM 1320 O O . LEU A 1 159 ? 53.990 28.421 2.436 1.00 69.19 159 LEU A O 1
ATOM 1324 N N . GLN A 1 160 ? 54.389 30.461 1.607 1.00 75.62 160 GLN A N 1
ATOM 1325 C CA . GLN A 1 160 ? 55.240 29.982 0.511 1.00 75.62 160 GLN A CA 1
ATOM 1326 C C . GLN A 1 160 ? 56.463 29.189 0.987 1.00 75.62 160 GLN A C 1
ATOM 1328 O O . GLN A 1 160 ? 56.830 28.205 0.348 1.00 75.62 160 GLN A O 1
ATOM 1333 N N . ARG A 1 161 ? 57.074 29.570 2.116 1.00 74.75 161 ARG A N 1
ATOM 1334 C CA . ARG A 1 161 ? 58.183 28.809 2.720 1.00 74.75 161 ARG A CA 1
ATOM 1335 C C . ARG A 1 161 ? 57.724 27.510 3.389 1.00 74.75 161 ARG A C 1
ATOM 1337 O O . ARG A 1 161 ? 58.504 26.564 3.426 1.00 74.75 161 ARG A O 1
ATOM 1344 N N . ALA A 1 162 ? 56.486 27.453 3.880 1.00 68.31 162 ALA A N 1
ATOM 1345 C CA . ALA A 1 162 ? 55.913 26.291 4.563 1.00 68.31 162 ALA A CA 1
ATOM 1346 C C . ALA A 1 162 ? 55.308 25.238 3.612 1.00 68.31 162 ALA A C 1
ATOM 1348 O O . ALA A 1 162 ? 55.204 24.066 3.964 1.00 68.31 162 ALA A O 1
ATOM 1349 N N . ILE A 1 163 ? 54.917 25.621 2.394 1.00 71.81 163 ILE A N 1
ATOM 1350 C CA . ILE A 1 163 ? 54.400 24.687 1.377 1.00 71.81 163 ILE A CA 1
ATOM 1351 C C . ILE A 1 163 ? 55.345 23.490 1.121 1.00 71.81 163 ILE A C 1
ATOM 1353 O O . ILE A 1 163 ? 54.856 22.360 1.174 1.00 71.81 163 ILE A O 1
ATOM 1357 N N . PRO A 1 164 ? 56.665 23.666 0.891 1.00 77.00 164 PRO A N 1
ATOM 1358 C CA . PRO A 1 164 ? 57.563 22.534 0.646 1.00 77.00 164 PRO A CA 1
ATOM 1359 C C . PRO A 1 164 ? 57.779 21.642 1.880 1.00 77.00 164 PRO A C 1
ATOM 1361 O O . PRO A 1 164 ? 57.989 20.440 1.746 1.00 77.00 164 PRO A O 1
ATOM 1364 N N . THR A 1 165 ? 57.709 22.182 3.098 1.00 74.06 165 THR A N 1
ATOM 1365 C CA . THR A 1 165 ? 57.762 21.360 4.318 1.00 74.06 165 THR A CA 1
ATOM 1366 C C . THR A 1 165 ? 56.474 20.573 4.519 1.00 74.06 165 THR A C 1
ATOM 1368 O O . THR A 1 165 ? 56.544 19.398 4.867 1.00 74.06 165 THR A O 1
ATOM 1371 N N . LEU A 1 166 ? 55.310 21.163 4.234 1.00 66.25 166 LEU A N 1
ATOM 1372 C CA . LEU A 1 166 ? 54.029 20.456 4.279 1.00 66.25 166 LEU A CA 1
ATOM 1373 C C . LEU A 1 166 ? 53.968 19.314 3.262 1.00 66.25 166 LEU A C 1
ATOM 1375 O O . LEU A 1 166 ? 53.552 18.218 3.633 1.00 66.25 166 LEU A O 1
ATOM 1379 N N . SER A 1 167 ? 54.436 19.521 2.026 1.00 72.00 167 SER A N 1
ATOM 1380 C CA . SER A 1 167 ? 54.505 18.441 1.033 1.00 72.00 167 SER A CA 1
ATOM 1381 C C . SER A 1 167 ? 55.440 17.319 1.484 1.00 72.00 167 SER A C 1
ATOM 1383 O O . SER A 1 167 ? 55.066 16.153 1.410 1.00 72.00 167 SER A O 1
ATOM 1385 N N . ASN A 1 168 ? 56.602 17.653 2.055 1.00 74.94 168 ASN A N 1
ATOM 1386 C CA . ASN A 1 168 ? 57.550 16.660 2.570 1.00 74.94 168 ASN A CA 1
ATOM 1387 C C . ASN A 1 168 ? 56.994 15.886 3.778 1.00 74.94 168 ASN A C 1
ATOM 1389 O O . ASN A 1 168 ? 57.228 14.685 3.903 1.00 74.94 168 ASN A O 1
ATOM 1393 N N . ILE A 1 169 ? 56.235 16.544 4.663 1.00 68.81 169 ILE A N 1
ATOM 1394 C CA . ILE A 1 169 ? 55.534 15.888 5.777 1.00 68.81 169 ILE A CA 1
ATOM 1395 C C . ILE A 1 169 ? 54.458 14.951 5.232 1.00 68.81 169 ILE A C 1
ATOM 1397 O O . ILE A 1 169 ? 54.336 13.825 5.702 1.00 68.81 169 ILE A O 1
ATOM 1401 N N . GLN A 1 170 ? 53.707 15.381 4.222 1.00 67.56 170 GLN A N 1
ATOM 1402 C CA . GLN A 1 170 ? 52.647 14.590 3.609 1.00 67.56 170 GLN A CA 1
ATOM 1403 C C . GLN A 1 170 ? 53.208 13.367 2.858 1.00 67.56 170 GLN A C 1
ATOM 1405 O O . GLN A 1 170 ? 52.637 12.278 2.946 1.00 67.56 170 GLN A O 1
ATOM 1410 N N . GLU A 1 171 ? 54.364 13.508 2.202 1.00 68.06 171 GLU A N 1
ATOM 1411 C CA . GLU A 1 171 ? 55.126 12.407 1.598 1.00 68.06 171 GLU A CA 1
ATOM 1412 C C . GLU A 1 171 ? 55.692 11.450 2.661 1.00 68.06 171 GLU A C 1
ATOM 1414 O O . GLU A 1 171 ? 55.499 10.237 2.557 1.00 68.06 171 GLU A O 1
ATOM 1419 N N . ALA A 1 172 ? 56.292 11.959 3.741 1.00 68.25 172 ALA A N 1
ATOM 1420 C CA . ALA A 1 172 ? 56.776 11.133 4.853 1.00 68.25 172 ALA A CA 1
ATOM 1421 C C . ALA A 1 172 ? 55.633 10.386 5.568 1.00 68.25 172 ALA A C 1
ATOM 1423 O O . ALA A 1 172 ? 55.774 9.223 5.943 1.00 68.25 172 ALA A O 1
ATOM 1424 N N . GLN A 1 173 ? 54.470 11.024 5.702 1.00 62.22 173 GLN A N 1
ATOM 1425 C CA . GLN A 1 173 ? 53.269 10.420 6.272 1.00 62.22 173 GLN A CA 1
ATOM 1426 C C . GLN A 1 173 ? 52.669 9.366 5.332 1.00 62.22 173 GLN A C 1
ATOM 1428 O O . GLN A 1 173 ? 52.132 8.367 5.803 1.00 62.22 173 GLN A O 1
ATOM 1433 N N . SER A 1 174 ? 52.797 9.543 4.010 1.00 62.00 174 SER A N 1
ATOM 1434 C CA . SER A 1 174 ? 52.406 8.532 3.021 1.00 62.00 174 SER A CA 1
ATOM 1435 C C . SER A 1 174 ? 53.263 7.264 3.105 1.00 62.00 174 SER A C 1
ATOM 1437 O O . SER A 1 174 ? 52.720 6.171 2.982 1.00 62.00 174 SER A O 1
ATOM 1439 N N . ALA A 1 175 ? 54.552 7.391 3.439 1.00 62.72 175 ALA A N 1
ATOM 1440 C CA . ALA A 1 175 ? 55.446 6.255 3.675 1.00 62.72 175 ALA A CA 1
ATOM 1441 C C . ALA A 1 175 ? 55.114 5.468 4.961 1.00 62.72 175 ALA A C 1
ATOM 1443 O O . ALA A 1 175 ? 55.549 4.328 5.118 1.00 62.72 175 ALA A O 1
ATOM 1444 N N . TRP A 1 176 ? 54.350 6.063 5.884 1.00 59.09 176 TRP A N 1
ATOM 1445 C CA . TRP A 1 176 ? 53.865 5.436 7.123 1.00 59.09 176 TRP A CA 1
ATOM 1446 C C . TRP A 1 176 ? 52.381 5.050 7.072 1.00 59.09 176 TRP A C 1
ATOM 1448 O O . TRP A 1 176 ? 51.817 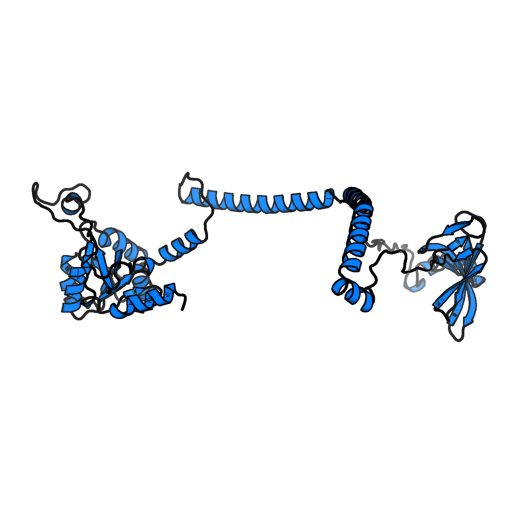4.648 8.093 1.00 59.09 176 TRP A O 1
ATOM 1458 N N . LYS A 1 177 ? 51.723 5.149 5.908 1.00 61.91 177 LYS A N 1
ATOM 1459 C CA . LYS A 1 177 ? 50.362 4.626 5.752 1.00 61.91 177 LYS A CA 1
ATOM 1460 C C . LYS A 1 177 ? 50.407 3.104 5.823 1.00 61.91 177 LYS A C 1
ATOM 1462 O O . LYS A 1 177 ? 51.063 2.442 5.026 1.00 61.91 177 LYS A O 1
ATOM 1467 N N . ASP A 1 178 ? 49.701 2.545 6.799 1.00 69.38 178 ASP A N 1
ATOM 1468 C CA . ASP A 1 178 ? 49.487 1.105 6.899 1.00 69.38 178 ASP A CA 1
ATOM 1469 C C . ASP A 1 178 ? 48.477 0.669 5.825 1.00 69.38 178 ASP A C 1
ATOM 1471 O O . ASP A 1 178 ? 47.277 0.495 6.072 1.00 69.38 178 ASP A O 1
ATOM 1475 N N . ASP A 1 179 ? 48.974 0.528 4.596 1.00 74.38 179 ASP A N 1
ATOM 1476 C CA . ASP A 1 179 ? 48.196 0.081 3.443 1.00 74.38 179 ASP A CA 1
ATOM 1477 C C . ASP A 1 179 ? 47.555 -1.288 3.697 1.00 74.38 179 ASP A C 1
ATOM 1479 O O . ASP A 1 179 ? 46.490 -1.594 3.157 1.00 74.38 179 ASP A O 1
ATOM 1483 N N . PHE A 1 180 ? 48.161 -2.124 4.546 1.00 79.62 180 PHE A N 1
ATOM 1484 C CA . PHE A 1 180 ? 47.615 -3.429 4.891 1.00 79.62 180 PHE A CA 1
ATOM 1485 C C . PHE A 1 180 ? 46.355 -3.303 5.754 1.00 79.62 180 PHE A C 1
ATOM 1487 O O . PHE A 1 180 ? 45.352 -3.957 5.457 1.00 79.62 180 PHE A O 1
ATOM 1494 N N . ALA A 1 181 ? 46.359 -2.444 6.776 1.00 80.38 181 ALA A N 1
ATOM 1495 C CA . ALA A 1 181 ? 45.181 -2.204 7.609 1.00 80.38 181 ALA A CA 1
ATOM 1496 C C . ALA A 1 181 ? 44.012 -1.610 6.805 1.00 80.38 181 ALA A C 1
ATOM 1498 O O . ALA A 1 181 ? 42.873 -2.073 6.936 1.00 80.38 181 ALA A O 1
ATOM 1499 N N . ILE A 1 182 ? 44.293 -0.645 5.922 1.00 81.50 182 ILE A N 1
ATOM 1500 C CA . ILE A 1 182 ? 43.287 -0.025 5.045 1.00 81.50 182 ILE A CA 1
ATOM 1501 C C . ILE A 1 182 ? 42.715 -1.063 4.072 1.00 81.50 182 ILE A C 1
ATOM 1503 O O . ILE A 1 182 ? 41.496 -1.226 3.985 1.00 81.50 182 ILE A O 1
ATOM 1507 N N . ASN A 1 183 ? 43.574 -1.841 3.407 1.00 85.00 183 ASN A N 1
ATOM 1508 C CA . ASN A 1 183 ? 43.145 -2.897 2.490 1.00 85.00 183 ASN A CA 1
ATOM 1509 C C . ASN A 1 183 ? 42.383 -4.025 3.200 1.00 85.00 183 ASN A C 1
ATOM 1511 O O . ASN A 1 183 ? 41.450 -4.593 2.635 1.00 85.00 183 ASN A O 1
ATOM 1515 N N . SER A 1 184 ? 42.751 -4.362 4.436 1.00 86.69 184 SER A N 1
ATOM 1516 C CA . SER A 1 184 ? 42.047 -5.357 5.249 1.00 86.69 184 SER A CA 1
ATOM 1517 C C . SER A 1 184 ? 40.635 -4.887 5.612 1.00 86.69 184 SER A C 1
ATOM 1519 O O . SER A 1 184 ? 39.674 -5.641 5.433 1.00 86.69 184 SER A O 1
ATOM 1521 N N . MET A 1 185 ? 40.481 -3.625 6.031 1.00 85.44 185 MET A N 1
ATOM 1522 C CA . MET A 1 185 ? 39.169 -3.017 6.279 1.00 85.44 185 MET A CA 1
ATOM 1523 C C . MET A 1 185 ? 38.312 -2.970 5.010 1.00 85.44 185 MET A C 1
ATOM 1525 O O . MET A 1 185 ? 37.138 -3.334 5.055 1.00 85.44 185 MET A O 1
ATOM 1529 N N . LEU A 1 186 ? 38.903 -2.610 3.869 1.00 87.75 186 LEU A N 1
ATOM 1530 C CA . LEU A 1 186 ? 38.222 -2.591 2.574 1.00 87.75 186 LEU A CA 1
ATOM 1531 C C . LEU A 1 186 ? 37.731 -3.996 2.176 1.00 87.75 186 LEU A C 1
ATOM 1533 O O . LEU A 1 186 ? 36.564 -4.193 1.855 1.00 87.75 186 LEU A O 1
ATOM 1537 N N . ARG A 1 187 ? 38.598 -5.014 2.294 1.00 88.06 187 ARG A N 1
ATOM 1538 C CA . ARG A 1 187 ? 38.258 -6.428 2.035 1.00 88.06 187 ARG A CA 1
ATOM 1539 C C . ARG A 1 187 ? 37.212 -6.980 2.996 1.00 88.06 187 ARG A C 1
ATOM 1541 O O . ARG A 1 187 ? 36.578 -7.985 2.676 1.00 88.06 187 ARG A O 1
ATOM 1548 N N . ARG A 1 188 ? 37.088 -6.415 4.198 1.00 90.25 188 ARG A N 1
ATOM 1549 C CA . ARG A 1 188 ? 36.031 -6.779 5.143 1.00 90.25 188 ARG A CA 1
ATOM 1550 C C . ARG A 1 188 ? 34.696 -6.183 4.708 1.00 90.25 188 ARG A C 1
ATOM 1552 O O . ARG A 1 188 ? 33.743 -6.945 4.605 1.00 90.25 188 ARG A O 1
ATOM 1559 N N . LYS A 1 189 ? 34.659 -4.891 4.365 1.00 92.94 189 LYS A N 1
ATOM 1560 C CA . LYS A 1 189 ? 33.454 -4.238 3.829 1.00 92.94 189 LYS A CA 1
ATOM 1561 C C . LYS A 1 189 ? 32.927 -4.947 2.585 1.00 92.94 189 LYS A C 1
ATOM 1563 O O . LYS A 1 189 ? 31.782 -5.368 2.585 1.00 92.94 189 LYS A O 1
ATOM 1568 N N . PHE A 1 190 ? 33.790 -5.233 1.608 1.00 92.75 190 PHE A N 1
ATOM 1569 C CA . PHE A 1 190 ? 33.375 -5.970 0.409 1.00 92.75 190 PHE A CA 1
ATOM 1570 C C . PHE A 1 190 ? 32.847 -7.379 0.702 1.00 92.75 190 PHE A C 1
ATOM 1572 O O . PHE A 1 190 ? 32.010 -7.889 -0.036 1.00 92.75 190 PHE A O 1
ATOM 1579 N N . ARG A 1 191 ? 33.335 -8.042 1.760 1.00 91.81 191 ARG A N 1
ATOM 1580 C CA . ARG A 1 191 ? 32.810 -9.351 2.174 1.00 91.81 191 ARG A CA 1
ATOM 1581 C C . ARG A 1 191 ? 31.430 -9.234 2.813 1.00 91.81 191 ARG A C 1
ATOM 1583 O O . ARG A 1 191 ? 30.595 -10.091 2.553 1.00 91.81 191 ARG A O 1
ATOM 1590 N N . GLU A 1 192 ? 31.210 -8.206 3.626 1.00 91.06 192 GLU A N 1
ATOM 1591 C CA . GLU A 1 192 ? 29.902 -7.905 4.216 1.00 91.06 192 GLU A CA 1
ATOM 1592 C C . GLU A 1 192 ? 28.894 -7.514 3.118 1.00 91.06 192 GLU A C 1
ATOM 1594 O O . GLU A 1 192 ? 27.840 -8.132 3.027 1.00 91.06 192 GLU A O 1
ATOM 1599 N N . GLU A 1 193 ? 29.261 -6.607 2.209 1.00 90.75 193 GLU A N 1
ATOM 1600 C CA . GLU A 1 193 ? 28.437 -6.194 1.059 1.00 90.75 193 GLU A CA 1
ATOM 1601 C C . GLU A 1 193 ? 28.108 -7.366 0.128 1.00 90.75 193 GLU A C 1
ATOM 1603 O O . GLU A 1 193 ? 26.952 -7.564 -0.233 1.00 90.75 193 GLU A O 1
ATOM 1608 N N . LYS A 1 194 ? 29.099 -8.204 -0.213 1.00 93.00 194 LYS A N 1
ATOM 1609 C CA . LYS A 1 194 ? 28.866 -9.399 -1.037 1.00 93.00 194 LYS A CA 1
ATOM 1610 C C . LYS A 1 194 ? 27.899 -10.374 -0.369 1.00 93.00 194 LYS A C 1
ATOM 1612 O O . LYS A 1 194 ? 27.111 -11.006 -1.062 1.00 93.00 194 LYS A O 1
ATOM 1617 N N . LYS A 1 195 ? 27.969 -10.520 0.957 1.00 93.62 195 LYS A N 1
ATOM 1618 C CA . LYS A 1 195 ? 27.057 -11.398 1.693 1.00 93.62 195 LYS A CA 1
ATOM 1619 C C . LYS A 1 195 ? 25.622 -10.872 1.637 1.00 93.62 195 LYS A C 1
ATOM 1621 O O . LYS A 1 195 ? 24.718 -11.662 1.413 1.00 93.62 195 LYS A O 1
ATOM 1626 N N . ILE A 1 196 ? 25.434 -9.560 1.796 1.00 91.38 196 ILE A N 1
ATOM 1627 C CA . ILE A 1 196 ? 24.117 -8.913 1.688 1.00 91.38 196 ILE A CA 1
ATOM 1628 C C . ILE A 1 196 ? 23.539 -9.118 0.282 1.00 91.38 196 ILE A C 1
ATOM 1630 O O . ILE A 1 196 ? 22.424 -9.610 0.163 1.00 91.38 196 ILE A O 1
ATOM 1634 N N . LEU A 1 197 ? 24.331 -8.857 -0.765 1.00 86.50 197 LEU A N 1
ATOM 1635 C CA . LEU A 1 197 ? 23.931 -9.084 -2.161 1.00 86.50 197 LEU A CA 1
ATOM 1636 C C . LEU A 1 197 ? 23.527 -10.542 -2.428 1.00 86.50 197 LEU A C 1
ATOM 1638 O O . LEU A 1 197 ? 22.511 -10.786 -3.063 1.00 86.50 197 LEU A O 1
ATOM 1642 N N . GLN A 1 198 ? 24.283 -11.515 -1.909 1.00 88.50 198 GLN A N 1
ATOM 1643 C CA . GLN A 1 198 ? 23.934 -12.935 -2.049 1.00 88.50 198 GLN A CA 1
ATOM 1644 C C . GLN A 1 198 ? 22.638 -13.298 -1.310 1.00 88.50 198 GLN A C 1
ATOM 1646 O O . GLN A 1 198 ? 21.821 -14.044 -1.841 1.00 88.50 198 GLN A O 1
ATOM 1651 N N . GLU A 1 199 ? 22.434 -12.770 -0.099 1.00 90.19 199 GLU A N 1
ATOM 1652 C CA . GLU A 1 199 ? 21.196 -12.978 0.663 1.00 90.19 199 GLU A CA 1
ATOM 1653 C C . GLU A 1 199 ? 19.974 -12.329 -0.021 1.00 90.19 199 GLU A C 1
ATOM 1655 O O . GLU A 1 199 ? 18.856 -12.814 0.150 1.00 90.19 199 GLU A O 1
ATOM 1660 N N . GLU A 1 200 ? 20.159 -11.241 -0.776 1.00 85.38 200 GLU A N 1
ATOM 1661 C CA . GLU A 1 200 ? 19.122 -10.619 -1.613 1.00 85.38 200 GLU A CA 1
ATOM 1662 C C . GLU A 1 200 ? 18.831 -11.457 -2.868 1.00 85.38 200 GLU A C 1
ATOM 1664 O O . GLU A 1 200 ? 17.681 -11.835 -3.084 1.00 85.38 200 GLU A O 1
ATOM 1669 N N . GLU A 1 201 ? 19.860 -11.858 -3.623 1.00 84.56 201 GLU A N 1
ATOM 1670 C CA . GLU A 1 201 ? 19.719 -12.714 -4.814 1.00 84.56 201 GLU A CA 1
ATOM 1671 C C . GLU A 1 201 ? 19.017 -14.050 -4.498 1.00 84.56 201 GLU A C 1
ATOM 1673 O O . GLU A 1 201 ? 18.175 -14.514 -5.270 1.00 84.56 201 GLU A O 1
ATOM 1678 N N . GLU A 1 202 ? 19.320 -14.674 -3.352 1.00 87.94 202 GLU A N 1
ATOM 1679 C CA . GLU A 1 202 ? 18.656 -15.910 -2.914 1.00 87.94 202 GLU A CA 1
ATOM 1680 C C . GLU A 1 202 ? 17.158 -15.706 -2.637 1.00 87.94 202 GLU A C 1
ATOM 1682 O O . GLU A 1 202 ? 16.339 -16.564 -2.988 1.00 87.94 202 GLU A O 1
ATOM 1687 N N . LYS A 1 203 ? 16.778 -14.574 -2.028 1.00 85.50 203 LYS A N 1
ATOM 1688 C CA . LYS A 1 203 ? 15.366 -14.231 -1.784 1.00 85.50 203 LYS A CA 1
ATOM 1689 C C . LYS A 1 203 ? 14.631 -13.983 -3.096 1.00 85.50 203 LYS A C 1
ATOM 1691 O O . LYS A 1 203 ? 13.528 -14.505 -3.272 1.00 85.50 203 LYS A O 1
ATOM 1696 N N . ASP A 1 204 ? 15.254 -13.254 -4.013 1.00 84.38 204 ASP A N 1
ATOM 1697 C CA . ASP A 1 204 ? 14.690 -12.941 -5.324 1.00 84.38 204 ASP A CA 1
ATOM 1698 C C . ASP A 1 204 ? 14.460 -14.211 -6.148 1.00 84.38 204 ASP A C 1
ATOM 1700 O O . ASP A 1 204 ? 13.376 -14.414 -6.703 1.00 84.38 204 ASP A O 1
ATOM 1704 N N . LEU A 1 205 ? 15.432 -15.128 -6.154 1.00 85.25 205 LEU A N 1
ATOM 1705 C CA . LEU A 1 205 ? 15.318 -16.414 -6.842 1.00 85.25 205 LEU A CA 1
ATOM 1706 C C . LEU A 1 205 ? 14.202 -17.288 -6.248 1.00 85.25 205 LEU A C 1
ATOM 1708 O O . LEU A 1 205 ? 13.440 -17.927 -6.984 1.00 85.25 205 LEU A O 1
ATOM 1712 N N . ALA A 1 206 ? 14.070 -17.313 -4.919 1.00 87.12 206 ALA A N 1
ATOM 1713 C CA . ALA A 1 206 ? 12.994 -18.039 -4.247 1.00 87.12 206 ALA A CA 1
ATOM 1714 C C . ALA A 1 206 ? 11.610 -17.483 -4.628 1.00 87.12 206 ALA A C 1
ATOM 1716 O O . ALA A 1 206 ? 10.664 -18.248 -4.843 1.00 87.12 206 ALA A O 1
ATOM 1717 N N . LEU A 1 207 ? 11.495 -16.160 -4.761 1.00 81.31 207 LEU A N 1
ATOM 1718 C CA . LEU A 1 207 ? 10.261 -15.481 -5.146 1.00 81.31 207 LEU A CA 1
ATOM 1719 C C . LEU A 1 207 ? 9.913 -15.738 -6.620 1.00 81.31 207 LEU A C 1
ATOM 1721 O O . LEU A 1 207 ? 8.778 -16.118 -6.911 1.00 81.31 207 LEU A O 1
ATOM 1725 N N . GLN A 1 208 ? 10.893 -15.655 -7.527 1.00 83.38 208 GLN A N 1
ATOM 1726 C CA . GLN A 1 208 ? 10.740 -16.025 -8.942 1.00 83.38 208 GLN A CA 1
ATOM 1727 C C . GLN A 1 208 ? 10.275 -17.473 -9.109 1.00 83.38 208 GLN A C 1
ATOM 1729 O O . GLN A 1 208 ? 9.356 -17.742 -9.880 1.00 83.38 208 GLN A O 1
ATOM 1734 N N . THR A 1 209 ? 10.856 -18.399 -8.339 1.00 85.50 209 THR A N 1
ATOM 1735 C CA . THR A 1 209 ? 10.484 -19.821 -8.372 1.00 85.50 209 THR A CA 1
ATOM 1736 C C . THR A 1 209 ? 9.042 -20.027 -7.910 1.00 85.50 209 THR A C 1
ATOM 1738 O O . THR A 1 209 ? 8.288 -20.769 -8.535 1.00 85.50 209 THR A O 1
ATOM 1741 N N . LYS A 1 210 ? 8.626 -19.342 -6.837 1.00 85.31 210 LYS A N 1
ATOM 1742 C CA . LYS A 1 210 ? 7.253 -19.417 -6.319 1.00 85.31 210 LYS A CA 1
ATOM 1743 C C . LYS A 1 210 ? 6.231 -18.809 -7.285 1.00 85.31 210 LYS A C 1
ATOM 1745 O O . LYS A 1 210 ? 5.128 -19.334 -7.404 1.00 85.31 210 LYS A O 1
ATOM 1750 N N . ALA A 1 211 ? 6.586 -17.707 -7.942 1.00 80.25 211 ALA A N 1
ATOM 1751 C CA . ALA A 1 211 ? 5.715 -16.988 -8.868 1.00 80.25 211 ALA A CA 1
ATOM 1752 C C . ALA A 1 211 ? 5.782 -17.515 -10.314 1.00 80.25 211 ALA A C 1
ATOM 1754 O O . ALA A 1 211 ? 4.984 -17.096 -11.148 1.00 80.25 211 ALA A O 1
ATOM 1755 N N . ASN A 1 212 ? 6.709 -18.434 -10.608 1.00 84.69 212 ASN A N 1
ATOM 1756 C CA . ASN A 1 212 ? 7.000 -18.950 -11.946 1.00 84.69 212 ASN A CA 1
ATOM 1757 C C . ASN A 1 212 ? 7.282 -17.826 -12.970 1.00 84.69 212 ASN A C 1
ATOM 1759 O O . ASN A 1 212 ? 6.797 -17.852 -14.101 1.00 84.69 212 ASN A O 1
ATOM 1763 N N . LEU A 1 213 ? 8.037 -16.809 -12.541 1.00 79.88 213 LEU A N 1
ATOM 1764 C CA . LEU A 1 213 ? 8.381 -15.623 -13.330 1.00 79.88 213 LEU A CA 1
ATOM 1765 C C . LEU A 1 213 ? 9.851 -15.671 -13.752 1.00 79.88 213 LEU A C 1
ATOM 1767 O O . LEU A 1 213 ? 10.728 -15.928 -12.934 1.00 79.88 213 LEU A O 1
ATOM 1771 N N . SER A 1 214 ? 10.128 -15.360 -15.019 1.00 80.31 214 SER A N 1
ATOM 1772 C CA . SER A 1 214 ? 11.482 -15.326 -15.597 1.00 80.31 214 SER A CA 1
ATOM 1773 C C . SER A 1 214 ? 12.001 -13.898 -15.825 1.00 80.31 214 SER A C 1
ATOM 1775 O O . SER A 1 214 ? 12.716 -13.644 -16.793 1.00 80.31 214 SER A O 1
ATOM 1777 N N . ILE A 1 215 ? 11.578 -12.946 -14.990 1.00 83.12 215 ILE A N 1
ATOM 1778 C CA . ILE A 1 215 ? 11.871 -11.512 -15.135 1.00 83.12 215 ILE A CA 1
ATOM 1779 C C . ILE A 1 215 ? 12.842 -11.092 -14.017 1.00 83.12 215 ILE A C 1
ATOM 1781 O O . ILE A 1 215 ? 12.627 -11.496 -12.871 1.00 83.12 215 ILE A O 1
ATOM 1785 N N . PRO A 1 216 ? 13.891 -10.294 -14.306 1.00 79.12 216 PRO A N 1
ATOM 1786 C CA . PRO A 1 216 ? 14.774 -9.756 -13.272 1.00 79.12 216 PRO A CA 1
ATOM 1787 C C . PRO A 1 216 ? 13.990 -8.845 -12.318 1.00 79.12 216 PRO A C 1
ATOM 1789 O O . PRO A 1 216 ? 13.281 -7.942 -12.764 1.00 79.12 216 PRO A O 1
ATOM 1792 N N . LEU A 1 217 ? 14.107 -9.098 -11.012 1.00 78.56 217 LEU A N 1
ATOM 1793 C CA . LEU A 1 217 ? 13.458 -8.292 -9.979 1.00 78.56 217 LEU A CA 1
ATOM 1794 C C . LEU A 1 217 ? 14.299 -7.039 -9.701 1.00 78.56 217 LEU A C 1
ATOM 1796 O O . LEU A 1 217 ? 15.528 -7.083 -9.728 1.00 78.56 217 LEU A O 1
ATOM 1800 N N . VAL A 1 218 ? 13.622 -5.910 -9.499 1.00 84.00 218 VAL A N 1
ATOM 1801 C CA . VAL A 1 218 ? 14.236 -4.610 -9.193 1.00 84.00 218 VAL A CA 1
ATOM 1802 C C . VAL A 1 218 ? 14.043 -4.329 -7.705 1.00 84.00 218 VAL A C 1
ATOM 1804 O O . VAL A 1 218 ? 13.054 -4.767 -7.119 1.00 84.00 218 VAL A O 1
ATOM 1807 N N . GLN A 1 219 ? 14.982 -3.606 -7.094 1.00 78.12 219 GLN A N 1
ATOM 1808 C CA . GLN A 1 219 ? 14.876 -3.203 -5.692 1.00 78.12 219 GLN A CA 1
ATOM 1809 C C . GLN A 1 219 ? 13.639 -2.323 -5.459 1.00 78.12 219 GLN A C 1
ATOM 1811 O O . GLN A 1 219 ? 13.365 -1.408 -6.235 1.00 78.12 219 GLN A O 1
ATOM 1816 N N . GLU A 1 220 ? 12.916 -2.600 -4.374 1.00 80.44 220 GLU A N 1
ATOM 1817 C CA . GLU A 1 220 ? 11.718 -1.856 -3.977 1.00 80.44 220 GLU A CA 1
ATOM 1818 C C . GLU A 1 220 ? 12.069 -0.404 -3.611 1.00 80.44 220 GLU A C 1
ATOM 1820 O O . GLU A 1 220 ? 12.948 -0.162 -2.777 1.00 80.44 220 GLU A O 1
ATOM 1825 N N . THR A 1 221 ? 11.361 0.572 -4.185 1.00 87.31 221 THR A N 1
ATOM 1826 C CA . THR A 1 221 ? 11.470 1.976 -3.761 1.00 87.31 221 THR A CA 1
ATOM 1827 C C . THR A 1 221 ? 10.506 2.297 -2.610 1.00 87.31 221 THR A C 1
ATOM 1829 O O . THR A 1 221 ? 9.534 1.581 -2.353 1.00 87.31 221 THR A O 1
ATOM 1832 N N . GLU A 1 222 ? 10.745 3.397 -1.883 1.00 78.44 222 GLU A N 1
ATOM 1833 C CA . GLU A 1 222 ? 9.812 3.848 -0.835 1.00 78.44 222 GLU A CA 1
ATOM 1834 C C . GLU A 1 222 ? 8.424 4.195 -1.394 1.00 78.44 222 GLU A C 1
ATOM 1836 O O . GLU A 1 222 ? 7.417 3.998 -0.709 1.00 78.44 222 GLU A O 1
ATOM 1841 N N . GLU A 1 223 ? 8.360 4.674 -2.638 1.00 77.31 223 GLU A N 1
ATOM 1842 C CA . GLU A 1 223 ? 7.112 4.960 -3.347 1.00 77.31 223 GLU A CA 1
ATOM 1843 C C . GLU A 1 223 ? 6.340 3.670 -3.642 1.00 77.31 223 GLU A C 1
ATOM 1845 O O . GLU A 1 223 ? 5.153 3.595 -3.323 1.00 77.31 223 GLU A O 1
ATOM 1850 N N . ASP A 1 224 ? 7.021 2.621 -4.119 1.00 75.62 224 ASP A N 1
ATOM 1851 C CA . ASP A 1 224 ? 6.414 1.301 -4.343 1.00 75.62 224 ASP A CA 1
ATOM 1852 C C . ASP A 1 224 ? 5.854 0.719 -3.044 1.00 75.62 224 ASP A C 1
ATOM 1854 O O . ASP A 1 224 ? 4.762 0.151 -3.021 1.00 75.62 224 ASP A O 1
ATOM 1858 N N . ARG A 1 225 ? 6.565 0.907 -1.925 1.00 73.81 225 ARG A N 1
ATOM 1859 C CA . ARG A 1 225 ? 6.116 0.447 -0.606 1.00 73.81 225 ARG A CA 1
ATOM 1860 C C . ARG A 1 225 ? 4.863 1.180 -0.137 1.00 73.81 225 ARG A C 1
ATOM 1862 O O . ARG A 1 225 ? 3.975 0.552 0.442 1.00 73.81 225 ARG A O 1
ATOM 1869 N N . ARG A 1 226 ? 4.781 2.492 -0.381 1.00 68.94 226 ARG A N 1
ATOM 1870 C CA . ARG A 1 226 ? 3.583 3.296 -0.090 1.00 68.94 226 ARG A CA 1
ATOM 1871 C C . ARG A 1 226 ? 2.416 2.874 -0.975 1.00 68.94 226 ARG A C 1
ATOM 1873 O O . ARG A 1 226 ? 1.332 2.632 -0.452 1.00 68.94 226 ARG A O 1
ATOM 1880 N N . LEU A 1 227 ? 2.644 2.706 -2.276 1.00 67.88 227 LEU A N 1
ATOM 1881 C CA . LEU A 1 227 ? 1.623 2.259 -3.222 1.00 67.88 227 LEU A CA 1
ATOM 1882 C C . LEU A 1 227 ? 1.113 0.853 -2.870 1.00 67.88 227 LEU A C 1
ATOM 1884 O O . LEU A 1 227 ? -0.090 0.627 -2.812 1.00 67.88 227 LEU A O 1
ATOM 1888 N N . ALA A 1 228 ? 2.009 -0.081 -2.542 1.00 64.75 228 ALA A N 1
ATOM 1889 C CA . ALA A 1 228 ? 1.657 -1.433 -2.113 1.00 64.75 228 ALA A CA 1
ATOM 1890 C C . ALA A 1 228 ? 0.897 -1.451 -0.776 1.00 64.75 228 ALA A C 1
ATOM 1892 O O . ALA A 1 228 ? 0.009 -2.284 -0.581 1.00 64.75 228 ALA A O 1
ATOM 1893 N N . ALA A 1 229 ? 1.222 -0.540 0.147 1.00 61.59 229 ALA A N 1
ATOM 1894 C CA . ALA A 1 229 ? 0.467 -0.371 1.383 1.00 61.59 229 ALA A CA 1
ATOM 1895 C C . ALA A 1 229 ? -0.954 0.132 1.098 1.00 61.59 229 ALA A C 1
ATOM 1897 O O . ALA A 1 229 ? -1.900 -0.450 1.617 1.00 61.59 229 ALA A O 1
ATOM 1898 N N . LEU A 1 230 ? -1.117 1.129 0.223 1.00 57.19 230 LEU A N 1
ATOM 1899 C CA . LEU A 1 230 ? -2.432 1.616 -0.208 1.00 57.19 230 LEU A CA 1
ATOM 1900 C C . LEU A 1 230 ? -3.235 0.528 -0.939 1.00 57.19 230 LEU A C 1
ATOM 1902 O O . LEU A 1 230 ? -4.412 0.342 -0.657 1.00 57.19 230 LEU A O 1
ATOM 1906 N N . LEU A 1 231 ? -2.589 -0.267 -1.799 1.00 54.91 231 LEU A N 1
ATOM 1907 C CA . LEU A 1 231 ? -3.222 -1.384 -2.511 1.00 54.91 231 LEU A CA 1
ATOM 1908 C C . LEU A 1 231 ? -3.684 -2.512 -1.576 1.00 54.91 231 LEU A C 1
ATOM 1910 O O . LEU A 1 231 ? -4.702 -3.147 -1.857 1.00 54.91 231 LEU A O 1
ATOM 1914 N N . LYS A 1 232 ? -2.970 -2.751 -0.463 1.00 50.62 232 LYS A N 1
ATOM 1915 C CA . LYS A 1 232 ? -3.396 -3.692 0.590 1.00 50.62 232 LYS A CA 1
ATOM 1916 C C . LYS A 1 232 ? -4.698 -3.261 1.268 1.00 50.62 232 LYS A C 1
ATOM 1918 O O . LYS A 1 232 ? -5.442 -4.128 1.720 1.00 50.62 232 LYS A O 1
ATOM 1923 N N . TYR A 1 233 ? -4.984 -1.961 1.316 1.00 48.88 233 TYR A N 1
ATOM 1924 C CA . TYR A 1 233 ? -6.241 -1.402 1.810 1.00 48.88 233 TYR A CA 1
ATOM 1925 C C . TYR A 1 233 ? -7.197 -1.125 0.638 1.00 48.88 233 TYR A C 1
ATOM 1927 O O . TYR A 1 233 ? -7.533 0.018 0.348 1.00 48.88 233 TYR A O 1
ATOM 1935 N N . HIS A 1 234 ? -7.653 -2.173 -0.056 1.00 52.38 234 HIS A N 1
ATOM 1936 C CA . HIS A 1 234 ? -8.760 -2.031 -1.011 1.00 52.38 234 HIS A CA 1
ATOM 1937 C C . HIS A 1 234 ? -10.021 -1.561 -0.262 1.00 52.38 234 HIS A C 1
ATOM 1939 O O . HIS A 1 234 ? -10.528 -2.258 0.618 1.00 52.38 234 HIS A O 1
ATOM 1945 N N . SER A 1 235 ? -10.490 -0.350 -0.575 1.00 54.78 235 SER A N 1
ATOM 1946 C CA . SER A 1 235 ? -11.376 0.473 0.268 1.00 54.78 235 SER A CA 1
ATOM 1947 C C . SER A 1 235 ? -12.744 -0.144 0.586 1.00 54.78 235 SER A C 1
ATOM 1949 O O . SER A 1 235 ? -13.299 0.124 1.648 1.00 54.78 235 SER A O 1
ATOM 1951 N N . LEU A 1 236 ? -13.278 -0.997 -0.288 1.00 53.75 236 LEU A N 1
ATOM 1952 C CA . LEU A 1 236 ? -14.620 -1.574 -0.152 1.00 53.75 236 LEU A CA 1
ATOM 1953 C C . LEU A 1 236 ? -14.607 -2.882 0.661 1.00 53.75 236 LEU A C 1
ATOM 1955 O O . LEU A 1 236 ? -15.318 -3.006 1.663 1.00 53.75 236 LEU A O 1
ATOM 1959 N N . ASP A 1 237 ? -13.725 -3.819 0.300 1.00 58.03 237 ASP A N 1
ATOM 1960 C CA . ASP A 1 237 ? -13.563 -5.085 1.027 1.00 58.03 237 ASP A CA 1
ATOM 1961 C C . ASP A 1 237 ? -12.973 -4.853 2.418 1.00 58.03 237 ASP A C 1
ATOM 1963 O O . ASP A 1 237 ? -13.284 -5.586 3.351 1.00 58.03 237 ASP A O 1
ATOM 1967 N N . CYS A 1 238 ? -12.191 -3.785 2.611 1.00 67.25 238 CYS A N 1
ATOM 1968 C CA . CYS A 1 238 ? -11.649 -3.420 3.917 1.00 67.25 238 CYS A CA 1
ATOM 1969 C C . CYS A 1 238 ? -12.747 -3.118 4.949 1.00 67.25 238 CYS A C 1
ATOM 1971 O O . CYS A 1 238 ? -12.605 -3.512 6.109 1.00 67.25 238 CYS A O 1
ATOM 1973 N N . VAL A 1 239 ? -13.854 -2.469 4.562 1.00 84.50 239 VAL A N 1
ATOM 1974 C CA . VAL A 1 239 ? -14.947 -2.163 5.505 1.00 84.50 239 VAL A CA 1
ATOM 1975 C C . VAL A 1 239 ? -15.705 -3.434 5.877 1.00 84.50 239 VAL A C 1
ATOM 1977 O O . VAL A 1 239 ? -15.901 -3.707 7.061 1.00 84.50 239 VAL A O 1
ATOM 1980 N N . ILE A 1 240 ? -16.067 -4.256 4.889 1.00 89.56 240 ILE A N 1
ATOM 1981 C CA . ILE A 1 240 ? -16.786 -5.519 5.114 1.00 89.56 240 ILE A CA 1
ATOM 1982 C C . ILE A 1 240 ? -15.927 -6.491 5.938 1.00 89.56 240 ILE A C 1
ATOM 1984 O O . ILE A 1 240 ? -16.403 -7.040 6.933 1.00 89.56 240 ILE A O 1
ATOM 1988 N N . ARG A 1 241 ? -14.640 -6.642 5.598 1.00 88.25 241 ARG A N 1
ATOM 1989 C CA . ARG A 1 241 ? -13.668 -7.444 6.363 1.00 88.25 241 ARG A CA 1
ATOM 1990 C C . ARG A 1 241 ? -13.523 -6.948 7.795 1.00 88.25 241 ARG A C 1
ATOM 1992 O O . ARG A 1 241 ? -13.491 -7.760 8.716 1.00 88.25 241 ARG A O 1
ATOM 1999 N N . SER A 1 242 ? -13.472 -5.631 8.001 1.00 89.00 242 SER A N 1
ATOM 2000 C CA . SER A 1 242 ? -13.380 -5.044 9.343 1.00 89.00 242 SER A CA 1
ATOM 2001 C C . SER A 1 242 ? -14.636 -5.328 10.167 1.00 89.00 242 SER A C 1
ATOM 2003 O O . SER A 1 242 ? -14.528 -5.741 11.319 1.00 89.00 242 SER A O 1
ATOM 2005 N N . LEU A 1 243 ? -15.829 -5.184 9.580 1.00 90.56 243 LEU A N 1
ATOM 2006 C CA . LEU A 1 243 ? -17.091 -5.521 10.248 1.00 90.56 243 LEU A CA 1
ATOM 2007 C C . LEU A 1 243 ? -17.174 -7.014 10.594 1.00 90.56 243 LEU A C 1
ATOM 2009 O O . LEU A 1 243 ? -17.628 -7.362 11.685 1.00 90.56 243 LEU A O 1
ATOM 2013 N N . HIS A 1 244 ? -16.697 -7.887 9.703 1.00 91.75 244 HIS A N 1
ATOM 2014 C CA . HIS A 1 244 ? -16.620 -9.326 9.949 1.00 91.75 244 HIS A CA 1
ATOM 2015 C C . HIS A 1 244 ? -15.642 -9.663 11.082 1.00 91.75 244 HIS A C 1
ATOM 2017 O O . HIS A 1 244 ? -15.994 -10.399 12.000 1.00 91.75 244 HIS A O 1
ATOM 2023 N N . ALA A 1 245 ? -14.444 -9.072 11.073 1.00 90.19 245 ALA A N 1
ATOM 2024 C CA . ALA A 1 245 ? -13.432 -9.270 12.111 1.00 90.19 245 ALA A CA 1
ATOM 2025 C C . ALA A 1 245 ? -13.900 -8.788 13.496 1.00 90.19 245 ALA A C 1
ATOM 2027 O O . ALA A 1 245 ? -13.538 -9.379 14.512 1.00 90.19 245 ALA A O 1
ATOM 2028 N N . LEU A 1 246 ? -14.726 -7.739 13.538 1.00 92.62 246 LEU A N 1
ATOM 2029 C CA . LEU A 1 246 ? -15.358 -7.237 14.760 1.00 92.62 246 LEU A CA 1
ATOM 2030 C C . LEU A 1 246 ? -16.572 -8.071 15.210 1.00 92.62 246 LEU A C 1
ATOM 2032 O O . LEU A 1 246 ? -17.093 -7.834 16.297 1.00 92.62 246 LEU A O 1
ATOM 2036 N N . GLY A 1 247 ? -17.030 -9.034 14.402 1.00 91.81 247 GLY A N 1
ATOM 2037 C CA . GLY A 1 247 ? -18.228 -9.831 14.683 1.00 91.81 247 GLY A CA 1
ATOM 2038 C C . GLY A 1 247 ? -19.539 -9.045 14.564 1.00 91.81 247 GLY A C 1
ATOM 2039 O O . GLY A 1 247 ? -20.559 -9.476 15.094 1.00 91.81 247 GLY A O 1
ATOM 2040 N N . CYS A 1 248 ? -19.516 -7.893 13.888 1.00 92.62 248 CYS A N 1
ATOM 2041 C CA . CYS A 1 248 ? -20.664 -6.995 13.720 1.00 92.62 248 CYS A CA 1
ATOM 2042 C C . CYS A 1 248 ? -21.385 -7.180 12.375 1.00 92.62 248 CYS A C 1
ATOM 2044 O O . CYS A 1 248 ? -22.365 -6.487 12.104 1.00 92.62 248 CYS A O 1
ATOM 2046 N N . LEU A 1 249 ? -20.885 -8.066 11.512 1.00 94.19 249 LEU A N 1
ATOM 2047 C CA . LEU A 1 249 ? -21.454 -8.336 10.197 1.00 94.19 249 LEU A CA 1
ATOM 2048 C C . LEU A 1 249 ? -22.379 -9.553 10.254 1.00 94.19 249 LEU A C 1
ATOM 2050 O O . LEU A 1 249 ? -21.914 -10.668 10.475 1.00 94.19 249 LEU A O 1
ATOM 2054 N N . GLU A 1 250 ? -23.673 -9.340 10.019 1.00 94.62 250 GLU A N 1
ATOM 2055 C CA . GLU A 1 250 ? -24.648 -10.433 9.941 1.00 94.62 250 GLU A CA 1
ATOM 2056 C C . GLU A 1 250 ? -24.585 -11.145 8.585 1.00 94.62 250 GLU A C 1
ATOM 2058 O O . GLU A 1 250 ? -24.446 -12.365 8.533 1.00 94.62 250 GLU A O 1
ATOM 2063 N N . HIS A 1 251 ? -24.676 -10.388 7.484 1.00 95.56 251 HIS A N 1
ATOM 2064 C CA . HIS A 1 251 ? -24.711 -10.950 6.133 1.00 95.56 251 HIS A CA 1
ATOM 2065 C C . HIS A 1 251 ? -24.391 -9.901 5.059 1.00 95.56 251 HIS A C 1
ATOM 2067 O O . HIS A 1 251 ? -24.744 -8.731 5.208 1.00 95.56 251 HIS A O 1
ATOM 2073 N N . VAL A 1 252 ? -23.776 -10.320 3.951 1.00 96.38 252 VAL A N 1
ATOM 2074 C CA . VAL A 1 252 ? -23.446 -9.462 2.797 1.00 96.38 252 VAL A CA 1
ATOM 2075 C C . VAL A 1 252 ? -24.285 -9.848 1.584 1.00 96.38 252 VAL A C 1
ATOM 2077 O O . VAL A 1 252 ? -24.338 -11.013 1.199 1.00 96.38 252 VAL A O 1
ATOM 2080 N N . TYR A 1 253 ? -24.893 -8.867 0.923 1.00 96.88 253 TYR A N 1
ATOM 2081 C CA . TYR A 1 253 ? -25.513 -9.058 -0.389 1.00 96.88 253 TYR A CA 1
ATOM 2082 C C . TYR A 1 253 ? -24.648 -8.381 -1.452 1.00 96.88 253 TYR A C 1
ATOM 2084 O O . TYR A 1 253 ? -24.533 -7.158 -1.452 1.00 96.88 253 TYR A O 1
ATOM 2092 N N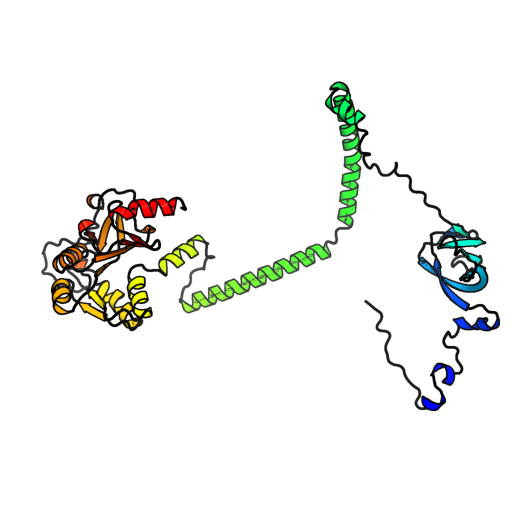 . CYS A 1 254 ? -24.036 -9.161 -2.346 1.00 96.12 254 CYS A N 1
ATOM 2093 C CA . CYS A 1 254 ? -23.270 -8.635 -3.478 1.00 96.12 254 CYS A CA 1
ATOM 2094 C C . CYS A 1 254 ? -24.075 -8.781 -4.771 1.00 96.12 254 CYS A C 1
ATOM 2096 O O . CYS A 1 254 ? -24.753 -9.790 -4.975 1.00 96.12 254 CYS A O 1
ATOM 2098 N N . THR A 1 255 ? -24.032 -7.771 -5.642 1.00 97.12 255 THR A N 1
ATOM 2099 C CA . THR A 1 255 ? -24.695 -7.859 -6.948 1.00 97.12 255 THR A CA 1
ATOM 2100 C C . THR A 1 255 ? -23.796 -8.552 -7.968 1.00 97.12 255 THR A C 1
ATOM 2102 O O . THR A 1 255 ? -22.592 -8.680 -7.760 1.00 97.12 255 THR A O 1
ATOM 2105 N N . GLU A 1 256 ? -24.357 -9.038 -9.072 1.00 96.00 256 GLU A N 1
ATOM 2106 C CA . GLU A 1 256 ? -23.553 -9.632 -10.142 1.00 96.00 256 GLU A CA 1
ATOM 2107 C C . GLU A 1 256 ? -22.703 -8.594 -10.886 1.00 96.00 256 GLU A C 1
ATOM 2109 O O . GLU A 1 256 ? -21.565 -8.903 -11.247 1.00 96.00 256 GLU A O 1
ATOM 2114 N N . THR A 1 257 ? -23.213 -7.364 -11.038 1.00 95.44 257 THR A N 1
ATOM 2115 C CA . THR A 1 257 ? -22.562 -6.234 -11.711 1.00 95.44 257 THR A CA 1
ATOM 2116 C C . THR A 1 257 ? -22.360 -6.478 -13.210 1.00 95.44 257 THR A C 1
ATOM 2118 O O . THR A 1 257 ? -21.234 -6.612 -13.714 1.00 95.44 257 THR A O 1
ATOM 2121 N N . ARG A 1 258 ? -23.470 -6.568 -13.950 1.00 94.75 258 ARG A N 1
ATOM 2122 C CA . ARG A 1 258 ? -23.461 -6.643 -15.418 1.00 94.75 258 ARG A CA 1
ATOM 2123 C C . ARG A 1 258 ? -22.904 -5.344 -16.029 1.00 94.75 258 ARG A C 1
ATOM 2125 O O . ARG A 1 258 ? -23.048 -4.277 -15.444 1.00 94.75 258 ARG A O 1
ATOM 2132 N N . PRO A 1 259 ? -22.280 -5.411 -17.221 1.00 91.88 259 PRO A N 1
ATOM 2133 C CA . PRO A 1 259 ? -22.111 -6.590 -18.077 1.00 91.88 259 PRO A CA 1
ATOM 2134 C C . PRO A 1 259 ? -20.926 -7.500 -17.718 1.00 91.88 259 PRO A C 1
ATOM 2136 O O . PRO A 1 259 ? -20.941 -8.673 -18.090 1.00 91.88 259 PRO A O 1
ATOM 2139 N N . TYR A 1 260 ? -19.918 -6.983 -17.009 1.00 91.38 260 TYR A N 1
ATOM 2140 C CA . TYR A 1 260 ? -18.627 -7.661 -16.809 1.00 91.38 260 TYR A CA 1
ATOM 2141 C C . TYR A 1 260 ? -18.638 -8.718 -15.689 1.00 91.38 260 TYR A C 1
ATOM 2143 O O . TYR A 1 260 ? -17.689 -9.496 -15.544 1.00 91.38 260 TYR A O 1
ATOM 2151 N N . ASN A 1 261 ? -19.727 -8.770 -14.919 1.00 93.75 261 ASN A N 1
ATOM 2152 C CA . ASN A 1 261 ? -19.979 -9.724 -13.843 1.00 93.75 261 ASN A CA 1
ATOM 2153 C C . ASN A 1 261 ? -18.910 -9.676 -12.743 1.00 93.75 261 ASN A C 1
ATOM 2155 O O . ASN A 1 261 ? -18.433 -10.712 -12.276 1.00 93.75 261 ASN A O 1
ATOM 2159 N N . GLN A 1 262 ? -18.475 -8.470 -12.375 1.00 93.38 262 GLN A N 1
ATOM 2160 C CA . GLN A 1 262 ? -17.376 -8.266 -11.426 1.00 93.38 262 GLN A CA 1
ATOM 2161 C C . GLN A 1 262 ? -17.756 -8.744 -10.029 1.00 93.38 262 GLN A C 1
ATOM 2163 O O . GLN A 1 262 ? -16.988 -9.489 -9.424 1.00 93.38 262 GLN A O 1
ATOM 2168 N N . GLY A 1 263 ? -18.955 -8.408 -9.553 1.00 94.06 263 GLY A N 1
ATOM 2169 C CA . GLY A 1 263 ? -19.412 -8.856 -8.246 1.00 94.06 263 GLY A CA 1
ATOM 2170 C C . GLY A 1 263 ? -19.626 -10.371 -8.187 1.00 94.06 263 GLY A C 1
ATOM 2171 O O . GLY A 1 263 ? -19.228 -11.016 -7.218 1.00 94.06 263 GLY A O 1
ATOM 2172 N N . ALA A 1 264 ? -20.124 -10.982 -9.268 1.00 95.06 264 ALA A N 1
ATOM 2173 C CA . ALA A 1 264 ? -20.267 -12.438 -9.348 1.00 95.06 264 ALA A CA 1
ATOM 2174 C C . ALA A 1 264 ? -18.925 -13.188 -9.446 1.00 95.06 264 ALA A C 1
ATOM 2176 O O . ALA A 1 264 ? -18.798 -14.289 -8.914 1.00 95.06 264 ALA A O 1
ATOM 2177 N N . ARG A 1 265 ? -17.928 -12.637 -10.153 1.00 94.38 265 ARG A N 1
ATOM 2178 C CA . ARG A 1 265 ? -16.645 -13.318 -10.411 1.00 94.38 265 ARG A CA 1
ATOM 2179 C C . ARG A 1 265 ? -15.580 -13.046 -9.357 1.00 94.38 265 ARG A C 1
ATOM 2181 O O . ARG A 1 265 ? -14.809 -13.949 -9.057 1.00 94.38 265 ARG A O 1
ATOM 2188 N N . LEU A 1 266 ? -15.496 -11.809 -8.874 1.00 93.75 266 LEU A N 1
ATOM 2189 C CA . LEU A 1 266 ? -14.430 -11.337 -7.992 1.00 93.75 266 LEU A CA 1
ATOM 2190 C C . LEU A 1 266 ? -14.948 -11.230 -6.561 1.00 93.75 266 LEU A C 1
ATOM 2192 O O . LEU A 1 266 ? -14.523 -11.997 -5.706 1.00 93.75 266 LEU A O 1
ATOM 2196 N N . THR A 1 267 ? -15.944 -10.378 -6.315 1.00 93.25 267 THR A N 1
ATOM 2197 C CA . THR A 1 267 ? -16.444 -10.127 -4.954 1.00 93.25 267 THR A CA 1
ATOM 2198 C C . THR A 1 267 ? -16.997 -11.394 -4.305 1.00 93.25 267 THR A C 1
ATOM 2200 O O . THR A 1 267 ? -16.633 -11.727 -3.183 1.00 93.25 267 THR A O 1
ATOM 2203 N N . ALA A 1 268 ? -17.827 -12.166 -5.013 1.00 94.56 268 ALA A N 1
ATOM 2204 C CA . ALA A 1 268 ? -18.340 -13.429 -4.487 1.00 94.56 268 ALA A CA 1
ATOM 2205 C C . ALA A 1 268 ? -17.221 -14.453 -4.228 1.00 94.56 268 ALA A C 1
ATOM 2207 O O . ALA A 1 268 ? -17.293 -15.196 -3.251 1.00 94.56 268 ALA A O 1
ATOM 2208 N N . TYR A 1 269 ? -16.177 -14.479 -5.065 1.00 94.56 269 TYR A N 1
ATOM 2209 C CA . TYR A 1 269 ? -15.021 -15.352 -4.858 1.00 94.56 269 TYR A CA 1
ATOM 2210 C C . TYR A 1 269 ? -14.264 -14.979 -3.577 1.00 94.56 269 TYR A C 1
ATOM 2212 O O . TYR A 1 269 ? -13.967 -15.858 -2.770 1.00 94.56 269 TYR A O 1
ATOM 2220 N N . GLU A 1 270 ? -14.003 -13.688 -3.356 1.00 93.25 270 GLU A N 1
ATOM 2221 C CA . GLU A 1 270 ? -13.306 -13.197 -2.163 1.00 93.25 270 GLU A CA 1
ATOM 2222 C C . GLU A 1 270 ? -14.096 -13.459 -0.877 1.00 93.25 270 GLU A C 1
ATOM 2224 O O . GLU A 1 270 ? -13.544 -13.991 0.085 1.00 93.25 270 GLU A O 1
ATOM 2229 N N . LEU A 1 271 ? -15.404 -13.182 -0.880 1.00 93.75 271 LEU A N 1
ATOM 2230 C CA . LEU A 1 271 ? -16.272 -13.428 0.276 1.00 93.75 271 LEU A CA 1
ATOM 2231 C C . LEU A 1 271 ? -16.319 -14.918 0.649 1.00 93.75 271 LEU A C 1
ATOM 2233 O O . LEU A 1 271 ? -16.260 -15.266 1.829 1.00 93.75 271 LEU A O 1
ATOM 2237 N N . VAL A 1 272 ? -16.374 -15.810 -0.348 1.00 94.56 272 VAL A N 1
ATOM 2238 C CA . VAL A 1 272 ? -16.330 -17.265 -0.125 1.00 94.56 272 VAL A CA 1
ATOM 2239 C C . VAL A 1 272 ? -14.969 -17.703 0.414 1.00 94.56 272 VAL A C 1
ATOM 2241 O O . VAL A 1 272 ? -14.918 -18.506 1.349 1.00 94.56 272 VAL A O 1
ATOM 2244 N N . TYR A 1 273 ? -13.880 -17.182 -0.158 1.00 93.12 273 TYR A N 1
ATOM 2245 C CA . TYR A 1 273 ? -12.512 -17.499 0.255 1.00 93.12 273 TYR A CA 1
ATOM 2246 C C . TYR A 1 273 ? -12.247 -17.116 1.718 1.00 93.12 273 TYR A C 1
ATOM 2248 O O . TYR A 1 273 ? -11.595 -17.864 2.442 1.00 93.12 273 TYR A O 1
ATOM 2256 N N . GLU A 1 274 ? -12.797 -15.990 2.170 1.00 91.50 274 GLU A N 1
ATOM 2257 C CA . GLU A 1 274 ? -12.637 -15.485 3.540 1.00 91.50 274 GLU A CA 1
ATOM 2258 C C . GLU A 1 274 ? -13.711 -15.968 4.519 1.00 91.50 274 GLU A C 1
ATOM 2260 O O . GLU A 1 274 ? -13.709 -15.576 5.687 1.00 91.50 274 GLU A O 1
ATOM 2265 N N . HIS A 1 275 ? -14.612 -16.840 4.060 1.00 93.81 275 HIS A N 1
ATOM 2266 C CA . HIS A 1 275 ? -15.714 -17.391 4.849 1.00 93.81 275 HIS A CA 1
ATOM 2267 C C . HIS A 1 275 ? -16.649 -16.323 5.439 1.00 93.81 275 HIS A C 1
ATOM 2269 O O . HIS A 1 275 ? -17.205 -16.507 6.522 1.00 93.81 275 HIS A O 1
ATOM 2275 N N . ILE A 1 276 ? -16.849 -15.224 4.712 1.00 94.38 276 ILE A N 1
ATOM 2276 C CA . ILE A 1 276 ? -17.792 -14.169 5.083 1.00 94.38 276 ILE A CA 1
ATOM 2277 C C . ILE A 1 276 ? -19.207 -14.608 4.662 1.00 94.38 276 ILE A C 1
ATOM 2279 O O . ILE A 1 276 ? -19.395 -15.026 3.514 1.00 94.38 276 ILE A O 1
ATOM 2283 N N . PRO A 1 277 ? -20.223 -14.525 5.544 1.00 95.75 277 PRO A N 1
ATOM 2284 C CA . PRO A 1 277 ? -21.596 -14.877 5.192 1.00 95.75 277 PRO A CA 1
ATOM 2285 C C . PRO A 1 277 ? -22.118 -13.931 4.104 1.00 95.75 277 PRO A C 1
ATOM 2287 O O . PRO A 1 277 ? -22.303 -12.735 4.335 1.00 95.75 277 PRO A O 1
ATOM 2290 N N . ALA A 1 278 ? -22.322 -14.465 2.898 1.00 96.69 278 ALA A N 1
ATOM 2291 C CA . ALA A 1 278 ? -22.668 -13.674 1.725 1.00 96.69 278 ALA A CA 1
ATOM 2292 C C . ALA A 1 278 ? -23.715 -14.342 0.822 1.00 96.69 278 ALA A C 1
ATOM 2294 O O . ALA A 1 278 ? -23.914 -15.559 0.829 1.00 96.69 278 ALA A O 1
ATOM 2295 N N . THR A 1 279 ? -24.406 -13.541 0.014 1.00 97.56 279 THR A N 1
ATOM 2296 C CA . THR A 1 279 ? -25.343 -13.997 -1.019 1.00 97.56 279 THR A CA 1
ATOM 2297 C C . THR A 1 279 ? -25.221 -13.140 -2.268 1.00 97.56 279 THR A C 1
ATOM 2299 O O . THR A 1 279 ? -25.345 -11.918 -2.210 1.00 97.56 279 THR A O 1
ATOM 2302 N N . LEU A 1 280 ? -25.019 -13.809 -3.402 1.00 97.75 280 LEU A N 1
ATOM 2303 C CA . LEU A 1 280 ? -25.022 -13.188 -4.720 1.00 97.75 280 LEU A CA 1
ATOM 2304 C C . LEU A 1 280 ? -26.464 -12.948 -5.183 1.00 97.75 280 LEU A C 1
ATOM 2306 O O . LEU A 1 280 ? -27.292 -13.860 -5.140 1.00 97.75 280 LEU A O 1
ATOM 2310 N N . ILE A 1 281 ? -26.746 -11.738 -5.656 1.00 97.56 281 ILE A N 1
ATOM 2311 C CA . ILE A 1 281 ? -28.035 -11.346 -6.232 1.00 97.56 281 ILE A CA 1
ATOM 2312 C C . ILE A 1 281 ? -27.842 -10.725 -7.620 1.00 97.56 281 ILE A C 1
ATOM 2314 O O . ILE A 1 281 ? -26.795 -10.158 -7.919 1.00 97.56 281 ILE A O 1
ATOM 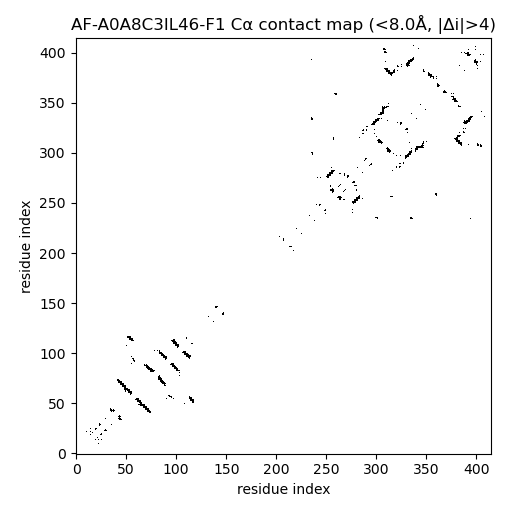2318 N N . ALA A 1 282 ? -28.859 -10.808 -8.477 1.00 97.06 282 ALA A N 1
ATOM 2319 C CA . ALA A 1 282 ? -28.852 -10.064 -9.736 1.00 97.06 282 ALA A CA 1
ATOM 2320 C C . ALA A 1 282 ? -29.024 -8.558 -9.472 1.00 97.06 282 ALA A C 1
ATOM 2322 O O . ALA A 1 282 ? -29.665 -8.170 -8.490 1.00 97.06 282 ALA A O 1
ATOM 2323 N N . ASP A 1 283 ? -28.535 -7.703 -10.374 1.00 96.50 283 ASP A N 1
ATOM 2324 C CA . ASP A 1 283 ? -28.621 -6.239 -10.209 1.00 96.50 283 ASP A CA 1
ATOM 2325 C C . ASP A 1 283 ? -30.087 -5.752 -10.105 1.00 96.50 283 ASP A C 1
ATOM 2327 O O . ASP A 1 283 ? -30.408 -4.793 -9.405 1.00 96.50 283 ASP A O 1
ATOM 2331 N N . SER A 1 284 ? -31.018 -6.476 -10.736 1.00 96.81 284 SER A N 1
ATOM 2332 C CA . SER A 1 284 ? -32.464 -6.205 -10.679 1.00 96.81 284 SER A CA 1
ATOM 2333 C C . SER A 1 284 ? -33.131 -6.572 -9.346 1.00 96.81 284 SER A C 1
ATOM 2335 O O . SER A 1 284 ? -34.240 -6.118 -9.067 1.00 96.81 284 SER A O 1
ATOM 2337 N N . MET A 1 285 ? -32.482 -7.381 -8.505 1.00 97.19 285 MET A N 1
ATOM 2338 C CA . MET A 1 285 ? -33.048 -7.861 -7.239 1.00 97.19 285 MET A CA 1
ATOM 2339 C C . MET A 1 285 ? -32.769 -6.922 -6.063 1.00 97.19 285 MET A C 1
ATOM 2341 O O . MET A 1 285 ? -33.327 -7.124 -4.986 1.00 97.19 285 MET A O 1
ATOM 2345 N N . VAL A 1 286 ? -31.949 -5.885 -6.256 1.00 96.94 286 VAL A N 1
ATOM 2346 C CA . VAL A 1 286 ? -31.499 -4.956 -5.205 1.00 96.94 286 VAL A CA 1
ATOM 2347 C C . VAL A 1 286 ? -32.667 -4.365 -4.415 1.00 96.94 286 VAL A C 1
ATOM 2349 O O . VAL A 1 286 ? -32.685 -4.462 -3.191 1.00 96.94 286 VAL A O 1
ATOM 2352 N N . SER A 1 287 ? -33.679 -3.806 -5.083 1.00 95.94 287 SER A N 1
ATOM 2353 C CA . SER A 1 287 ? -34.816 -3.177 -4.393 1.00 95.94 287 SER A CA 1
ATOM 2354 C C . SER A 1 287 ? -35.661 -4.186 -3.605 1.00 95.94 287 SER A C 1
ATOM 2356 O O . SER A 1 287 ? -36.173 -3.871 -2.532 1.00 95.94 287 SER A O 1
ATOM 2358 N N . VAL A 1 288 ? -35.787 -5.421 -4.103 1.00 96.56 288 VAL A N 1
ATOM 2359 C CA . VAL A 1 288 ? -36.492 -6.497 -3.387 1.00 96.56 288 VAL A CA 1
ATOM 2360 C C . VAL A 1 288 ? -35.672 -6.951 -2.181 1.00 96.56 288 VAL A C 1
ATOM 2362 O O . VAL A 1 288 ? -36.227 -7.114 -1.097 1.00 96.56 288 VAL A O 1
ATOM 2365 N N . ALA A 1 289 ? -34.352 -7.078 -2.329 1.00 95.88 289 ALA A N 1
ATOM 2366 C CA . ALA A 1 289 ? -33.453 -7.410 -1.231 1.00 95.88 289 ALA A CA 1
ATOM 2367 C C . ALA A 1 289 ? -33.501 -6.343 -0.126 1.00 95.88 289 ALA A C 1
ATOM 2369 O O . ALA A 1 289 ? -33.677 -6.686 1.040 1.00 95.88 289 ALA A O 1
ATOM 2370 N N . MET A 1 290 ? -33.458 -5.056 -0.482 1.00 96.56 290 MET A N 1
ATOM 2371 C CA . MET A 1 290 ? -33.611 -3.954 0.476 1.00 96.56 290 MET A CA 1
ATOM 2372 C C . MET A 1 290 ? -34.929 -4.029 1.252 1.00 96.56 290 MET A C 1
ATOM 2374 O O . MET A 1 290 ? -34.952 -3.790 2.456 1.00 96.56 290 MET A O 1
ATOM 2378 N N . LYS A 1 291 ? -36.021 -4.409 0.581 1.00 95.06 291 LYS A N 1
ATOM 2379 C CA . LYS A 1 291 ? -37.349 -4.516 1.191 1.00 95.06 291 LYS A CA 1
ATOM 2380 C C . LYS A 1 291 ? -37.523 -5.755 2.076 1.00 95.06 291 LYS A C 1
ATOM 2382 O O . LYS A 1 291 ? -38.156 -5.662 3.122 1.00 95.06 291 LYS A O 1
ATOM 2387 N N . GLU A 1 292 ? -37.040 -6.917 1.639 1.00 95.94 292 GLU A N 1
ATOM 2388 C CA . GLU A 1 292 ? -37.378 -8.212 2.253 1.00 95.94 292 GLU A CA 1
ATOM 2389 C C . GLU A 1 292 ? -36.268 -8.804 3.121 1.00 95.94 292 GLU A C 1
ATOM 2391 O O . GLU A 1 292 ? -36.548 -9.623 3.994 1.00 95.94 292 GLU A O 1
ATOM 2396 N N . LYS A 1 293 ? -35.009 -8.436 2.872 1.00 94.19 293 LYS A N 1
ATOM 2397 C CA . LYS A 1 293 ? -33.838 -9.058 3.508 1.00 94.19 293 LYS A CA 1
ATOM 2398 C C . LYS A 1 293 ? -33.224 -8.229 4.631 1.00 94.19 293 LYS A C 1
ATOM 2400 O O . LYS A 1 293 ? -32.211 -8.643 5.181 1.00 94.19 293 LYS A O 1
ATOM 2405 N N . GLY A 1 294 ? -33.832 -7.093 4.975 1.00 91.62 294 GLY A N 1
ATOM 2406 C CA . GLY A 1 294 ? -33.383 -6.253 6.086 1.00 91.62 294 GLY A CA 1
ATOM 2407 C C . GLY A 1 294 ? -32.019 -5.601 5.847 1.00 91.62 294 GLY A C 1
ATOM 2408 O O . GLY A 1 294 ? -31.225 -5.503 6.776 1.00 91.62 294 GLY A O 1
ATOM 2409 N N . VAL A 1 295 ? -31.727 -5.175 4.612 1.00 95.69 295 VAL A N 1
ATOM 2410 C CA . VAL A 1 295 ? -30.473 -4.470 4.296 1.00 95.69 295 VAL A CA 1
ATOM 2411 C C . VAL A 1 295 ? -30.412 -3.164 5.091 1.00 95.69 295 VAL A C 1
ATOM 2413 O O . VAL A 1 295 ? -31.304 -2.326 4.981 1.00 95.69 295 VAL A O 1
ATOM 2416 N N . SER A 1 296 ? -29.357 -2.994 5.886 1.00 95.88 296 SER A N 1
ATOM 2417 C CA . SER A 1 296 ? -29.207 -1.875 6.825 1.00 95.88 296 SER A CA 1
ATOM 2418 C C . SER A 1 296 ? -28.279 -0.766 6.334 1.00 95.88 296 SER A C 1
ATOM 2420 O O . SER A 1 296 ? -28.370 0.355 6.825 1.00 95.88 296 SER A O 1
ATOM 2422 N N . ALA A 1 297 ? -27.408 -1.051 5.368 1.00 95.94 297 ALA A N 1
ATOM 2423 C CA . ALA A 1 297 ? -26.521 -0.081 4.739 1.00 95.94 297 ALA A CA 1
ATOM 2424 C C . ALA A 1 297 ? -26.135 -0.550 3.333 1.00 95.94 297 ALA A C 1
ATOM 2426 O O . ALA A 1 297 ? -26.099 -1.751 3.056 1.00 95.94 297 ALA A O 1
ATOM 2427 N N . VAL A 1 298 ? -25.815 0.401 2.458 1.00 96.69 298 VAL A N 1
ATOM 2428 C CA . VAL A 1 298 ? -25.193 0.139 1.157 1.00 96.69 298 VAL A CA 1
ATOM 2429 C C . VAL A 1 298 ? -23.805 0.748 1.169 1.00 96.69 298 VAL A C 1
ATOM 2431 O O . VAL A 1 298 ? -23.654 1.908 1.538 1.00 96.69 298 VAL A O 1
ATOM 2434 N N . ILE A 1 299 ? -22.802 -0.028 0.769 1.00 95.62 299 ILE A N 1
ATOM 2435 C CA . ILE A 1 299 ? -21.418 0.428 0.662 1.00 95.62 299 ILE A CA 1
ATOM 2436 C C . ILE A 1 299 ? -20.953 0.120 -0.752 1.00 95.62 299 ILE A C 1
ATOM 2438 O O . ILE A 1 299 ? -21.068 -1.017 -1.209 1.00 95.62 299 ILE A O 1
ATOM 2442 N N . VAL A 1 300 ? -20.446 1.134 -1.441 1.00 95.38 300 VAL A N 1
ATOM 2443 C CA . VAL A 1 300 ? -19.873 1.010 -2.783 1.00 95.38 300 VAL A CA 1
ATOM 2444 C C . VAL A 1 300 ? -18.480 1.620 -2.818 1.00 95.38 300 VAL A C 1
ATOM 2446 O O . VAL A 1 300 ? -18.112 2.394 -1.941 1.00 95.38 300 VAL A O 1
ATOM 2449 N N . GLY A 1 301 ? -17.695 1.257 -3.825 1.00 92.81 301 GLY A N 1
ATOM 2450 C CA . GLY A 1 301 ? -16.413 1.890 -4.106 1.00 92.81 301 GLY A CA 1
ATOM 2451 C C . GLY A 1 301 ? -16.609 3.176 -4.900 1.00 92.81 301 GLY A C 1
ATOM 2452 O O . GLY A 1 301 ? -17.738 3.605 -5.147 1.00 92.81 301 GLY A O 1
ATOM 2453 N N . ALA A 1 302 ? -15.501 3.762 -5.336 1.00 92.19 302 ALA A N 1
ATOM 2454 C CA . ALA A 1 302 ? -15.515 4.845 -6.304 1.00 92.19 302 ALA A CA 1
ATOM 2455 C C . ALA A 1 302 ? -14.310 4.752 -7.234 1.00 92.19 302 ALA A C 1
ATOM 2457 O O . ALA A 1 302 ? -13.185 4.524 -6.782 1.00 92.19 302 ALA A O 1
ATOM 2458 N N . ASP A 1 303 ? -14.547 5.012 -8.515 1.00 92.25 303 ASP A N 1
ATOM 2459 C CA . ASP A 1 303 ? -13.487 5.261 -9.487 1.00 92.25 303 ASP A CA 1
ATOM 2460 C C . ASP A 1 303 ? -13.014 6.714 -9.389 1.00 92.25 303 ASP A C 1
ATOM 2462 O O . ASP A 1 303 ? -11.815 6.990 -9.449 1.00 92.25 303 ASP A O 1
ATOM 2466 N N . ARG A 1 304 ? -13.956 7.651 -9.213 1.00 93.50 304 ARG A N 1
ATOM 2467 C CA . ARG A 1 304 ? -13.660 9.073 -9.033 1.00 93.50 304 ARG A CA 1
ATOM 2468 C C . ARG A 1 304 ? -14.711 9.763 -8.175 1.00 93.50 304 ARG A C 1
ATOM 2470 O O . ARG A 1 304 ? -15.901 9.616 -8.433 1.00 93.50 304 ARG A O 1
ATOM 2477 N N . VAL A 1 305 ? -14.273 10.564 -7.212 1.00 94.50 305 VAL A N 1
ATOM 2478 C CA . VAL A 1 305 ? -15.136 11.450 -6.415 1.00 94.50 305 VAL A CA 1
ATOM 2479 C C . VAL A 1 305 ? -14.723 12.891 -6.686 1.00 94.50 305 VAL A C 1
ATOM 2481 O O . VAL A 1 305 ? -13.547 13.203 -6.548 1.00 94.50 305 VAL A O 1
ATOM 2484 N N . VAL A 1 306 ? -15.640 13.766 -7.093 1.00 94.50 306 VAL A N 1
ATOM 2485 C CA . VAL A 1 306 ? -15.305 15.173 -7.407 1.00 94.50 306 VAL A CA 1
ATOM 2486 C C . VAL A 1 306 ? -15.529 16.098 -6.210 1.00 94.50 306 VAL A C 1
ATOM 2488 O O . VAL A 1 306 ? -15.969 15.657 -5.148 1.00 94.50 306 VAL A O 1
ATOM 2491 N N . ALA A 1 307 ? -15.202 17.387 -6.341 1.00 91.44 307 ALA A N 1
ATOM 2492 C CA . ALA A 1 307 ? -15.130 18.306 -5.202 1.00 91.44 307 ALA A CA 1
ATOM 2493 C C . ALA A 1 307 ? -16.456 18.500 -4.440 1.00 91.44 307 ALA A C 1
ATOM 2495 O O . ALA A 1 307 ? -16.422 18.753 -3.236 1.00 91.44 307 ALA A O 1
ATOM 2496 N N . ASN A 1 308 ? -17.608 18.395 -5.112 1.00 91.56 308 ASN A N 1
ATOM 2497 C CA . ASN A 1 308 ? -18.935 18.447 -4.480 1.00 91.56 308 ASN A CA 1
ATOM 2498 C C . ASN A 1 308 ? -19.371 17.104 -3.848 1.00 91.56 308 ASN A C 1
ATOM 2500 O O . ASN A 1 308 ? -20.424 17.031 -3.217 1.00 91.56 308 ASN A O 1
ATOM 2504 N N . GLY A 1 309 ? -18.567 16.049 -4.014 1.00 91.50 309 GLY A N 1
ATOM 2505 C CA . GLY A 1 309 ? -18.828 14.692 -3.546 1.00 91.50 309 GLY A CA 1
ATOM 2506 C C . GLY A 1 309 ? -19.614 13.812 -4.520 1.00 91.50 309 GLY A C 1
ATOM 2507 O O . GLY A 1 309 ? -19.888 12.656 -4.186 1.00 91.50 309 GLY A O 1
ATOM 2508 N N . ASP A 1 310 ? -19.960 14.301 -5.717 1.00 96.06 310 ASP A N 1
ATOM 2509 C CA . ASP A 1 310 ? -20.517 13.441 -6.762 1.00 96.06 310 ASP A CA 1
ATOM 2510 C C . ASP A 1 310 ? -19.521 12.330 -7.081 1.00 96.06 310 ASP A C 1
ATOM 2512 O O . ASP A 1 310 ? -18.319 12.553 -7.251 1.00 96.06 310 ASP A O 1
ATOM 2516 N N . THR A 1 311 ? -20.036 11.110 -7.140 1.00 96.19 311 THR A N 1
ATOM 2517 C CA . THR A 1 311 ? -19.206 9.914 -7.240 1.00 96.19 311 THR A CA 1
ATOM 2518 C C . THR A 1 311 ? -19.487 9.202 -8.548 1.00 96.19 311 THR A C 1
ATOM 2520 O O . THR A 1 311 ? -20.602 8.731 -8.771 1.00 96.19 311 THR A O 1
ATOM 2523 N N . ALA A 1 312 ? -18.466 9.080 -9.393 1.00 96.50 312 ALA A N 1
ATOM 2524 C CA . ALA A 1 312 ? -18.468 8.148 -10.506 1.00 96.50 312 ALA A CA 1
ATOM 2525 C C . ALA A 1 312 ? -18.000 6.769 -10.035 1.00 96.50 312 ALA A C 1
ATOM 2527 O O . ALA A 1 312 ? -16.910 6.611 -9.475 1.00 96.50 312 ALA A O 1
ATOM 2528 N N . ASN A 1 313 ? -18.835 5.768 -10.280 1.00 96.12 313 ASN A N 1
ATOM 2529 C CA . ASN A 1 313 ? -18.542 4.374 -9.977 1.00 96.12 313 ASN A CA 1
ATOM 2530 C C . ASN A 1 313 ? -19.177 3.468 -11.038 1.00 96.12 313 ASN A C 1
ATOM 2532 O O . ASN A 1 313 ? -19.857 3.934 -11.955 1.00 96.12 313 ASN A O 1
ATOM 2536 N N . LYS A 1 314 ? -18.931 2.158 -10.941 1.00 95.25 314 LYS A N 1
ATOM 2537 C CA . LYS A 1 314 ? -19.499 1.141 -11.833 1.00 95.25 314 LYS A CA 1
ATOM 2538 C C . LYS A 1 314 ? -20.997 1.364 -12.083 1.00 95.25 314 LYS A C 1
ATOM 2540 O O . LYS A 1 314 ? -21.757 1.587 -11.139 1.00 95.25 314 LYS A O 1
ATOM 2545 N N . VAL A 1 315 ? -21.406 1.269 -13.351 1.00 96.00 315 VAL A N 1
ATOM 2546 C CA . VAL A 1 315 ? -22.809 1.429 -13.764 1.00 96.00 315 VAL A CA 1
ATOM 2547 C C . VAL A 1 315 ? -23.742 0.554 -12.917 1.00 96.00 315 VAL A C 1
ATOM 2549 O O . VAL A 1 315 ? -23.452 -0.610 -12.646 1.00 96.00 315 VAL A O 1
ATOM 2552 N N . GLY A 1 316 ? -24.848 1.140 -12.471 1.00 95.50 316 GLY A N 1
ATOM 2553 C CA . GLY A 1 316 ? -25.771 0.580 -11.489 1.00 95.50 316 GLY A CA 1
ATOM 2554 C C . GLY A 1 316 ? -25.671 1.260 -10.122 1.00 95.50 316 GLY A C 1
ATOM 2555 O O . GLY A 1 316 ? -26.645 1.233 -9.370 1.00 95.50 316 GLY A O 1
ATOM 2556 N N . THR A 1 317 ? -24.557 1.924 -9.798 1.00 97.12 317 THR A N 1
ATOM 2557 C CA . THR A 1 317 ? -24.365 2.590 -8.497 1.00 97.12 317 THR A CA 1
ATOM 2558 C C . THR A 1 317 ? -25.412 3.672 -8.253 1.00 97.12 317 THR A C 1
ATOM 2560 O O . THR A 1 317 ? -26.026 3.705 -7.183 1.00 97.12 317 THR A O 1
ATOM 2563 N N . TYR A 1 318 ? -25.708 4.485 -9.266 1.00 97.62 318 TYR A N 1
ATOM 2564 C CA . TYR A 1 318 ? -26.767 5.488 -9.194 1.00 97.62 318 TYR A CA 1
ATOM 2565 C C . TYR A 1 318 ? -28.145 4.861 -8.919 1.00 97.62 318 TYR A C 1
ATOM 2567 O O . TYR A 1 318 ? -28.910 5.350 -8.082 1.00 97.62 318 TYR A O 1
ATOM 2575 N N . GLN A 1 319 ? -28.450 3.727 -9.560 1.00 97.62 319 GLN A N 1
ATOM 2576 C CA . GLN A 1 319 ? -29.695 2.987 -9.328 1.00 97.62 319 GLN A CA 1
ATOM 2577 C C . GLN A 1 319 ? -29.780 2.454 -7.888 1.00 97.62 319 GLN A C 1
ATOM 2579 O O . GLN A 1 319 ? -30.838 2.548 -7.257 1.00 97.62 319 GLN A O 1
ATOM 2584 N N . LEU A 1 320 ? -28.674 1.927 -7.350 1.00 97.31 320 LEU A N 1
ATOM 2585 C CA . LEU A 1 320 ? -28.582 1.490 -5.955 1.00 97.31 320 LEU A CA 1
ATOM 2586 C C . LEU A 1 320 ? -28.824 2.662 -4.994 1.00 97.31 320 LEU A C 1
ATOM 2588 O O . LEU A 1 320 ? -29.566 2.502 -4.026 1.00 97.31 320 LEU A O 1
ATOM 2592 N N . ALA A 1 321 ? -28.252 3.833 -5.274 1.00 97.50 321 ALA A N 1
ATOM 2593 C CA . ALA A 1 321 ? -28.401 5.024 -4.443 1.00 97.50 321 ALA A CA 1
ATOM 2594 C C . ALA A 1 321 ? -29.854 5.535 -4.408 1.00 97.50 321 ALA A C 1
ATOM 2596 O O . ALA A 1 321 ? -30.378 5.864 -3.340 1.00 97.50 321 ALA A O 1
ATOM 2597 N N . ILE A 1 322 ? -30.555 5.521 -5.551 1.00 97.94 322 ILE A N 1
ATOM 2598 C CA . ILE A 1 322 ? -31.991 5.843 -5.614 1.00 97.94 322 ILE A CA 1
ATOM 2599 C C . ILE A 1 322 ? -32.808 4.858 -4.769 1.00 97.94 322 ILE A C 1
ATOM 2601 O O . ILE A 1 322 ? -33.656 5.274 -3.974 1.00 97.94 322 ILE A O 1
ATOM 2605 N N . ALA A 1 323 ? -32.559 3.554 -4.927 1.00 97.06 323 ALA A N 1
ATOM 2606 C CA . ALA A 1 323 ? -33.271 2.522 -4.178 1.00 97.06 323 ALA A CA 1
ATOM 2607 C C . ALA A 1 323 ? -33.010 2.641 -2.666 1.00 97.06 323 ALA A C 1
ATOM 2609 O O . ALA A 1 323 ? -33.952 2.580 -1.874 1.00 97.06 323 ALA A O 1
ATOM 2610 N N . ALA A 1 324 ? -31.760 2.889 -2.269 1.00 97.00 324 ALA A N 1
ATOM 2611 C CA . ALA A 1 324 ? -31.375 3.088 -0.876 1.00 97.00 324 ALA A CA 1
ATOM 2612 C C . ALA A 1 324 ? -32.122 4.278 -0.258 1.00 97.00 324 ALA A C 1
ATOM 2614 O O . ALA A 1 324 ? -32.750 4.130 0.792 1.00 97.00 324 ALA A O 1
ATOM 2615 N N . LYS A 1 325 ? -32.164 5.424 -0.955 1.00 96.81 325 LYS A N 1
ATOM 2616 C CA . LYS A 1 325 ? -32.916 6.608 -0.511 1.00 96.81 325 LYS A CA 1
ATOM 2617 C C . LYS A 1 325 ? -34.409 6.320 -0.358 1.00 96.81 325 LYS A C 1
ATOM 2619 O O . LYS A 1 325 ? -35.001 6.726 0.639 1.00 96.81 325 LYS A O 1
ATOM 2624 N N . HIS A 1 326 ? -35.013 5.595 -1.301 1.00 96.75 326 HIS A N 1
ATOM 2625 C CA . HIS A 1 326 ? -36.427 5.212 -1.226 1.00 96.75 326 HIS A CA 1
ATOM 2626 C C . HIS A 1 326 ? -36.740 4.339 0.002 1.00 96.75 326 HIS A C 1
ATOM 2628 O O . HIS A 1 326 ? -37.794 4.492 0.617 1.00 96.75 326 HIS A O 1
ATOM 2634 N N . HIS A 1 327 ? -35.827 3.442 0.379 1.00 96.31 327 HIS A N 1
ATOM 2635 C CA . HIS A 1 327 ? -35.985 2.562 1.540 1.00 96.31 327 HIS A CA 1
ATOM 2636 C C . HIS A 1 327 ? -35.451 3.153 2.856 1.00 96.31 327 HIS A C 1
ATOM 2638 O O . HIS A 1 327 ? -35.545 2.495 3.889 1.00 96.31 327 HIS A O 1
ATOM 2644 N N . GLY A 1 328 ? -34.924 4.384 2.845 1.00 96.00 328 GLY A N 1
ATOM 2645 C CA . GLY A 1 328 ? -34.340 5.024 4.028 1.00 96.00 328 GLY A CA 1
ATOM 2646 C C . GLY A 1 328 ? -33.048 4.359 4.513 1.00 96.00 328 GLY A C 1
ATOM 2647 O O . GLY A 1 328 ? -32.724 4.445 5.694 1.00 96.00 328 GLY A O 1
ATOM 2648 N N . ILE A 1 329 ? -32.332 3.677 3.618 1.00 97.62 329 ILE A N 1
ATOM 2649 C CA . ILE A 1 329 ? -31.087 2.965 3.914 1.00 97.62 329 ILE A CA 1
ATOM 2650 C C . ILE A 1 329 ? -29.906 3.919 3.674 1.00 97.62 329 ILE A C 1
ATOM 2652 O O . ILE A 1 329 ? -29.854 4.555 2.616 1.00 97.62 329 ILE A O 1
ATOM 2656 N N . PRO A 1 330 ? -28.951 4.040 4.615 1.00 96.94 330 PRO A N 1
ATOM 2657 C CA . PRO A 1 330 ? -27.772 4.873 4.432 1.00 96.94 330 PRO A CA 1
ATOM 2658 C C . PRO A 1 330 ? -26.880 4.338 3.306 1.00 96.94 330 PRO A C 1
ATOM 2660 O O . PRO A 1 330 ? -26.561 3.146 3.252 1.00 96.94 330 PRO A O 1
ATOM 2663 N N . PHE A 1 331 ? -26.473 5.241 2.416 1.00 97.62 331 PHE A N 1
ATOM 2664 C CA . PHE A 1 331 ? -25.610 4.946 1.276 1.00 97.62 331 PHE A CA 1
ATOM 2665 C C . PHE A 1 331 ? -24.215 5.534 1.500 1.00 97.62 331 PHE A C 1
ATOM 2667 O O . PHE A 1 331 ? -24.066 6.753 1.625 1.00 97.62 331 PHE A O 1
ATOM 2674 N N . TYR A 1 332 ? -23.210 4.665 1.559 1.00 96.38 332 TYR A N 1
ATOM 2675 C CA . TYR A 1 332 ? -21.811 5.001 1.796 1.00 96.38 332 TYR A CA 1
ATOM 2676 C C . TYR A 1 332 ? -20.970 4.768 0.546 1.00 96.38 332 TYR A C 1
ATOM 2678 O O . TYR A 1 332 ? -21.127 3.763 -0.150 1.00 96.38 332 TYR A O 1
ATOM 2686 N N . VAL A 1 333 ? -20.012 5.661 0.330 1.00 95.56 333 VAL A N 1
ATOM 2687 C CA . VAL A 1 333 ? -18.981 5.521 -0.700 1.00 95.56 333 VAL A CA 1
ATOM 2688 C C . VAL A 1 333 ? -17.639 5.343 -0.006 1.00 95.56 333 VAL A C 1
ATOM 2690 O O . VAL A 1 333 ? -17.255 6.187 0.791 1.00 95.56 333 VAL A O 1
ATOM 2693 N N . ALA A 1 334 ? -16.921 4.262 -0.283 1.00 93.56 334 ALA A N 1
ATOM 2694 C CA . ALA A 1 334 ? -15.595 3.999 0.256 1.00 93.56 334 ALA A CA 1
ATOM 2695 C C . ALA A 1 334 ? -14.531 4.257 -0.815 1.00 93.56 334 ALA A C 1
ATOM 2697 O O . ALA A 1 334 ? -14.339 3.454 -1.734 1.00 93.56 334 ALA A O 1
ATOM 2698 N N . ALA A 1 335 ? -13.823 5.375 -0.684 1.00 90.94 335 ALA A N 1
ATOM 2699 C CA . ALA A 1 335 ? -12.851 5.850 -1.658 1.00 90.94 335 ALA A CA 1
ATOM 2700 C C . ALA A 1 335 ? -11.596 6.373 -0.942 1.00 90.94 335 ALA A C 1
ATOM 2702 O O . ALA A 1 335 ? -11.725 7.165 -0.009 1.00 90.94 335 ALA A O 1
ATOM 2703 N N . PRO A 1 336 ? -10.382 5.965 -1.347 1.00 88.75 336 PRO A N 1
ATOM 2704 C CA . PRO A 1 336 ? -9.171 6.596 -0.834 1.00 88.75 336 PRO A CA 1
ATOM 2705 C C . PRO A 1 336 ? -9.101 8.059 -1.292 1.00 88.75 336 PRO A C 1
ATOM 2707 O O . PRO A 1 336 ? -9.647 8.402 -2.344 1.00 88.75 336 PRO A O 1
ATOM 2710 N N . SER A 1 337 ? -8.368 8.909 -0.565 1.00 87.00 337 SER A N 1
ATOM 2711 C CA . SER A 1 337 ? -8.142 10.306 -0.986 1.00 87.00 337 SER A CA 1
ATOM 2712 C C . SER A 1 337 ? -7.579 10.429 -2.405 1.00 87.00 337 SER A C 1
ATOM 2714 O O . SER A 1 337 ? -7.902 11.379 -3.110 1.00 87.00 337 SER A O 1
ATOM 2716 N N . THR A 1 338 ? -6.811 9.441 -2.874 1.00 86.75 338 THR A N 1
ATOM 2717 C CA . THR A 1 338 ? -6.251 9.414 -4.236 1.00 86.75 338 THR A CA 1
ATOM 2718 C C . THR A 1 338 ? -7.300 9.256 -5.337 1.00 86.75 338 THR A C 1
ATOM 2720 O O . THR A 1 338 ? -7.015 9.579 -6.486 1.00 86.75 338 THR A O 1
ATOM 2723 N N . SER A 1 339 ? -8.490 8.740 -5.015 1.00 88.94 339 SER A N 1
ATOM 2724 C CA . SER A 1 339 ? -9.621 8.661 -5.950 1.00 88.94 339 SER A CA 1
ATOM 2725 C C . SER A 1 339 ? -10.465 9.943 -5.954 1.00 88.94 339 SER A C 1
ATOM 2727 O O . SER A 1 339 ? -11.393 10.064 -6.757 1.00 88.94 339 SER A O 1
ATOM 2729 N N . CYS A 1 340 ? -10.168 10.901 -5.072 1.00 89.62 340 CYS A N 1
ATOM 2730 C CA . CYS A 1 340 ? -10.865 12.177 -4.999 1.00 89.62 340 CYS A CA 1
ATOM 2731 C C . CYS A 1 340 ? -10.185 13.208 -5.912 1.00 89.62 340 CYS A C 1
ATOM 2733 O O . CYS A 1 340 ? -9.072 13.658 -5.655 1.00 89.62 340 CYS A O 1
ATOM 2735 N N . ASP A 1 341 ? -10.873 13.607 -6.977 1.00 91.12 341 ASP A N 1
ATOM 2736 C CA . ASP A 1 341 ? -10.435 14.619 -7.930 1.00 91.12 341 ASP A CA 1
ATOM 2737 C C . ASP A 1 341 ? -11.034 15.985 -7.569 1.00 91.12 341 ASP A C 1
ATOM 2739 O O . ASP A 1 341 ? -12.140 16.344 -7.975 1.00 91.12 341 ASP A O 1
ATOM 2743 N N . LEU A 1 342 ? -10.279 16.768 -6.795 1.00 88.81 342 LEU A N 1
ATOM 2744 C CA . LEU A 1 342 ? -10.675 18.117 -6.380 1.00 88.81 342 LEU A CA 1
ATOM 2745 C C . LEU A 1 342 ? -10.577 19.169 -7.497 1.00 88.81 342 LEU A C 1
ATOM 2747 O O . LEU A 1 342 ? -10.915 20.332 -7.257 1.00 88.81 342 LEU A O 1
ATOM 2751 N N . SER A 1 343 ? -10.087 18.800 -8.687 1.00 89.94 343 SER A N 1
ATOM 2752 C CA . SER A 1 343 ? -9.977 19.729 -9.815 1.00 89.94 343 SER A CA 1
ATOM 2753 C C . SER A 1 343 ? -11.317 19.963 -10.515 1.00 89.94 343 SER A C 1
ATOM 2755 O O . SER A 1 343 ? -11.545 21.060 -11.025 1.00 89.94 343 SER A O 1
ATOM 2757 N N . LEU A 1 344 ? -12.202 18.962 -10.486 1.00 90.06 344 LEU A N 1
ATOM 2758 C CA . LEU A 1 344 ? -13.543 19.018 -11.060 1.00 90.06 344 LEU A CA 1
ATOM 2759 C C . LEU A 1 344 ? -14.552 19.485 -10.011 1.00 90.06 344 LEU A C 1
ATOM 2761 O O . LEU A 1 344 ? -14.537 19.024 -8.864 1.00 90.06 344 LEU A O 1
ATOM 2765 N N . ALA A 1 345 ? -15.433 20.405 -10.400 1.00 89.88 345 ALA A N 1
ATOM 2766 C CA . ALA A 1 345 ? -16.406 20.980 -9.476 1.00 89.88 345 ALA A CA 1
ATOM 2767 C C . ALA A 1 345 ? -17.622 20.066 -9.276 1.00 89.88 345 ALA A C 1
ATOM 2769 O O . ALA A 1 345 ? -18.083 19.898 -8.146 1.00 89.88 345 ALA A O 1
ATOM 2770 N N . GLU A 1 346 ? -18.119 19.475 -10.364 1.00 92.06 346 GLU A N 1
ATOM 2771 C CA . GLU A 1 346 ? -19.383 18.737 -10.405 1.00 92.06 346 GLU A CA 1
ATOM 2772 C C . GLU A 1 346 ? -19.254 17.427 -11.189 1.00 92.06 346 GLU A C 1
ATOM 2774 O O . GLU A 1 346 ? -18.430 17.292 -12.097 1.00 92.06 346 GLU A O 1
ATOM 2779 N N . GLY A 1 347 ? -20.123 16.456 -10.893 1.00 90.44 347 GLY A N 1
ATOM 2780 C CA . GLY A 1 347 ? -20.107 15.151 -11.551 1.00 90.44 347 GLY A CA 1
ATOM 2781 C C . GLY A 1 347 ? -20.429 15.196 -13.050 1.00 90.44 347 GLY A C 1
ATOM 2782 O O . GLY A 1 347 ? -20.061 14.280 -13.783 1.00 90.44 347 GLY A O 1
ATOM 2783 N N . ALA A 1 348 ? -21.061 16.272 -13.533 1.00 91.38 348 ALA A N 1
ATOM 2784 C CA . ALA A 1 348 ? -21.349 16.480 -14.954 1.00 91.38 348 ALA A CA 1
ATOM 2785 C C . ALA A 1 348 ? -20.083 16.646 -15.816 1.00 91.38 348 ALA A C 1
ATOM 2787 O O . ALA A 1 348 ? -20.130 16.442 -17.029 1.00 91.38 348 ALA A O 1
ATOM 2788 N N . GLU A 1 349 ? -18.952 16.999 -15.202 1.00 91.44 349 GLU A N 1
ATOM 2789 C CA . GLU A 1 349 ? -17.660 17.150 -15.879 1.00 91.44 349 GLU A CA 1
ATOM 2790 C C . GLU A 1 349 ? -16.964 15.796 -16.119 1.00 91.44 349 GLU A C 1
ATOM 2792 O O . GLU A 1 349 ? -15.978 15.714 -16.856 1.00 91.44 349 GLU A O 1
ATOM 2797 N N . ILE A 1 350 ? -17.477 14.712 -15.524 1.00 92.44 350 ILE A N 1
ATOM 2798 C CA . ILE A 1 350 ? -16.910 13.373 -15.661 1.00 92.44 350 ILE A CA 1
ATOM 2799 C C . ILE A 1 350 ? -17.331 12.774 -17.005 1.00 92.44 350 ILE A C 1
ATOM 2801 O O . ILE A 1 350 ? -18.497 12.460 -17.245 1.00 92.44 350 ILE A O 1
ATOM 2805 N N . VAL A 1 351 ? -16.353 12.555 -17.882 1.00 93.25 351 VAL A N 1
ATOM 2806 C CA . VAL A 1 351 ? -16.573 11.850 -19.149 1.00 93.25 351 VAL A CA 1
ATOM 2807 C C . VAL A 1 351 ? -16.754 10.358 -18.874 1.00 93.25 351 VAL A C 1
ATOM 2809 O O . VAL A 1 351 ? -15.826 9.682 -18.431 1.00 93.25 351 VAL A O 1
ATOM 2812 N N . ILE A 1 352 ? -17.950 9.842 -19.158 1.00 93.81 352 ILE A N 1
ATOM 2813 C CA . ILE A 1 352 ? -18.282 8.429 -18.969 1.00 93.81 352 ILE A CA 1
ATOM 2814 C C . ILE A 1 352 ? -17.745 7.595 -20.133 1.00 93.81 352 ILE A C 1
ATOM 2816 O O . ILE A 1 352 ? -18.037 7.855 -21.298 1.00 93.81 352 ILE A O 1
ATOM 2820 N N . GLU A 1 353 ? -16.961 6.570 -19.800 1.00 94.00 353 GLU A N 1
ATOM 2821 C CA . GLU A 1 353 ? -16.464 5.585 -20.758 1.00 94.00 353 GLU A CA 1
ATOM 2822 C C . GLU A 1 353 ? -17.634 4.751 -21.308 1.00 94.00 353 GLU A C 1
ATOM 2824 O O . GLU A 1 353 ? -18.314 4.053 -20.553 1.00 94.00 353 GLU A O 1
ATOM 2829 N N . GLU A 1 354 ? -17.843 4.778 -22.624 1.00 94.81 354 GLU A N 1
ATOM 2830 C CA . GLU A 1 354 ? -18.736 3.842 -23.310 1.00 94.81 354 GLU A CA 1
ATOM 2831 C C . GLU A 1 354 ? -17.935 2.686 -23.906 1.00 94.81 354 GLU A C 1
ATOM 2833 O O . GLU A 1 354 ? -16.961 2.884 -24.637 1.00 94.81 354 GLU A O 1
ATOM 2838 N N . ARG A 1 355 ? -18.355 1.460 -23.596 1.00 93.75 355 ARG A N 1
ATOM 2839 C CA . ARG A 1 355 ? -17.665 0.237 -24.008 1.00 93.75 355 ARG A CA 1
ATOM 2840 C C . ARG A 1 355 ? -18.351 -0.462 -25.176 1.00 93.75 355 ARG A C 1
ATOM 2842 O O . ARG A 1 355 ? -19.535 -0.234 -25.432 1.00 93.75 355 ARG A O 1
ATOM 2849 N N . PRO A 1 356 ? -17.641 -1.361 -25.885 1.00 95.06 356 PRO A N 1
ATOM 2850 C CA . PRO A 1 356 ? -18.215 -2.099 -26.999 1.00 95.06 356 PRO A CA 1
ATOM 2851 C C . PRO A 1 356 ? -19.493 -2.848 -26.609 1.00 95.06 356 PRO A C 1
ATOM 2853 O O . PRO A 1 356 ? -19.589 -3.468 -25.549 1.00 95.06 356 PRO A O 1
ATOM 2856 N N . SER A 1 357 ? -20.466 -2.857 -27.518 1.00 94.06 357 SER A N 1
ATOM 2857 C CA . SER A 1 357 ? -21.752 -3.546 -27.347 1.00 94.06 357 SER A CA 1
ATOM 2858 C C . SER A 1 357 ? -21.623 -5.060 -27.151 1.00 94.06 357 SER A C 1
ATOM 2860 O O . SER A 1 357 ? -22.530 -5.707 -26.618 1.00 94.06 357 SER A O 1
ATOM 2862 N N . GLN A 1 358 ? -20.494 -5.637 -27.566 1.00 93.88 358 GLN A N 1
ATOM 2863 C CA . GLN A 1 358 ? -20.214 -7.056 -27.405 1.00 93.88 358 GLN A CA 1
ATOM 2864 C C . GLN A 1 358 ? -20.177 -7.479 -25.931 1.00 93.88 358 GLN A C 1
ATOM 2866 O O . GLN A 1 358 ? -20.679 -8.549 -25.620 1.00 93.88 358 GLN A O 1
ATOM 2871 N N . GLU A 1 359 ? -19.691 -6.636 -25.011 1.00 93.00 359 GLU A N 1
ATOM 2872 C CA . GLU A 1 359 ? -19.624 -6.986 -23.580 1.00 93.00 359 GLU A CA 1
ATOM 2873 C C . GLU A 1 359 ? -21.012 -7.229 -22.966 1.00 93.00 359 GLU A C 1
ATOM 2875 O O . GLU A 1 359 ? -21.192 -8.093 -22.106 1.00 93.00 359 GLU A O 1
ATOM 2880 N N . LEU A 1 360 ? -22.021 -6.480 -23.422 1.00 94.75 360 LEU A N 1
ATOM 2881 C CA . LEU A 1 360 ? -23.402 -6.686 -22.999 1.00 94.75 360 LEU A CA 1
ATOM 2882 C C . LEU A 1 360 ? -24.050 -7.851 -23.759 1.00 94.75 360 LEU A C 1
ATOM 2884 O O . LEU A 1 360 ? -24.793 -8.633 -23.166 1.00 94.75 360 LEU A O 1
ATOM 2888 N N . THR A 1 361 ? -23.806 -7.961 -25.067 1.00 96.12 361 THR A N 1
ATOM 2889 C CA . THR A 1 361 ? -24.517 -8.927 -25.924 1.00 96.12 361 THR A CA 1
ATOM 2890 C C . THR A 1 361 ? -23.987 -10.353 -25.830 1.00 96.12 361 THR A C 1
ATOM 2892 O O . THR A 1 361 ? -24.776 -11.284 -26.011 1.00 96.12 361 THR A O 1
ATOM 2895 N N . ASP A 1 362 ? -22.714 -10.526 -25.484 1.00 94.62 362 ASP A N 1
ATOM 2896 C CA . ASP A 1 362 ? -22.014 -11.802 -25.433 1.00 94.62 362 ASP A CA 1
ATOM 2897 C C . ASP A 1 362 ? -21.470 -12.055 -24.016 1.00 94.62 362 ASP A C 1
ATOM 2899 O O . ASP A 1 362 ? -20.923 -11.165 -23.369 1.00 94.62 362 ASP A O 1
ATOM 2903 N N . VAL A 1 363 ? -21.578 -13.292 -23.529 1.00 92.88 363 VAL A N 1
ATOM 2904 C CA . VAL A 1 363 ? -20.976 -13.732 -22.259 1.00 92.88 363 VAL A CA 1
ATOM 2905 C C . VAL A 1 363 ? -20.158 -14.988 -22.531 1.00 92.88 363 VAL A C 1
ATOM 2907 O O . VAL A 1 363 ? -20.678 -15.962 -23.070 1.00 92.88 363 VAL A O 1
ATOM 2910 N N . ASN A 1 364 ? -18.866 -14.971 -22.188 1.00 88.88 364 ASN A N 1
ATOM 2911 C CA . ASN A 1 364 ? -17.923 -16.070 -22.457 1.00 88.88 364 ASN A CA 1
ATOM 2912 C C . ASN A 1 364 ? -17.928 -16.551 -23.924 1.00 88.88 364 ASN A C 1
ATOM 2914 O O . ASN A 1 364 ? -17.851 -17.746 -24.200 1.00 88.88 364 ASN A O 1
ATOM 2918 N N . GLY A 1 365 ? -18.046 -15.615 -24.872 1.00 89.06 365 GLY A N 1
ATOM 2919 C CA . GLY A 1 365 ? -18.073 -15.911 -26.310 1.00 89.06 365 GLY A CA 1
ATOM 2920 C C . GLY A 1 365 ? -19.407 -16.456 -26.831 1.00 89.06 365 GLY A C 1
ATOM 2921 O O . GLY A 1 365 ? -19.507 -16.777 -28.013 1.00 89.06 365 GLY A O 1
ATOM 2922 N N . VAL A 1 366 ? -20.436 -16.549 -25.983 1.00 94.69 366 VAL A N 1
ATOM 2923 C CA . VAL A 1 366 ? -21.790 -16.950 -26.377 1.00 94.69 366 VAL A CA 1
ATOM 2924 C C . VAL A 1 366 ? -22.688 -15.722 -26.407 1.00 94.69 366 VAL A C 1
ATOM 2926 O O . VAL A 1 366 ? -22.905 -15.068 -25.386 1.00 94.69 366 VAL A O 1
ATOM 2929 N N . ARG A 1 367 ? -23.238 -15.418 -27.584 1.00 94.50 367 ARG A N 1
ATOM 2930 C CA . ARG A 1 367 ? -24.185 -14.317 -27.759 1.00 94.50 367 ARG A CA 1
ATOM 2931 C C . ARG A 1 367 ? -25.533 -14.651 -27.119 1.00 94.50 367 ARG A C 1
ATOM 2933 O O . ARG A 1 367 ? -26.171 -15.632 -27.489 1.00 94.50 367 ARG A O 1
ATOM 2940 N N . ILE A 1 368 ? -25.972 -13.798 -26.199 1.00 96.00 368 ILE A N 1
ATOM 2941 C CA . ILE A 1 368 ? -27.272 -13.884 -25.521 1.00 96.00 368 ILE A CA 1
ATOM 2942 C C . ILE A 1 368 ? -28.303 -12.996 -26.227 1.00 96.00 368 ILE A C 1
ATOM 2944 O O . ILE A 1 368 ? -29.458 -13.383 -26.396 1.00 96.00 368 ILE A O 1
ATOM 2948 N N . ALA A 1 369 ? -27.899 -11.795 -26.645 1.00 96.06 369 ALA A N 1
ATOM 2949 C CA . ALA A 1 369 ? -28.815 -10.824 -27.236 1.00 96.06 369 ALA A CA 1
ATOM 2950 C C . ALA A 1 369 ? -29.140 -11.128 -28.709 1.00 96.06 369 ALA A C 1
ATOM 2952 O O . ALA A 1 369 ? -28.309 -11.643 -29.462 1.00 96.06 369 ALA A O 1
ATOM 2953 N N . ALA A 1 370 ? -30.328 -10.718 -29.162 1.00 96.44 370 ALA A N 1
ATOM 2954 C CA . ALA A 1 370 ? -30.739 -10.871 -30.556 1.00 96.44 370 ALA A CA 1
ATOM 2955 C C . ALA A 1 370 ? -29.724 -10.225 -31.538 1.00 96.44 370 ALA A C 1
ATOM 2957 O O . ALA A 1 370 ? -29.167 -9.155 -31.254 1.00 96.44 370 ALA A O 1
ATOM 2958 N N . PRO A 1 371 ? -29.436 -10.847 -32.696 1.00 94.50 371 PRO A N 1
ATOM 2959 C CA . PRO A 1 371 ? -28.602 -10.231 -33.727 1.00 94.50 371 PRO A CA 1
ATOM 2960 C C . PRO A 1 371 ? -29.211 -8.917 -34.246 1.00 94.50 371 PRO A C 1
ATOM 2962 O O . PRO A 1 371 ? -30.408 -8.851 -34.507 1.00 94.50 371 PRO A O 1
ATOM 2965 N N . GLY A 1 372 ? -28.384 -7.879 -34.409 1.00 93.00 372 GLY A N 1
ATOM 2966 C CA . GLY A 1 372 ? -28.793 -6.585 -34.978 1.00 93.00 372 GLY A CA 1
ATOM 2967 C C . GLY A 1 372 ? -29.410 -5.573 -34.002 1.00 93.00 372 GLY A C 1
ATOM 2968 O O . GLY A 1 372 ? -29.753 -4.475 -34.430 1.00 93.00 372 GLY A O 1
ATOM 2969 N N . ILE A 1 373 ? -29.540 -5.898 -32.709 1.00 96.44 373 ILE A N 1
ATOM 2970 C CA . ILE A 1 373 ? -30.055 -4.955 -31.704 1.00 96.44 373 ILE A CA 1
ATOM 2971 C C . ILE A 1 373 ? -29.036 -3.848 -31.382 1.00 96.44 373 ILE A C 1
ATOM 2973 O O . ILE A 1 373 ? -27.840 -4.117 -31.243 1.00 96.44 373 ILE A O 1
ATOM 2977 N N . GLY A 1 374 ? -29.516 -2.608 -31.248 1.00 96.44 374 GLY A N 1
ATOM 2978 C CA . GLY A 1 374 ? -28.721 -1.486 -30.743 1.00 96.44 374 GLY A CA 1
ATOM 2979 C C . GLY A 1 374 ? -28.440 -1.628 -29.246 1.00 96.44 374 GLY A C 1
ATOM 2980 O O . GLY A 1 374 ? -29.263 -2.161 -28.505 1.00 96.44 374 GLY A O 1
ATOM 2981 N N . VAL A 1 375 ? -27.273 -1.171 -28.798 1.00 96.44 375 VAL A N 1
ATOM 2982 C CA . VAL A 1 375 ? -26.809 -1.340 -27.415 1.00 96.44 375 VAL A CA 1
ATOM 2983 C C . VAL A 1 375 ? -26.188 -0.046 -26.930 1.00 96.44 375 VAL A C 1
ATOM 2985 O O . VAL A 1 375 ? -25.363 0.539 -27.627 1.00 96.44 375 VAL A O 1
ATOM 2988 N N . TRP A 1 376 ? -26.554 0.346 -25.716 1.00 96.31 376 TRP A N 1
ATOM 2989 C CA . TRP A 1 376 ? -25.894 1.400 -24.964 1.00 96.31 376 TRP A CA 1
ATOM 2990 C C . TRP A 1 376 ? -25.207 0.761 -23.757 1.00 96.31 376 TRP A C 1
ATOM 2992 O O . TRP A 1 376 ? -25.848 0.016 -23.014 1.00 96.31 376 TRP A O 1
ATOM 3002 N N . ASN A 1 377 ? -23.897 0.969 -23.623 1.00 96.25 377 ASN A N 1
ATOM 3003 C CA . ASN A 1 377 ? -23.065 0.277 -22.637 1.00 96.25 377 ASN A CA 1
ATOM 3004 C C . ASN A 1 377 ? -22.087 1.243 -21.940 1.00 96.25 377 ASN A C 1
ATOM 3006 O O . ASN A 1 377 ? -20.877 1.175 -22.182 1.00 96.25 377 ASN A O 1
ATOM 3010 N N . PRO A 1 378 ? -22.592 2.171 -21.107 1.00 96.50 378 PRO A N 1
ATOM 3011 C CA . PRO A 1 378 ? -21.735 2.985 -20.256 1.00 96.50 378 PRO A CA 1
ATOM 3012 C C . PRO A 1 378 ? -21.092 2.111 -19.171 1.00 96.50 378 PRO A C 1
ATOM 3014 O O . PRO A 1 378 ? -21.761 1.307 -18.523 1.00 96.50 378 PRO A O 1
ATOM 3017 N N . ALA A 1 379 ? -19.787 2.259 -18.957 1.00 94.25 379 ALA A N 1
ATOM 3018 C CA . ALA A 1 379 ? -19.050 1.493 -17.952 1.00 94.25 379 ALA A CA 1
ATOM 3019 C C . ALA A 1 379 ? -19.238 2.031 -16.524 1.00 94.25 379 ALA A C 1
ATOM 3021 O O . ALA A 1 379 ? -18.962 1.307 -15.558 1.00 94.25 379 ALA A O 1
ATOM 3022 N N . PHE A 1 380 ? -19.682 3.281 -16.395 1.00 96.62 380 PHE A N 1
ATOM 3023 C CA . PHE A 1 380 ? -19.836 4.008 -15.138 1.00 96.62 380 PHE A CA 1
ATOM 3024 C C . PHE A 1 380 ? -21.127 4.828 -15.147 1.00 96.62 380 PHE A C 1
ATOM 3026 O O . PHE A 1 380 ? -21.650 5.163 -16.209 1.00 96.62 380 PHE A O 1
ATOM 3033 N N . ASP A 1 381 ? -21.621 5.166 -13.963 1.00 96.56 381 ASP A N 1
ATOM 3034 C CA . ASP A 1 381 ? -22.629 6.201 -13.763 1.00 96.56 381 ASP A CA 1
AT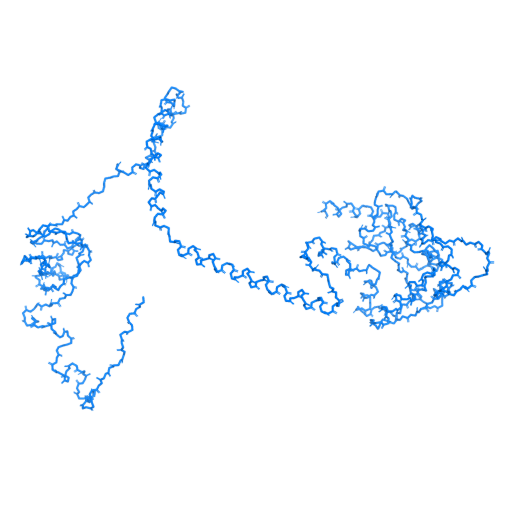OM 3035 C C . ASP A 1 381 ? -22.177 7.187 -12.680 1.00 96.56 381 ASP A C 1
ATOM 3037 O O . ASP A 1 381 ? -21.218 6.933 -11.949 1.00 96.56 381 ASP A O 1
ATOM 3041 N N . VAL A 1 382 ? -22.834 8.346 -12.626 1.00 97.31 382 VAL A N 1
ATOM 3042 C CA . VAL A 1 382 ? -22.558 9.385 -11.630 1.00 97.31 382 VAL A CA 1
ATOM 3043 C C . VAL A 1 382 ? -23.682 9.382 -10.609 1.00 97.31 382 VAL A C 1
ATOM 3045 O O . VAL A 1 382 ? -24.849 9.566 -10.954 1.00 97.31 382 VAL A O 1
ATOM 3048 N N . THR A 1 383 ? -23.322 9.190 -9.346 1.00 97.50 383 THR A N 1
ATOM 3049 C CA . THR A 1 383 ? -24.236 9.305 -8.214 1.00 97.50 383 THR A CA 1
ATOM 3050 C C . THR A 1 383 ? -24.147 10.714 -7.634 1.00 97.50 383 THR A C 1
ATOM 3052 O O . THR A 1 383 ? -23.079 11.079 -7.135 1.00 97.50 383 THR A O 1
ATOM 3055 N N . PRO A 1 384 ? -25.246 11.495 -7.661 1.00 96.62 384 PRO A N 1
ATOM 3056 C CA . PRO A 1 384 ? -25.283 12.807 -7.036 1.00 96.62 384 PRO A CA 1
ATOM 3057 C C . PRO A 1 384 ? -25.035 12.716 -5.534 1.00 96.62 384 PRO A C 1
ATOM 3059 O O . PRO A 1 384 ? -25.591 11.841 -4.860 1.00 96.62 384 PRO A O 1
ATOM 3062 N N . HIS A 1 385 ? -24.273 13.660 -4.996 1.00 94.94 385 HIS A N 1
ATOM 3063 C CA . HIS A 1 385 ? -23.912 13.699 -3.583 1.00 94.94 385 HIS A CA 1
ATOM 3064 C C . HIS A 1 385 ? -25.126 13.702 -2.634 1.00 94.94 385 HIS A C 1
ATOM 3066 O O . HIS A 1 385 ? -25.057 13.167 -1.530 1.00 94.94 385 HIS A O 1
ATOM 3072 N N . GLU A 1 386 ? -26.279 14.222 -3.070 1.00 95.81 386 GLU A N 1
ATOM 3073 C CA . GLU A 1 386 ? -27.542 14.214 -2.312 1.00 95.81 386 GLU A CA 1
ATOM 3074 C C . GLU A 1 386 ? -28.101 12.812 -2.012 1.00 95.81 386 GLU A C 1
ATOM 3076 O O . GLU A 1 386 ? -28.996 12.656 -1.172 1.00 95.81 386 GLU A O 1
ATOM 3081 N N . LEU A 1 387 ? -27.652 11.792 -2.749 1.00 96.44 387 LEU A N 1
ATOM 3082 C CA . LEU A 1 387 ? -28.034 10.399 -2.524 1.00 96.44 387 LEU A CA 1
ATOM 3083 C C . LEU A 1 387 ? -27.049 9.671 -1.597 1.00 96.44 387 LEU A C 1
ATOM 3085 O O . LEU A 1 387 ? -27.377 8.595 -1.101 1.00 96.44 387 LEU A O 1
ATOM 3089 N N . ILE A 1 388 ? -25.884 10.263 -1.318 1.00 95.81 388 ILE A N 1
ATOM 3090 C CA . ILE A 1 388 ? -24.840 9.709 -0.448 1.00 95.81 388 ILE A CA 1
ATOM 3091 C C . ILE A 1 388 ? -25.132 10.120 0.999 1.00 95.81 388 ILE A C 1
ATOM 3093 O O . ILE A 1 388 ? -24.552 11.050 1.555 1.00 95.81 388 ILE A O 1
ATOM 3097 N N . THR A 1 389 ? -26.098 9.439 1.612 1.00 94.38 389 THR A N 1
ATOM 3098 C CA . THR A 1 389 ? -26.623 9.784 2.944 1.00 94.38 389 THR A CA 1
ATOM 3099 C C . THR A 1 389 ? -25.763 9.286 4.104 1.00 94.38 389 THR A C 1
ATOM 3101 O O . THR A 1 389 ? -25.828 9.854 5.193 1.00 94.38 389 THR A O 1
ATOM 3104 N N . GLY A 1 390 ? -24.980 8.225 3.898 1.00 85.94 390 GLY A N 1
ATOM 3105 C CA . GLY A 1 390 ? -24.095 7.653 4.914 1.00 85.94 390 GLY A CA 1
ATOM 3106 C C . GLY A 1 390 ? -22.781 8.423 5.056 1.00 85.94 390 GLY A C 1
ATOM 3107 O O . GLY A 1 390 ? -22.271 8.580 6.164 1.00 85.94 390 GLY A O 1
ATOM 3108 N N . GLY A 1 391 ? -22.268 8.943 3.942 1.00 93.38 391 GLY A N 1
ATOM 3109 C CA . GLY A 1 391 ? -21.003 9.671 3.867 1.00 93.38 391 GLY A CA 1
ATOM 3110 C C . GLY A 1 391 ? -19.949 8.950 3.028 1.00 93.38 391 GLY A C 1
ATOM 3111 O O . GLY A 1 391 ? -20.146 7.829 2.551 1.00 93.38 391 GLY A O 1
ATOM 3112 N N . ILE A 1 392 ? -18.824 9.629 2.843 1.00 94.06 392 ILE A N 1
ATOM 3113 C CA . ILE A 1 392 ? -17.682 9.188 2.051 1.00 94.06 392 ILE A CA 1
ATOM 3114 C C . ILE A 1 392 ? -16.585 8.758 3.025 1.00 94.06 392 ILE A C 1
ATOM 3116 O O . ILE A 1 392 ? -16.095 9.556 3.824 1.00 94.06 392 ILE A O 1
ATOM 3120 N N . ILE A 1 393 ? -16.256 7.472 2.997 1.00 93.38 393 ILE A N 1
ATOM 3121 C CA . ILE A 1 393 ? -15.264 6.821 3.845 1.00 93.38 393 ILE A CA 1
ATOM 3122 C C . ILE A 1 393 ? -13.916 6.905 3.135 1.00 93.38 393 ILE A C 1
ATOM 3124 O O . ILE A 1 393 ? -13.744 6.312 2.069 1.00 93.38 393 ILE A O 1
ATOM 3128 N N . THR A 1 394 ? -12.966 7.596 3.753 1.00 89.94 394 THR A N 1
ATOM 3129 C CA . THR A 1 394 ? -11.566 7.670 3.326 1.00 89.94 394 THR A CA 1
ATOM 3130 C C . THR A 1 394 ? -10.656 7.206 4.465 1.00 89.94 394 THR A C 1
ATOM 3132 O O . THR A 1 394 ? -11.102 6.953 5.587 1.00 89.94 394 THR A O 1
ATOM 3135 N N . GLU A 1 395 ? -9.354 7.106 4.218 1.00 84.56 395 GLU A N 1
ATOM 3136 C CA . GLU A 1 395 ? -8.365 6.806 5.257 1.00 84.56 395 GLU A CA 1
ATOM 3137 C C . GLU A 1 395 ? -8.251 7.898 6.338 1.00 84.56 395 GLU A C 1
ATOM 3139 O O . GLU A 1 395 ? -7.716 7.645 7.416 1.00 84.56 395 GLU A O 1
ATOM 3144 N N . LEU A 1 396 ? -8.774 9.098 6.066 1.00 85.50 396 LEU A N 1
ATOM 3145 C CA . LEU A 1 396 ? -8.777 10.235 6.988 1.00 85.50 396 LEU A CA 1
ATOM 3146 C C . LEU A 1 396 ? -10.012 10.250 7.900 1.00 85.50 396 LEU A C 1
ATOM 3148 O O . LEU A 1 396 ? -10.032 10.970 8.898 1.00 85.50 396 LEU A O 1
ATOM 3152 N N . GLY A 1 397 ? -11.047 9.475 7.569 1.00 87.50 397 GLY A N 1
ATOM 3153 C CA . GLY A 1 397 ? -12.298 9.431 8.316 1.00 87.50 397 GLY A CA 1
ATOM 3154 C C . GLY A 1 397 ? -13.525 9.283 7.423 1.00 87.50 397 GLY A C 1
ATOM 3155 O O . GLY A 1 397 ? -13.435 8.937 6.248 1.00 87.50 397 GLY A O 1
ATOM 3156 N N . VAL A 1 398 ? -14.696 9.539 8.007 1.00 92.00 398 VAL A N 1
ATOM 3157 C CA . VAL A 1 398 ? -15.978 9.533 7.294 1.00 92.00 398 VAL A CA 1
ATOM 3158 C C . VAL A 1 398 ? -16.474 10.965 7.194 1.00 92.00 398 VAL A C 1
ATOM 3160 O O . VAL A 1 398 ? -16.674 11.613 8.220 1.00 92.00 398 VAL A O 1
ATOM 3163 N N . PHE A 1 399 ? -16.680 11.440 5.970 1.00 93.31 399 PHE A N 1
ATOM 3164 C CA . PHE A 1 399 ? -17.045 12.826 5.689 1.00 93.31 399 PHE A CA 1
ATOM 3165 C C . PHE A 1 399 ? -18.399 12.909 5.008 1.00 93.31 399 PHE A C 1
ATOM 3167 O O . PHE A 1 399 ? -18.752 12.065 4.181 1.00 93.31 399 PHE A O 1
ATOM 3174 N N . ARG A 1 400 ? -19.161 13.959 5.310 1.00 93.00 400 ARG A N 1
ATOM 3175 C CA . ARG A 1 400 ? -20.288 14.326 4.448 1.00 93.00 400 ARG A CA 1
ATOM 3176 C C . ARG A 1 400 ? -19.761 14.911 3.136 1.00 93.00 400 ARG A C 1
ATOM 3178 O O . ARG A 1 400 ? -18.669 15.479 3.136 1.00 93.00 400 ARG A O 1
ATOM 3185 N N . PRO A 1 401 ? -20.520 14.833 2.031 1.00 90.25 401 PRO A N 1
ATOM 3186 C CA . PRO A 1 401 ? -20.070 15.382 0.752 1.00 90.25 401 PRO A CA 1
ATOM 3187 C C . PRO A 1 401 ? -19.632 16.853 0.821 1.00 90.25 401 PRO A C 1
ATOM 3189 O O . PRO A 1 401 ? -18.591 17.218 0.287 1.00 90.25 401 PRO A O 1
ATOM 3192 N N . GLU A 1 402 ? -20.370 17.674 1.572 1.00 89.25 402 GLU A N 1
ATOM 3193 C CA . GLU A 1 402 ? -20.067 19.092 1.814 1.00 89.25 402 GLU A CA 1
ATOM 3194 C C . GLU A 1 402 ? -18.755 19.342 2.583 1.00 89.25 402 GLU A C 1
ATOM 3196 O O . GLU A 1 402 ? -18.120 20.379 2.407 1.00 89.25 402 GLU A O 1
ATOM 3201 N N . GLU A 1 403 ? -18.319 18.385 3.402 1.00 89.94 403 GLU A N 1
ATOM 3202 C CA . GLU A 1 403 ? -17.115 18.478 4.239 1.00 89.94 403 GLU A CA 1
ATOM 3203 C C . GLU A 1 403 ? -15.870 17.909 3.535 1.00 89.94 403 GLU A C 1
ATOM 3205 O O . GLU A 1 403 ? -14.741 18.204 3.934 1.00 89.94 403 GLU A O 1
ATOM 3210 N N . LEU A 1 404 ? -16.060 17.109 2.477 1.00 87.88 404 LEU A N 1
ATOM 3211 C CA . LEU A 1 404 ? -15.000 16.349 1.810 1.00 87.88 404 LEU A CA 1
ATOM 3212 C C . LEU A 1 404 ? -13.864 17.252 1.316 1.00 87.88 404 LEU A C 1
ATOM 3214 O O . LEU A 1 404 ? -12.688 16.979 1.564 1.00 87.88 404 LEU A O 1
ATOM 3218 N N . ARG A 1 405 ? -14.209 18.350 0.637 1.00 87.88 405 ARG A N 1
ATOM 3219 C CA . ARG A 1 405 ? -13.225 19.273 0.059 1.00 87.88 405 ARG A CA 1
ATOM 3220 C C . ARG A 1 405 ? -12.346 19.913 1.130 1.00 87.88 405 ARG A C 1
ATOM 3222 O O . ARG A 1 405 ? -11.132 20.019 0.956 1.00 87.88 405 ARG A O 1
ATOM 3229 N N . GLU A 1 406 ? -12.945 20.353 2.232 1.00 87.56 406 GLU A N 1
ATOM 3230 C CA . GLU A 1 406 ? -12.192 20.953 3.333 1.00 87.56 406 GLU A CA 1
ATOM 3231 C C . GLU A 1 406 ? -11.301 19.922 4.028 1.00 87.56 406 GLU A C 1
ATOM 3233 O O . GLU A 1 406 ? -10.148 20.218 4.334 1.00 87.56 406 GLU A O 1
ATOM 3238 N N . ALA A 1 407 ? -11.804 18.705 4.238 1.00 85.44 407 ALA A N 1
ATOM 3239 C CA . ALA A 1 407 ? -11.055 17.637 4.889 1.00 85.44 407 ALA A CA 1
ATOM 3240 C C . ALA A 1 407 ? -9.810 17.221 4.090 1.00 85.44 407 ALA A C 1
ATOM 3242 O O . ALA A 1 407 ? -8.715 17.134 4.647 1.00 85.44 407 ALA A O 1
ATOM 3243 N N . LEU A 1 408 ? -9.955 17.027 2.776 1.00 84.00 408 LEU A N 1
ATOM 3244 C CA . LEU A 1 408 ? -8.847 16.626 1.907 1.00 84.00 408 LEU A CA 1
ATOM 3245 C C . LEU A 1 408 ? -7.803 17.740 1.745 1.00 84.00 408 LEU A C 1
ATOM 3247 O O . LEU A 1 408 ? -6.605 17.478 1.803 1.00 84.00 408 LEU A O 1
ATOM 3251 N N . THR A 1 409 ? -8.236 18.999 1.628 1.00 84.12 409 THR A N 1
ATOM 3252 C CA . THR A 1 409 ? -7.300 20.132 1.507 1.00 84.12 409 THR A CA 1
ATOM 3253 C C . THR A 1 409 ? -6.525 20.434 2.793 1.00 84.12 409 THR A C 1
ATOM 3255 O O . THR A 1 409 ? -5.425 20.981 2.713 1.00 84.12 409 THR A O 1
ATOM 3258 N N . A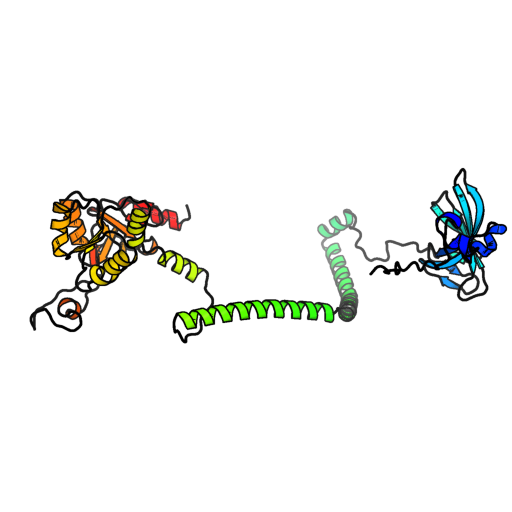RG A 1 410 ? -7.057 20.093 3.977 1.00 80.56 410 ARG A N 1
ATOM 3259 C CA . ARG A 1 410 ? -6.294 20.145 5.241 1.00 80.56 410 ARG A CA 1
ATOM 3260 C C . ARG A 1 410 ? -5.217 19.064 5.284 1.00 80.56 410 ARG A C 1
ATOM 3262 O O . ARG A 1 410 ? -4.061 19.376 5.556 1.00 80.56 410 ARG A O 1
ATOM 3269 N N . ALA A 1 411 ? -5.567 17.841 4.886 1.00 71.19 411 ALA A N 1
ATOM 3270 C CA . ALA A 1 411 ? -4.620 16.732 4.830 1.00 71.19 411 ALA A CA 1
ATOM 3271 C C . ALA A 1 411 ? -3.451 16.994 3.861 1.00 71.19 411 ALA A C 1
ATOM 3273 O O . ALA A 1 411 ? -2.303 16.714 4.201 1.00 71.19 411 ALA A O 1
ATOM 3274 N N . GLU A 1 412 ? -3.703 17.608 2.698 1.00 66.88 412 GLU A N 1
ATOM 3275 C CA . GLU A 1 412 ? -2.641 18.027 1.763 1.00 66.88 412 GLU A CA 1
ATOM 3276 C C . GLU A 1 412 ? -1.694 19.086 2.353 1.00 66.88 412 GLU A C 1
ATOM 3278 O O . GLU A 1 412 ? -0.522 19.155 1.979 1.00 66.88 412 GLU A O 1
ATOM 3283 N N . LYS A 1 413 ? -2.182 19.910 3.286 1.00 67.75 413 LYS A N 1
ATOM 3284 C CA . LYS A 1 413 ? -1.396 20.950 3.967 1.00 67.75 413 LYS A CA 1
ATOM 3285 C C . LYS A 1 413 ? -0.657 20.445 5.210 1.00 67.75 413 LYS A C 1
ATOM 3287 O O . LYS A 1 413 ? 0.157 21.192 5.750 1.00 67.75 413 LYS A O 1
ATOM 3292 N N . GLY A 1 414 ? -0.881 19.196 5.625 1.00 55.25 414 GLY A N 1
ATOM 3293 C CA . GLY A 1 414 ? -0.225 18.588 6.786 1.00 55.25 414 GLY A CA 1
ATOM 3294 C C . GLY A 1 414 ? -0.702 19.127 8.141 1.00 55.25 414 GLY A C 1
ATOM 3295 O O . GLY A 1 414 ? 0.051 19.040 9.112 1.00 55.25 414 GLY A O 1
ATOM 3296 N N . GLU A 1 415 ? -1.911 19.694 8.190 1.00 42.94 415 GLU A N 1
ATOM 3297 C CA . GLU A 1 415 ? -2.641 20.060 9.418 1.00 42.94 415 GLU A CA 1
ATOM 3298 C C . GLU A 1 415 ? -3.617 18.946 9.801 1.00 42.94 415 GLU A C 1
ATOM 3300 O O . GLU A 1 415 ? -3.657 18.599 11.006 1.00 42.94 415 GLU A O 1
#

Nearest PDB structures (foldseek):
  4ldr-assembly1_A  TM=9.971E-01  e=2.810E-28  Homo sapiens
  4ldq-assembly1_A  TM=9.971E-01  e=5.702E-28  Homo sapiens
  6a35-assembly2_D  TM=9.499E-01  e=2.416E-18  Pyrococcus horikoshii OT3
  2yvk-assembly2_D  TM=9.472E-01  e=1.908E-18  Bacillus subtilis
  1t9k-assembly1_A  TM=9.536E-01  e=4.901E-18  Thermotoga maritima

Organism: Chrysemys picta bellii (NCBI:txid8478)

Secondary structure (DSSP, 8-state):
------------TT--HHHHSSHHHHTT--TTGGGGTTGGGTEEEEEEE-SS-EEETTT--EE-TT-EEEEEEEEEEEETTEEEEEEEEE-SSSSPEEEEEEETTTTEEEEEESEEE---PPPTTTT-------HHHHHHHHH-HHHHHHHHHHHHHHHHHHHHHHHHHHHHHHTT--HHHHHHHHHHHHHHHHHHHHHHHHHHHHHHHHHT--S---PPPHHHHHHHHHHHS-HHHHHHHHHHHTT----EEEE--TTTTHIIIIIHHHHHHTT--EEEE-GGGHHHHHHHS----EEE--SEEETT--EEEETTHHHHHHHHHHHT--EEEE--GGGEETT-SSGGG--PPBPPTHHHHEETTEE-SPTT-----BSEEEE-GGG--SEEEETTEEE-HHHHHHHHHHHHHT-

InterPro domains:
  IPR007590 Saf4/Yju2 protein [PF04502] (9-235)
  IPR007590 Saf4/Yju2 protein [PTHR12111] (7-233)
  IPR011559 Initiation factor 2B alpha/beta/delta [TIGR00524] (232-401)
  IPR027363 Methylthioribose-1-phosphate isomerase, N-terminal [G3DSA:1.20.120.420] (156-209)
  IPR037171 NagB/RpiA transferase-like [SSF100950] (236-408)
  IPR042529 Initiation factor 2B-like, C-terminal [G3DSA:3.40.50.10470] (210-401)

Foldseek 3Di:
DDDPPDPPPDDPPPDDCVPQVDPCSVVVADPLHPQCPCVVVQWGFDWDFACAWKQFPPPRDIDGGGDIFRWTWHFDQADVPHTKIKTWTADPVDRFIWIWIQDPVVRDIDTPDGIDGDDDDDDPPVPPDDDPPPPVLVVCCVPPPVSVVVVVVVVVVVVVVCVVVVVVVVVVVVVVPPVVVVVVVVVVVVVVVVVVVVVVVVVQVVVCVVVVHPDDDDDDDPVNVVVVVVVVCPQQVNVLVVCVVVVNDDEEEFELQPDQRCRVPPVVVVCVVVVNHYDYDHLVCLLVCLVPVVQQAAEEEAQAAELLRWGKDFPSLQVNLVSCVVSVHAYEYGYALVRYHDVDDDPVPDDWDWDDQCSRQDDPNRGPDDPPDDDTGTRIDIHRLVSNRNAYHYPQGGHRSNCSNVSSVVVVVVD

Mean predicted aligned error: 20.01 Å

Radius of gyration: 49.06 Å; Cα contacts (8 Å, |Δi|>4): 531; chains: 1; bounding box: 122×88×94 Å

pLDDT: mean 83.75, std 13.64, range [36.62, 97.94]